Protein AF-A0A2G8HZ72-F1 (afdb_monomer)

Secondary structure (DSSP, 8-state):
--HHHHHHHHHHHHHHSSSS--------TTHHHHHHHHHHHHGGGTT-HHHHHHHHHHHHHHHHHHHS-EE--------------------EEE-HHHHHHHHHHHHHHHHHHHTSPEEHHHHHHHHHHHHHHHHHHHHHHHHHTTGGGGTSSTHHHHHHHHHHHHHH--SS-S-SSS------HHHHHHHHHHHHTTTS-HHHHHHHHHHHHHTT-HHHHHHHHHHHHHHHHHHHTT-B---S---EEEESSSEEEEEEEE-STTHHHHHHHHHHHS-BTTEEEEEEEESSSBEEEEESSS--EEETTEEEEEEEETT--HHHHHHHHHHHHHHHTTBPP-EEEEEETTTTEEEEEETTGGGTBTTT-TTT--B--HHHHHHHHHHH--

Radius of gyration: 24.87 Å; Cα contacts (8 Å, |Δi|>4): 515; chains: 1; bounding box: 56×88×53 Å

Sequence (390 aa):
MSKFLTLFVLLFTSLTLTSCGVKKNSKSDVDDNAAYIEAALSSKSCGGERVLDLNSRIIALEDSLSELKVFDPILKPQKRNFKSNRSSFSPIILSEVLIEESIEDIQNVITLKSETTVTNSEFREIKRRVQKLRINFDRWSFHQCHLTNLIDNNAKELNDFIELETMFCEENCLSTLMPDREILQKEKREKTINICSLFKRKSYCRVHYDIASIYGGEDEFVREILKQVRSFFNQEVFGMNESPLEIECEQTDKKVLTIPIYQNTNSVSLMNAISENWKRDDIEVKFKLGSSGARLELVDAGLSRVSLNDLSTIYLNKNLFGTERVKTIAHEFGHTLGFKDCYIEYFDTKSGEVVYYELERDKGNLMCSLEFGTKIPEKYLEKVVSKYCK

Foldseek 3Di:
DDPVVVVVVVVVVVVVPPPDPDDQCVPCVPVLVVLLVLLVVLLVCQVNPLLVVLVVLLVVLVVLLVLAAADDDVDDDDPDPPPPPPLAQDWPWQDSVVLVVLSVVLVVVSVVRNVDHHYPVRSVVSVVSSVVSVVSSVVNSVCSNVQSVQSPDLLLLLVLLLVLQLVQPDPPTLNSHHDPDDQDPVRNLVSQLSLLSVRDPSVVSNVVCVVCVVVVNNSVSSVVSSVVSVVVSCCVQVNFDDAPWPWAWDDDQAIETEFEEEDDPCRVLLVVLCQVFLADPRYHYHYDYDNDGAYEDEDCDDDWAQDPVHLRYTYHHPPDDDPLRSLSSNLSVLSNRRHAQNKRWHQDSVVRIIIIGQRCLVVQDSSRDSVSHDHHDPSSSVNSCVVRVD

pLDDT: mean 86.56, std 14.88, range [38.75, 98.69]

Structure (mmCIF, N/CA/C/O backbone):
data_AF-A0A2G8HZ72-F1
#
_entry.id   AF-A0A2G8HZ72-F1
#
loop_
_atom_site.group_PDB
_atom_site.id
_atom_site.type_symbol
_atom_site.label_atom_id
_atom_site.label_alt_id
_atom_site.label_comp_id
_atom_site.label_asym_id
_atom_site.label_entity_id
_atom_site.label_seq_id
_atom_site.pdbx_PDB_ins_code
_atom_site.Cartn_x
_atom_site.Cartn_y
_atom_site.Cartn_z
_atom_site.occupancy
_atom_site.B_iso_or_equiv
_atom_site.auth_seq_id
_atom_site.auth_comp_id
_atom_site.auth_asym_id
_atom_site.auth_atom_id
_atom_site.pdbx_PDB_model_num
ATOM 1 N N . MET A 1 1 ? 7.691 -53.658 -14.235 1.00 51.41 1 MET A N 1
ATOM 2 C CA . MET A 1 1 ? 7.293 -53.263 -12.865 1.00 51.41 1 MET A CA 1
ATOM 3 C C . MET A 1 1 ? 5.849 -52.791 -12.905 1.00 51.41 1 MET A C 1
ATOM 5 O O . MET A 1 1 ? 5.500 -52.053 -13.816 1.00 51.41 1 MET A O 1
ATOM 9 N N . SER A 1 2 ? 5.000 -53.294 -12.006 1.00 66.00 2 SER A N 1
ATOM 10 C CA . SER A 1 2 ? 3.558 -53.003 -11.997 1.00 66.00 2 SER A CA 1
ATOM 11 C C . SER A 1 2 ? 3.299 -51.524 -11.694 1.00 66.00 2 SER A C 1
ATOM 13 O O . SER A 1 2 ? 3.890 -50.997 -10.753 1.00 66.00 2 SER A O 1
ATOM 15 N N . LYS A 1 3 ? 2.378 -50.885 -12.435 1.00 70.25 3 LYS A N 1
ATOM 16 C CA . LYS A 1 3 ? 1.895 -49.508 -12.185 1.00 70.25 3 LYS A CA 1
ATOM 17 C C . LYS A 1 3 ? 1.459 -49.295 -10.726 1.00 70.25 3 LYS A C 1
ATOM 19 O O . LYS A 1 3 ? 1.532 -48.187 -10.207 1.00 70.25 3 LYS A O 1
ATOM 24 N N . PHE A 1 4 ? 1.069 -50.377 -10.054 1.00 75.38 4 PHE A N 1
ATOM 25 C CA . PHE A 1 4 ? 0.681 -50.388 -8.649 1.00 75.38 4 PHE A CA 1
ATOM 26 C C . PHE A 1 4 ? 1.858 -50.126 -7.697 1.00 75.38 4 PHE A C 1
ATOM 28 O O . PHE A 1 4 ? 1.710 -49.411 -6.712 1.00 75.38 4 PHE A O 1
ATOM 35 N N . LEU A 1 5 ? 3.048 -50.650 -8.011 1.00 69.75 5 LEU A N 1
ATOM 36 C CA . LEU A 1 5 ? 4.246 -50.451 -7.191 1.00 69.75 5 LEU A CA 1
ATOM 37 C C . LEU A 1 5 ? 4.749 -49.006 -7.301 1.00 69.75 5 LEU A C 1
ATOM 39 O O . LEU A 1 5 ? 5.163 -48.420 -6.308 1.00 69.75 5 LEU A O 1
ATOM 43 N N . THR A 1 6 ? 4.647 -48.407 -8.491 1.00 75.62 6 THR A N 1
ATOM 44 C CA . THR A 1 6 ? 5.008 -47.002 -8.721 1.00 75.62 6 THR A CA 1
ATOM 45 C C . THR A 1 6 ? 4.091 -46.054 -7.946 1.00 75.62 6 THR A C 1
ATOM 47 O O . THR A 1 6 ? 4.578 -45.123 -7.310 1.00 75.62 6 THR A O 1
ATOM 50 N N . LEU A 1 7 ? 2.780 -46.330 -7.924 1.00 77.81 7 LEU A N 1
ATOM 51 C CA . LEU A 1 7 ? 1.808 -45.555 -7.146 1.00 77.81 7 LEU A CA 1
ATOM 52 C C . LEU A 1 7 ? 2.066 -45.672 -5.635 1.00 77.81 7 LEU A C 1
ATOM 54 O O . LEU A 1 7 ? 2.013 -44.677 -4.917 1.00 77.81 7 LEU A O 1
ATOM 58 N N . PHE A 1 8 ? 2.402 -46.874 -5.156 1.00 75.19 8 PHE A N 1
ATOM 59 C CA . PHE A 1 8 ? 2.669 -47.117 -3.738 1.00 75.19 8 PHE A CA 1
ATOM 60 C C . PHE A 1 8 ? 3.959 -46.429 -3.263 1.00 75.19 8 PHE A C 1
ATOM 62 O O . PHE A 1 8 ? 3.986 -45.848 -2.182 1.00 75.19 8 PHE A O 1
ATOM 69 N N . VAL A 1 9 ? 5.009 -46.420 -4.091 1.00 72.00 9 VAL A N 1
ATOM 70 C CA . VAL A 1 9 ? 6.264 -45.703 -3.800 1.00 72.00 9 VAL A CA 1
ATOM 71 C C . VAL A 1 9 ? 6.058 -44.182 -3.817 1.00 72.00 9 VAL A C 1
ATOM 73 O O . VAL A 1 9 ? 6.615 -43.490 -2.964 1.00 72.00 9 VAL A O 1
ATOM 76 N N . LEU A 1 10 ? 5.208 -43.656 -4.706 1.00 67.81 10 LEU A N 1
ATOM 77 C CA . LEU A 1 10 ? 4.833 -42.234 -4.716 1.00 67.81 10 LEU A CA 1
ATOM 78 C C . LEU A 1 10 ? 4.056 -41.833 -3.450 1.00 67.81 10 LEU A C 1
ATOM 80 O O . LEU A 1 10 ? 4.362 -40.810 -2.842 1.00 67.81 10 LEU A O 1
ATOM 84 N N . LEU A 1 11 ? 3.122 -42.671 -2.991 1.00 70.50 11 LEU A N 1
ATOM 85 C CA . LEU A 1 11 ? 2.353 -42.418 -1.765 1.00 70.50 11 LEU A CA 1
ATOM 86 C C . LEU A 1 11 ? 3.222 -42.488 -0.498 1.00 70.50 11 LEU A C 1
ATOM 88 O O . LEU A 1 11 ? 3.064 -41.691 0.427 1.00 70.50 11 LEU A O 1
ATOM 92 N N . PHE A 1 12 ? 4.168 -43.429 -0.449 1.00 63.94 12 PHE A N 1
ATOM 93 C CA . PHE A 1 12 ? 5.035 -43.605 0.719 1.00 63.94 12 PHE A CA 1
ATOM 94 C C . PHE A 1 12 ? 6.118 -42.518 0.820 1.00 63.94 12 PHE A C 1
ATOM 96 O O . PHE A 1 12 ? 6.475 -42.079 1.916 1.00 63.94 12 PHE A O 1
ATOM 103 N N . THR A 1 13 ? 6.610 -42.025 -0.320 1.00 57.16 13 THR A N 1
ATOM 104 C CA . THR A 1 13 ? 7.539 -40.883 -0.354 1.00 57.16 13 THR A CA 1
ATOM 105 C C . THR A 1 13 ? 6.840 -39.560 -0.024 1.00 57.16 13 THR A C 1
ATOM 107 O O . THR A 1 13 ? 7.441 -38.720 0.644 1.00 57.16 13 THR A O 1
ATOM 110 N N . SER A 1 14 ? 5.555 -39.383 -0.364 1.00 52.31 14 SER A N 1
ATOM 111 C CA . SER A 1 14 ? 4.803 -38.182 0.037 1.00 52.31 14 SER A CA 1
ATOM 112 C C . SER A 1 14 ? 4.478 -38.136 1.535 1.00 52.31 14 SER A C 1
ATOM 114 O O . SER A 1 14 ? 4.458 -37.056 2.123 1.00 52.31 14 SER A O 1
ATOM 116 N N . LEU A 1 15 ? 4.255 -39.293 2.173 1.00 51.47 15 LEU A N 1
ATOM 117 C CA . LEU A 1 15 ? 3.908 -39.391 3.601 1.00 51.47 15 LEU A CA 1
ATOM 118 C C . LEU A 1 15 ? 5.102 -39.195 4.549 1.00 51.47 15 LEU A C 1
ATOM 120 O O . LEU A 1 15 ? 4.912 -38.811 5.698 1.00 51.47 15 LEU A O 1
ATOM 124 N N . THR A 1 16 ? 6.333 -39.423 4.087 1.00 49.66 16 THR A N 1
ATOM 125 C CA . THR A 1 16 ? 7.544 -39.316 4.925 1.00 49.66 16 THR A CA 1
ATOM 126 C C . THR A 1 16 ? 8.196 -37.927 4.902 1.00 49.66 16 THR A C 1
ATOM 128 O O . THR A 1 16 ? 9.072 -37.645 5.717 1.00 49.66 16 THR A O 1
ATOM 131 N N . LEU A 1 17 ? 7.739 -37.018 4.033 1.00 46.47 17 LEU A N 1
ATOM 132 C CA . LEU A 1 17 ? 8.280 -35.657 3.893 1.00 46.47 17 LEU A CA 1
ATOM 133 C C . LEU A 1 17 ? 7.490 -34.570 4.651 1.00 46.47 17 LEU A C 1
ATOM 135 O O . LEU A 1 17 ? 7.875 -33.402 4.610 1.00 46.47 17 LEU A O 1
ATOM 139 N N . THR A 1 18 ? 6.412 -34.917 5.358 1.00 45.78 18 THR A N 1
ATOM 140 C CA . THR A 1 18 ? 5.494 -33.948 5.993 1.00 45.78 18 THR A CA 1
ATOM 141 C C . THR A 1 18 ? 5.740 -33.696 7.488 1.00 45.78 18 THR A C 1
ATOM 143 O O . THR A 1 18 ? 5.046 -32.876 8.080 1.00 45.78 18 THR A O 1
ATOM 146 N N . SER A 1 19 ? 6.738 -34.334 8.115 1.00 40.44 19 SER A N 1
ATOM 147 C CA . SER A 1 19 ? 6.875 -34.370 9.588 1.00 40.44 19 SER A CA 1
ATOM 148 C C . SER A 1 19 ? 7.914 -33.414 10.210 1.00 40.44 19 SER A C 1
ATOM 150 O O . SER A 1 19 ? 8.180 -33.495 11.410 1.00 40.44 19 SER A O 1
ATOM 152 N N . CYS A 1 20 ? 8.502 -32.481 9.464 1.00 45.34 20 CYS A N 1
ATOM 153 C CA . CYS A 1 20 ? 9.344 -31.436 10.058 1.00 45.34 20 CYS A CA 1
ATOM 154 C C . CYS A 1 20 ? 8.792 -30.072 9.666 1.00 45.34 20 CYS A C 1
ATOM 156 O O . CYS A 1 20 ? 8.755 -29.756 8.478 1.00 45.34 20 CYS A O 1
ATOM 158 N N . GLY A 1 21 ? 8.367 -29.287 10.663 1.00 42.88 21 GLY A N 1
ATOM 159 C CA . GLY A 1 21 ? 7.879 -27.923 10.483 1.00 42.88 21 GLY A CA 1
ATOM 160 C C . GLY A 1 21 ? 8.823 -27.140 9.579 1.00 42.88 21 GLY A C 1
ATOM 161 O O . GLY A 1 21 ? 9.975 -26.882 9.930 1.00 42.88 21 GLY A O 1
ATOM 162 N N . VAL A 1 22 ? 8.343 -26.827 8.379 1.00 42.28 22 VAL A N 1
ATOM 163 C CA . VAL A 1 22 ? 9.103 -26.105 7.367 1.00 42.28 22 VAL A CA 1
ATOM 164 C C . VAL A 1 22 ? 9.142 -24.643 7.803 1.00 42.28 22 VAL A C 1
ATOM 166 O O . VAL A 1 22 ? 8.339 -23.830 7.364 1.00 42.28 22 VAL A O 1
ATOM 169 N N . LYS A 1 23 ? 10.085 -24.289 8.685 1.00 43.12 23 LYS A N 1
ATOM 170 C CA . LYS A 1 23 ? 10.667 -22.943 8.618 1.00 43.12 23 LYS A CA 1
ATOM 171 C C . LYS A 1 23 ? 11.241 -22.799 7.213 1.00 43.12 23 LYS A C 1
ATOM 173 O O . LYS A 1 23 ? 11.816 -23.767 6.712 1.00 43.12 23 LYS A O 1
ATOM 178 N N . LYS A 1 24 ? 11.040 -21.635 6.587 1.00 41.34 24 LYS A N 1
ATOM 179 C CA . LYS A 1 24 ? 11.535 -21.279 5.250 1.00 41.34 24 LYS A CA 1
ATOM 180 C C . LYS A 1 24 ? 12.997 -21.743 5.134 1.00 41.34 24 LYS A C 1
ATOM 182 O O . LYS A 1 24 ? 13.910 -21.081 5.606 1.00 41.34 24 LYS A O 1
ATOM 187 N N . ASN A 1 25 ? 13.229 -22.922 4.554 1.00 38.97 25 ASN A N 1
ATOM 188 C CA . ASN A 1 25 ? 14.559 -23.358 4.136 1.00 38.97 25 ASN A CA 1
ATOM 189 C C . ASN A 1 25 ? 14.801 -22.702 2.769 1.00 38.97 25 ASN A C 1
ATOM 191 O O . ASN A 1 25 ? 15.024 -23.394 1.778 1.00 38.97 25 ASN A O 1
ATOM 195 N N . SER A 1 26 ? 14.707 -21.365 2.715 1.00 42.12 26 SER A N 1
ATOM 196 C CA . SER A 1 26 ? 15.060 -20.548 1.545 1.00 42.12 26 SER A CA 1
ATOM 197 C C . SER A 1 26 ? 16.566 -20.501 1.308 1.00 42.12 26 SER A C 1
ATOM 199 O O . SER A 1 26 ? 17.018 -19.827 0.401 1.00 42.12 26 SER A O 1
ATOM 201 N N . LYS A 1 27 ? 17.349 -21.323 2.016 1.00 38.75 27 LYS A N 1
ATOM 202 C CA . LYS A 1 27 ? 18.704 -21.712 1.620 1.00 38.75 27 LYS A CA 1
ATOM 203 C C . LYS A 1 27 ? 18.740 -22.529 0.314 1.00 38.75 27 LYS A C 1
ATOM 205 O O . LYS A 1 27 ? 19.413 -23.554 0.225 1.00 38.75 27 LYS A O 1
ATOM 210 N N . SER A 1 28 ? 18.037 -22.107 -0.736 1.00 43.78 28 SER A N 1
ATOM 211 C CA . SER A 1 28 ? 18.595 -22.243 -2.082 1.00 43.78 28 SER A CA 1
ATOM 212 C C . SER A 1 28 ? 19.549 -21.062 -2.288 1.00 43.78 28 SER A C 1
ATOM 214 O O . SER A 1 28 ? 19.248 -20.126 -3.017 1.00 43.78 28 SER A O 1
ATOM 216 N N . ASP A 1 29 ? 20.682 -21.141 -1.581 1.00 51.28 29 ASP A N 1
ATOM 217 C CA . ASP A 1 29 ? 21.699 -20.119 -1.266 1.00 51.28 29 ASP A CA 1
ATOM 218 C C . ASP A 1 29 ? 22.441 -19.484 -2.468 1.00 51.28 29 ASP A C 1
ATOM 220 O O . ASP A 1 29 ? 23.463 -18.833 -2.277 1.00 51.28 29 ASP A O 1
ATOM 224 N N . VAL A 1 30 ? 22.006 -19.670 -3.717 1.00 55.09 30 VAL A N 1
ATOM 225 C CA . VAL A 1 30 ? 22.753 -19.137 -4.879 1.00 55.09 30 VAL A CA 1
ATOM 226 C C . VAL A 1 30 ? 22.065 -17.920 -5.486 1.00 55.09 30 VAL A C 1
ATOM 228 O O . VAL A 1 30 ? 22.709 -16.884 -5.636 1.00 55.09 30 VAL A O 1
ATOM 231 N N . ASP A 1 31 ? 20.764 -18.013 -5.767 1.00 64.25 31 ASP A N 1
ATOM 232 C CA . ASP A 1 31 ? 20.021 -16.907 -6.385 1.00 64.25 31 ASP A CA 1
ATOM 233 C C . ASP A 1 31 ? 19.782 -15.765 -5.387 1.00 64.25 31 ASP A C 1
ATOM 235 O O . ASP A 1 31 ? 19.911 -14.599 -5.750 1.00 64.25 31 ASP A O 1
ATOM 239 N N . ASP A 1 32 ? 19.516 -16.090 -4.117 1.00 69.69 32 ASP A N 1
ATOM 240 C CA . ASP A 1 32 ? 19.282 -15.077 -3.084 1.00 69.69 32 ASP A CA 1
ATOM 241 C C . ASP A 1 32 ? 20.577 -14.302 -2.802 1.00 69.69 32 ASP A C 1
ATOM 243 O O . ASP A 1 32 ? 20.571 -13.079 -2.788 1.00 69.69 32 ASP A O 1
ATOM 247 N N . ASN A 1 33 ? 21.727 -14.977 -2.691 1.00 80.12 33 ASN A N 1
ATOM 248 C CA . ASN A 1 33 ? 23.011 -14.295 -2.492 1.00 80.12 33 ASN A CA 1
ATOM 249 C C . ASN A 1 33 ? 23.356 -13.348 -3.651 1.00 80.12 33 ASN A C 1
ATOM 251 O O . ASN A 1 33 ? 23.847 -12.249 -3.406 1.00 80.12 33 ASN A O 1
ATOM 255 N N . ALA A 1 34 ? 23.079 -13.744 -4.898 1.00 82.06 34 ALA A N 1
ATOM 256 C CA . ALA A 1 34 ? 23.230 -12.855 -6.048 1.00 82.06 34 ALA A CA 1
ATOM 257 C C . ALA A 1 34 ? 22.286 -11.648 -5.950 1.00 82.06 34 ALA A C 1
ATOM 259 O O . ALA A 1 34 ? 22.754 -10.520 -6.070 1.00 82.06 34 ALA A O 1
ATOM 260 N N . ALA A 1 35 ? 21.007 -11.869 -5.626 1.00 81.38 35 ALA A N 1
ATOM 261 C CA . ALA A 1 35 ? 20.031 -10.802 -5.411 1.00 81.38 35 ALA A CA 1
ATOM 262 C C . ALA A 1 35 ? 20.482 -9.818 -4.319 1.00 81.38 35 ALA A C 1
ATOM 264 O O . ALA A 1 35 ? 20.418 -8.608 -4.507 1.00 81.38 35 ALA A O 1
ATOM 265 N N . TYR A 1 36 ? 20.989 -10.320 -3.192 1.00 85.50 36 TYR A N 1
ATOM 266 C CA . TYR A 1 36 ? 21.511 -9.500 -2.099 1.00 85.50 36 TYR A CA 1
ATOM 267 C C . TYR A 1 36 ? 22.740 -8.693 -2.499 1.00 85.50 36 TYR A C 1
ATOM 269 O O . TYR A 1 36 ? 22.857 -7.529 -2.118 1.00 85.50 36 TYR A O 1
ATOM 277 N N . ILE A 1 37 ? 23.661 -9.296 -3.255 1.00 85.19 37 ILE A N 1
ATOM 278 C CA . ILE A 1 37 ? 24.825 -8.588 -3.788 1.00 85.19 37 ILE A CA 1
ATOM 279 C C . ILE A 1 37 ? 24.361 -7.502 -4.760 1.00 85.19 37 ILE A C 1
ATOM 281 O O . ILE A 1 37 ? 24.828 -6.373 -4.652 1.00 85.19 37 ILE A O 1
ATOM 285 N N . GLU A 1 38 ? 23.427 -7.806 -5.661 1.00 84.75 38 GLU A N 1
ATOM 286 C CA . GLU A 1 38 ? 22.848 -6.842 -6.601 1.00 84.75 38 GLU A CA 1
ATOM 287 C C . GLU A 1 38 ? 22.171 -5.685 -5.861 1.00 84.75 38 GLU A C 1
ATOM 289 O O . GLU A 1 38 ? 22.528 -4.535 -6.100 1.00 84.75 38 GLU A O 1
ATOM 294 N N . ALA A 1 39 ? 21.303 -5.958 -4.884 1.00 85.38 39 ALA A N 1
ATOM 295 C CA . ALA A 1 39 ? 20.697 -4.919 -4.054 1.00 85.38 39 ALA A CA 1
ATOM 296 C C . ALA A 1 39 ? 21.741 -4.101 -3.289 1.00 85.38 39 ALA A C 1
ATOM 298 O O . ALA A 1 39 ? 21.655 -2.879 -3.278 1.00 85.38 39 ALA A O 1
ATOM 299 N N . ALA A 1 40 ? 22.756 -4.730 -2.693 1.00 85.06 40 ALA A N 1
ATOM 300 C CA . ALA A 1 40 ? 23.814 -4.013 -1.984 1.00 85.06 40 ALA A CA 1
ATOM 301 C C . ALA A 1 40 ? 24.655 -3.131 -2.925 1.00 85.06 40 ALA A C 1
ATOM 303 O O . ALA A 1 40 ? 25.091 -2.045 -2.538 1.00 85.06 40 ALA A O 1
ATOM 304 N N . LEU A 1 41 ? 24.886 -3.579 -4.163 1.00 84.62 41 LEU A N 1
ATOM 305 C CA . LEU A 1 41 ? 25.555 -2.793 -5.197 1.00 84.62 41 LEU A CA 1
ATOM 306 C C . LEU A 1 41 ? 24.684 -1.619 -5.656 1.00 84.62 41 LEU A C 1
ATOM 308 O O . LEU A 1 41 ? 25.205 -0.508 -5.752 1.00 84.62 41 LEU A O 1
ATOM 312 N N . SER A 1 42 ? 23.386 -1.839 -5.871 1.00 81.94 42 SER A N 1
ATOM 313 C CA . SER A 1 42 ? 22.414 -0.793 -6.205 1.00 81.94 42 SER A CA 1
ATOM 314 C C . SER A 1 42 ? 22.260 0.224 -5.070 1.00 81.94 42 SER A C 1
ATOM 316 O O . SER A 1 42 ? 22.196 1.422 -5.323 1.00 81.94 42 SER A O 1
ATOM 318 N N . SER A 1 43 ? 22.332 -0.223 -3.812 1.00 83.69 43 SER A N 1
ATOM 319 C CA . SER A 1 43 ? 22.252 0.621 -2.615 1.00 83.69 43 SER A CA 1
ATOM 320 C C . SER A 1 43 ? 23.440 1.563 -2.415 1.00 83.69 43 SER A C 1
ATOM 322 O O . SER A 1 43 ? 23.374 2.447 -1.562 1.00 83.69 43 SER A O 1
ATOM 324 N N . LYS A 1 44 ? 24.521 1.449 -3.202 1.00 77.62 44 LYS A N 1
ATOM 325 C CA . LYS A 1 44 ? 25.632 2.423 -3.181 1.00 77.62 44 LYS A CA 1
ATOM 326 C C . LYS A 1 44 ? 25.197 3.839 -3.568 1.00 77.62 44 LYS A C 1
ATOM 328 O O . LYS A 1 44 ? 25.913 4.790 -3.271 1.00 77.62 44 LYS A O 1
ATOM 333 N N . SER A 1 45 ? 24.042 3.977 -4.214 1.00 73.75 45 SER A N 1
ATOM 334 C CA . SER A 1 45 ? 23.414 5.257 -4.541 1.00 73.75 45 SER A CA 1
ATOM 335 C C . SER A 1 45 ? 22.719 5.922 -3.340 1.00 73.75 45 SER A C 1
ATOM 337 O O . SER A 1 45 ? 22.357 7.094 -3.440 1.00 73.75 45 SER A O 1
ATOM 339 N N . CYS A 1 46 ? 22.538 5.224 -2.208 1.00 85.94 46 CYS A N 1
ATOM 340 C CA . CYS A 1 46 ? 21.860 5.744 -1.016 1.00 85.94 46 CYS A CA 1
ATOM 341 C C . CYS A 1 46 ? 22.498 7.056 -0.538 1.00 85.94 46 CYS A C 1
ATOM 343 O O . CYS A 1 46 ? 23.651 7.083 -0.106 1.00 85.94 46 CYS A O 1
ATOM 345 N N . GLY A 1 47 ? 21.745 8.156 -0.632 1.00 83.06 47 GLY A N 1
ATOM 346 C CA . GLY A 1 47 ? 22.229 9.495 -0.278 1.00 83.06 47 GLY A CA 1
ATOM 347 C C . GLY A 1 47 ? 23.419 9.986 -1.115 1.00 83.06 47 GLY A C 1
ATOM 348 O O . GLY A 1 47 ? 24.092 10.932 -0.711 1.00 83.06 47 GLY A O 1
ATOM 349 N N . GLY A 1 48 ? 23.702 9.343 -2.251 1.00 90.62 48 GLY A N 1
ATOM 350 C CA . GLY A 1 48 ? 24.783 9.719 -3.153 1.00 90.62 48 GLY A CA 1
ATOM 351 C C . GLY A 1 48 ? 24.494 11.011 -3.918 1.00 90.62 48 GLY A C 1
ATOM 352 O O . GLY A 1 48 ? 23.380 11.537 -3.902 1.00 90.62 48 GLY A O 1
ATOM 353 N N . GLU A 1 49 ? 25.503 11.495 -4.646 1.00 93.12 49 GLU A N 1
ATOM 354 C CA . GLU A 1 49 ? 25.427 12.716 -5.466 1.00 93.12 49 GLU A CA 1
ATOM 355 C C . GLU A 1 49 ? 24.207 12.717 -6.396 1.00 93.12 49 GLU A C 1
ATOM 357 O O . GLU A 1 49 ? 23.516 13.724 -6.521 1.00 93.12 49 GLU A O 1
ATOM 362 N N . ARG A 1 50 ? 23.873 11.552 -6.962 1.00 92.31 50 ARG A N 1
ATOM 363 C CA . ARG A 1 50 ? 22.722 11.405 -7.851 1.00 92.31 50 ARG A CA 1
ATOM 364 C C . ARG A 1 50 ? 21.375 11.635 -7.165 1.00 92.31 50 ARG A C 1
ATOM 366 O O . ARG A 1 50 ? 20.517 12.309 -7.721 1.00 92.31 50 ARG A O 1
ATOM 373 N N . VAL A 1 51 ? 21.187 11.133 -5.943 1.00 92.69 51 VAL A N 1
ATOM 374 C CA . VAL A 1 51 ? 19.955 11.373 -5.168 1.00 92.69 51 VAL A CA 1
ATOM 375 C C . VAL A 1 51 ? 19.814 12.864 -4.848 1.00 92.69 51 VAL A C 1
ATOM 377 O O . VAL A 1 51 ? 18.720 13.415 -4.947 1.00 92.69 51 VAL A O 1
ATOM 380 N N . LEU A 1 52 ? 20.922 13.530 -4.509 1.00 94.62 52 LEU A N 1
ATOM 381 C CA . LEU A 1 52 ? 20.945 14.967 -4.224 1.00 94.62 52 LEU A CA 1
ATOM 382 C C . LEU A 1 52 ? 20.643 15.815 -5.470 1.00 94.62 52 LEU A C 1
ATOM 384 O O . LEU A 1 52 ? 19.889 16.785 -5.369 1.00 94.62 52 LEU A O 1
ATOM 388 N N . ASP A 1 53 ? 21.182 15.438 -6.631 1.00 96.06 53 ASP A N 1
ATOM 389 C CA . ASP A 1 53 ? 20.896 16.069 -7.925 1.00 96.06 53 ASP A CA 1
ATOM 390 C C . ASP A 1 53 ? 19.403 15.976 -8.272 1.00 96.06 53 ASP A C 1
ATOM 392 O O . ASP A 1 53 ? 18.738 16.999 -8.457 1.00 96.06 53 ASP A O 1
ATOM 396 N N . LEU A 1 54 ? 18.840 14.763 -8.259 1.00 96.38 54 LEU A N 1
ATOM 397 C CA . LEU A 1 54 ? 17.418 14.546 -8.539 1.00 96.38 54 LEU A CA 1
ATOM 398 C C . LEU A 1 54 ? 16.519 15.311 -7.563 1.00 96.38 54 LEU A C 1
ATOM 400 O O . LEU A 1 54 ? 15.570 15.968 -7.993 1.00 96.38 54 LEU A O 1
ATOM 404 N N . ASN A 1 55 ? 16.841 15.302 -6.265 1.00 96.31 55 ASN A N 1
ATOM 405 C CA . ASN A 1 55 ? 16.093 16.070 -5.271 1.00 96.31 55 ASN A CA 1
ATOM 406 C C . ASN A 1 55 ? 16.118 17.575 -5.572 1.00 96.31 55 ASN A C 1
ATOM 408 O O . ASN A 1 55 ? 15.086 18.239 -5.507 1.00 96.31 55 ASN A O 1
ATOM 412 N N . SER A 1 56 ? 17.289 18.111 -5.927 1.00 97.56 56 SER A N 1
ATOM 413 C CA . SER A 1 56 ? 17.460 19.532 -6.245 1.00 97.56 56 SER A CA 1
ATOM 414 C C . SER A 1 56 ? 16.658 19.926 -7.486 1.00 97.56 56 SER A C 1
ATOM 416 O O . SER A 1 56 ? 16.005 20.968 -7.493 1.00 97.56 56 SER A O 1
ATOM 418 N N . ARG A 1 57 ? 16.630 19.065 -8.512 1.00 98.31 57 ARG A N 1
ATOM 419 C CA . ARG A 1 57 ? 15.799 19.258 -9.710 1.00 98.31 57 ARG A CA 1
ATOM 420 C C . ARG A 1 57 ? 14.304 19.238 -9.375 1.00 98.31 57 ARG A C 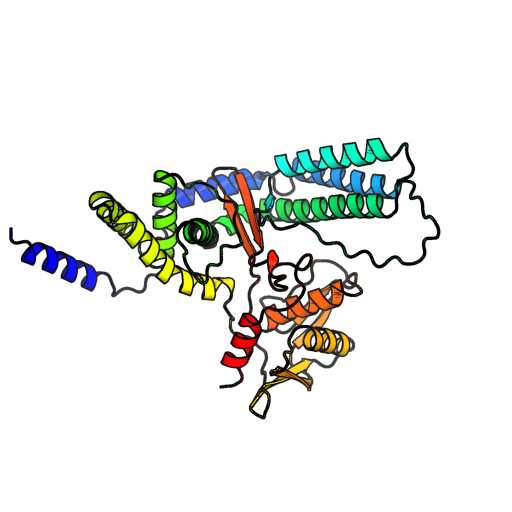1
ATOM 422 O O . ARG A 1 57 ? 13.561 20.058 -9.902 1.00 98.31 57 ARG A O 1
ATOM 429 N N . ILE A 1 58 ? 13.859 18.358 -8.476 1.00 97.44 58 ILE A N 1
ATOM 430 C CA . ILE A 1 58 ? 12.458 18.319 -8.023 1.00 97.44 58 ILE A CA 1
ATOM 431 C C . ILE A 1 58 ? 12.092 19.586 -7.240 1.00 97.44 58 ILE A C 1
ATOM 433 O O . ILE A 1 58 ? 11.034 20.156 -7.492 1.00 97.44 58 ILE A O 1
ATOM 437 N N . ILE A 1 59 ? 12.968 20.069 -6.352 1.00 97.31 59 ILE A N 1
ATOM 438 C CA . ILE A 1 59 ? 12.763 21.342 -5.638 1.00 97.31 59 ILE A CA 1
ATOM 439 C C . ILE A 1 59 ? 12.644 22.501 -6.638 1.00 97.31 59 ILE A C 1
ATOM 441 O O . ILE A 1 59 ? 11.720 23.301 -6.541 1.00 97.31 59 ILE A O 1
ATOM 445 N N . ALA A 1 60 ? 13.494 22.542 -7.668 1.00 97.94 60 ALA A N 1
ATOM 446 C CA . ALA A 1 60 ? 13.402 23.560 -8.715 1.00 97.94 60 ALA A CA 1
ATOM 447 C C . ALA A 1 60 ? 12.067 23.512 -9.491 1.00 97.94 60 ALA A C 1
ATOM 449 O O . ALA A 1 60 ? 11.550 24.560 -9.886 1.00 97.94 60 ALA A O 1
ATOM 450 N N . LEU A 1 61 ? 11.474 22.325 -9.687 1.00 97.88 61 LEU A N 1
ATOM 451 C CA . LEU A 1 61 ? 10.123 22.191 -10.251 1.00 97.88 61 LEU A CA 1
ATOM 452 C C . LEU A 1 61 ? 9.045 22.739 -9.307 1.00 97.88 61 LEU A C 1
ATOM 454 O O . LEU A 1 61 ? 8.107 23.387 -9.773 1.00 97.88 61 LEU A O 1
ATOM 458 N N . GLU A 1 62 ? 9.159 22.477 -8.001 1.00 96.75 62 GLU A N 1
ATOM 459 C CA . GLU A 1 62 ? 8.252 23.014 -6.975 1.00 96.75 62 GLU A CA 1
ATOM 460 C C . GLU A 1 62 ? 8.300 24.551 -6.944 1.00 96.75 62 GLU A C 1
ATOM 462 O O . GLU A 1 62 ? 7.248 25.199 -6.939 1.00 96.75 62 GLU A O 1
ATOM 467 N N . ASP A 1 63 ? 9.504 25.123 -7.017 1.00 96.75 63 ASP A N 1
ATOM 468 C CA . ASP A 1 63 ? 9.725 26.569 -7.078 1.00 96.75 63 ASP A CA 1
ATOM 469 C C . ASP A 1 63 ? 9.156 27.157 -8.377 1.00 96.75 63 ASP A C 1
ATOM 471 O O . ASP A 1 63 ? 8.336 28.076 -8.333 1.00 96.75 63 ASP A O 1
ATOM 475 N N . SER A 1 64 ? 9.478 26.567 -9.534 1.00 96.81 64 SER A N 1
ATOM 476 C CA . SER A 1 64 ? 8.979 27.022 -10.845 1.00 96.81 64 SER A CA 1
ATOM 477 C C . SER A 1 64 ? 7.451 26.961 -10.944 1.00 96.81 64 SER A C 1
ATOM 479 O O . SER A 1 64 ? 6.816 27.814 -11.565 1.00 96.81 64 SER A O 1
ATOM 481 N N . LEU A 1 65 ? 6.826 25.962 -10.312 1.00 95.19 65 LEU A N 1
ATOM 482 C CA . LEU A 1 65 ? 5.372 25.853 -10.231 1.00 95.19 65 LEU A CA 1
ATOM 483 C C . LEU A 1 65 ? 4.759 27.044 -9.479 1.00 95.19 65 LEU A C 1
ATOM 485 O O . LEU A 1 65 ? 3.675 27.495 -9.848 1.00 95.19 65 LEU A O 1
ATOM 489 N N . SER A 1 66 ? 5.432 27.556 -8.444 1.00 93.00 66 SER A N 1
ATOM 490 C CA . SER A 1 66 ? 4.959 28.706 -7.662 1.00 93.00 66 SER A CA 1
ATOM 491 C C . SER A 1 66 ? 4.971 30.024 -8.449 1.00 93.00 66 SER A C 1
ATOM 493 O O . SER A 1 66 ? 4.190 30.926 -8.145 1.00 93.00 66 SER A O 1
ATOM 495 N N . GLU A 1 67 ? 5.791 30.108 -9.500 1.00 95.38 67 GLU A N 1
ATOM 496 C CA . GLU A 1 67 ? 5.927 31.285 -10.365 1.00 95.38 67 GLU A CA 1
ATOM 497 C C . GLU A 1 67 ? 4.894 31.331 -11.507 1.00 95.38 67 GLU A C 1
ATOM 499 O O . GLU A 1 67 ? 4.727 32.367 -12.160 1.00 95.38 67 GLU A O 1
ATOM 504 N N . LEU A 1 68 ? 4.169 30.232 -11.763 1.00 94.25 68 LEU A N 1
ATOM 505 C CA . LEU A 1 68 ? 3.177 30.182 -12.838 1.00 94.25 68 LEU A CA 1
ATOM 506 C C . LEU A 1 68 ? 2.017 31.154 -12.585 1.00 94.25 68 LEU A C 1
ATOM 508 O O . LEU A 1 68 ? 1.356 31.141 -11.545 1.00 94.25 68 LEU A O 1
ATOM 512 N N . LYS A 1 69 ? 1.695 31.960 -13.603 1.00 91.69 69 LYS A N 1
ATOM 513 C CA . LYS A 1 69 ? 0.552 32.879 -13.569 1.00 91.69 69 LYS A CA 1
ATOM 514 C C . LYS A 1 69 ? -0.748 32.101 -13.746 1.00 91.69 69 LYS A C 1
ATOM 516 O O . LYS A 1 69 ? -1.049 31.615 -14.838 1.00 91.69 69 LYS A O 1
ATOM 521 N N . VAL A 1 70 ? -1.543 32.020 -12.683 1.00 90.12 70 VAL A N 1
ATOM 522 C CA . VAL A 1 70 ? -2.845 31.346 -12.707 1.00 90.12 70 VAL A CA 1
ATOM 523 C C . VAL A 1 70 ? -3.948 32.345 -13.043 1.00 90.12 70 VAL A C 1
ATOM 525 O O . VAL A 1 70 ? -4.127 33.351 -12.356 1.00 90.12 70 VAL A O 1
ATOM 528 N N . PHE A 1 71 ? -4.709 32.065 -14.100 1.00 86.19 71 PHE A N 1
ATOM 529 C CA . PHE A 1 71 ? -5.934 32.797 -14.389 1.00 86.19 71 PHE A CA 1
ATOM 530 C C . PHE A 1 71 ? -7.020 32.289 -13.446 1.00 86.19 71 PHE A C 1
ATOM 532 O O . PHE A 1 71 ? -7.427 31.125 -13.541 1.00 86.19 71 PHE A O 1
ATOM 539 N N . ASP A 1 72 ? -7.507 33.165 -12.569 1.00 75.69 72 ASP A N 1
ATOM 540 C CA . ASP A 1 72 ? -8.665 32.895 -11.723 1.00 75.69 72 ASP A CA 1
ATOM 541 C C . ASP A 1 72 ? -9.883 33.665 -12.254 1.00 75.69 72 ASP A C 1
ATOM 543 O O . ASP A 1 72 ? -10.193 34.766 -11.788 1.00 75.69 72 ASP A O 1
ATOM 547 N N . PRO A 1 73 ? -10.573 33.154 -13.291 1.00 70.25 73 PRO A N 1
ATOM 548 C CA . PRO A 1 73 ? -11.860 33.713 -13.640 1.00 70.25 73 PRO A CA 1
ATOM 549 C C . PRO A 1 73 ? -12.776 33.447 -12.453 1.00 70.25 73 PRO A C 1
ATOM 551 O O . PRO A 1 73 ? -12.925 32.296 -12.047 1.00 70.25 73 PRO A O 1
ATOM 554 N N . ILE A 1 74 ? -13.392 34.505 -11.923 1.00 64.19 74 ILE A N 1
ATOM 555 C CA . ILE A 1 74 ? -14.433 34.447 -10.892 1.00 64.19 74 ILE A CA 1
ATOM 556 C C . ILE A 1 74 ? -15.521 33.474 -11.379 1.00 64.19 74 ILE A C 1
ATOM 558 O O . ILE A 1 74 ? -16.440 33.845 -12.109 1.00 64.19 74 ILE A O 1
ATOM 562 N N . LEU A 1 75 ? -15.385 32.193 -11.039 1.00 52.69 75 LEU A N 1
ATOM 563 C CA . LEU A 1 75 ? -16.225 31.115 -11.541 1.00 52.69 75 LEU A CA 1
ATOM 564 C C . LEU A 1 75 ? -17.074 30.588 -10.397 1.00 52.69 75 LEU A C 1
ATOM 566 O O . LEU A 1 75 ? -16.584 30.052 -9.404 1.00 52.69 75 LEU A O 1
ATOM 570 N N . LYS A 1 76 ? -18.389 30.712 -10.592 1.00 55.53 76 LYS A N 1
ATOM 571 C CA . LYS A 1 76 ? -19.409 30.033 -9.793 1.00 55.53 76 LYS A CA 1
ATOM 572 C C . LYS A 1 76 ? -19.069 28.536 -9.702 1.00 55.53 76 LYS A C 1
ATOM 574 O O . LYS A 1 76 ? -18.674 27.952 -10.715 1.00 55.53 76 LYS A O 1
ATOM 579 N N . PRO A 1 77 ? -19.248 27.897 -8.534 1.00 50.41 77 PRO A N 1
ATOM 580 C CA . PRO A 1 77 ? -18.865 26.507 -8.318 1.00 50.41 77 PRO A CA 1
ATOM 581 C C . PRO A 1 77 ? -19.651 25.577 -9.251 1.00 50.41 77 PRO A C 1
ATOM 583 O O . PRO A 1 77 ? -20.807 25.243 -9.001 1.00 50.41 77 PRO A O 1
ATOM 586 N N . GLN A 1 78 ? -19.023 25.144 -10.345 1.00 53.41 78 GLN A N 1
ATOM 587 C CA . GLN A 1 78 ? -19.537 24.051 -11.160 1.00 53.41 78 GLN A CA 1
ATOM 588 C C . GLN A 1 78 ? -19.151 22.729 -10.494 1.00 53.41 78 GLN A C 1
ATOM 590 O O . GLN A 1 78 ? -17.969 22.397 -10.389 1.00 53.41 78 GLN A O 1
ATOM 595 N N . LYS A 1 79 ? -20.154 21.953 -10.068 1.00 47.06 79 LYS A N 1
ATOM 596 C CA . LYS A 1 79 ? -19.986 20.546 -9.678 1.00 47.06 79 LYS A CA 1
ATOM 597 C C . LYS A 1 79 ? -19.524 19.750 -10.904 1.00 47.06 79 LYS A C 1
ATOM 599 O O . LYS A 1 79 ? -20.344 19.279 -11.686 1.00 47.06 79 LYS A O 1
ATOM 604 N N . ARG A 1 80 ? -18.211 19.631 -11.111 1.00 46.91 80 ARG A N 1
ATOM 605 C CA . ARG A 1 80 ? -17.651 18.732 -12.126 1.00 46.91 80 ARG A CA 1
ATOM 606 C C . ARG A 1 80 ? -17.569 17.322 -11.555 1.00 46.91 80 ARG A C 1
ATOM 608 O O . ARG A 1 80 ? -16.763 17.054 -10.670 1.00 46.91 80 ARG A O 1
ATOM 615 N N . ASN A 1 81 ? -18.377 16.424 -12.112 1.00 39.28 81 ASN A N 1
ATOM 616 C CA . ASN A 1 81 ? -18.199 14.985 -11.963 1.00 39.28 81 ASN A CA 1
ATOM 617 C C . ASN A 1 81 ? -16.957 14.569 -12.761 1.00 39.28 81 ASN A C 1
ATOM 619 O O . ASN A 1 81 ? -17.043 14.290 -13.956 1.00 39.28 81 ASN A O 1
ATOM 623 N N . PHE A 1 82 ? -15.791 14.563 -12.114 1.00 44.94 82 PHE A N 1
ATOM 624 C CA . PHE A 1 82 ? -14.599 13.918 -12.659 1.00 44.94 82 PHE A CA 1
ATOM 625 C C . PHE A 1 82 ? -14.838 12.403 -12.676 1.00 44.94 82 PHE A C 1
ATOM 627 O O . PHE A 1 82 ? -14.577 11.709 -11.699 1.00 44.94 82 PHE A O 1
ATOM 634 N N . LYS A 1 83 ? -15.347 11.876 -13.793 1.00 42.31 83 LYS A N 1
ATOM 635 C CA . LYS A 1 83 ? -15.174 10.457 -14.113 1.00 42.31 83 LYS A CA 1
ATOM 636 C C . LYS A 1 83 ? -13.730 10.284 -14.571 1.00 42.31 83 LYS A C 1
ATOM 638 O O . LYS A 1 83 ? -13.418 10.515 -15.735 1.00 42.31 83 LYS A O 1
ATOM 643 N N . SER A 1 84 ? -12.824 9.973 -13.645 1.00 46.47 84 SER A N 1
ATOM 644 C CA . SER A 1 84 ? -11.466 9.598 -14.028 1.00 46.47 84 SER A CA 1
ATOM 645 C C . SER A 1 84 ? -11.515 8.205 -14.652 1.00 46.47 84 SER A C 1
ATOM 647 O O . SER A 1 84 ? -11.802 7.237 -13.951 1.00 46.47 84 SER A O 1
ATOM 649 N N . ASN A 1 85 ? -11.221 8.093 -15.947 1.00 42.09 85 ASN A N 1
ATOM 650 C CA . ASN A 1 85 ? -10.910 6.817 -16.598 1.00 42.09 85 ASN A CA 1
ATOM 651 C C . ASN A 1 85 ? -9.545 6.306 -16.094 1.00 42.09 85 ASN A C 1
ATOM 653 O O . ASN A 1 85 ? -8.564 6.300 -16.828 1.00 42.09 85 ASN A O 1
ATOM 657 N N . ARG A 1 86 ? -9.449 5.948 -14.810 1.00 45.81 86 ARG A N 1
ATOM 658 C CA . ARG A 1 86 ? -8.263 5.321 -14.210 1.00 45.81 86 ARG A CA 1
ATOM 659 C C . ARG A 1 86 ? -8.594 3.859 -13.932 1.00 45.81 86 ARG A C 1
ATOM 661 O O . ARG A 1 86 ? -8.831 3.494 -12.789 1.00 45.81 86 ARG A O 1
ATOM 668 N N . SER A 1 87 ? -8.688 3.054 -14.989 1.00 45.28 87 SER A N 1
ATOM 669 C CA . SER A 1 87 ? -8.927 1.609 -14.867 1.00 45.28 87 SER A CA 1
ATOM 670 C C . SER A 1 87 ? -7.675 0.758 -15.069 1.00 45.28 87 SER A C 1
ATOM 672 O O . SER A 1 87 ? -7.771 -0.455 -14.963 1.00 45.28 87 SER A O 1
ATOM 674 N N . SER A 1 88 ? -6.504 1.335 -15.347 1.00 51.38 88 SER A N 1
ATOM 675 C CA . SER A 1 88 ? -5.278 0.539 -15.423 1.00 51.38 88 SER A CA 1
ATOM 676 C C . SER A 1 88 ? -4.580 0.547 -14.068 1.00 51.38 88 SER A C 1
ATOM 678 O O . SER A 1 88 ? -3.864 1.489 -13.713 1.00 51.38 88 SER A O 1
ATOM 680 N N . PHE A 1 89 ? -4.824 -0.505 -13.294 1.00 61.34 89 PHE A N 1
ATOM 681 C CA . PHE A 1 89 ? -3.894 -0.920 -12.259 1.00 61.34 89 PHE A CA 1
ATOM 682 C C . PHE A 1 89 ? -2.614 -1.354 -12.978 1.00 61.34 89 PHE A C 1
ATOM 684 O O . PHE A 1 89 ? -2.543 -2.402 -13.612 1.00 61.34 89 PHE A O 1
ATOM 691 N N . SER A 1 90 ? -1.630 -0.469 -12.951 1.00 61.88 90 SER A N 1
ATOM 692 C CA . SER A 1 90 ? -0.267 -0.762 -13.365 1.00 61.88 90 SER A CA 1
ATOM 693 C C . SER A 1 90 ? 0.603 -0.657 -12.120 1.00 61.88 90 SER A C 1
ATOM 695 O O . SER A 1 90 ? 0.347 0.243 -11.304 1.00 61.88 90 SER A O 1
ATOM 697 N N . PRO A 1 91 ? 1.614 -1.530 -11.965 1.00 79.31 91 PRO A N 1
ATOM 698 C CA . PRO A 1 91 ? 2.622 -1.324 -10.939 1.00 79.31 91 PRO A CA 1
ATOM 699 C C . PRO A 1 91 ? 3.170 0.094 -11.036 1.00 79.31 91 PRO A C 1
ATOM 701 O O . PRO A 1 91 ? 3.377 0.625 -12.132 1.00 79.31 91 PRO A O 1
ATOM 704 N N . ILE A 1 92 ? 3.421 0.705 -9.885 1.00 83.62 92 ILE A N 1
ATOM 705 C CA . ILE A 1 92 ? 4.297 1.864 -9.835 1.00 83.62 92 ILE A CA 1
ATOM 706 C C . ILE A 1 92 ? 5.712 1.300 -9.863 1.00 83.62 92 ILE A C 1
ATOM 708 O O . ILE A 1 92 ? 6.173 0.711 -8.888 1.00 83.62 92 ILE A O 1
ATOM 712 N N . ILE A 1 93 ? 6.359 1.440 -11.014 1.00 86.25 93 ILE A N 1
ATOM 713 C CA . ILE A 1 93 ? 7.770 1.118 -11.181 1.00 86.25 93 ILE A CA 1
ATOM 714 C C . ILE A 1 93 ? 8.559 2.358 -10.774 1.00 86.25 93 ILE A C 1
ATOM 716 O O . ILE A 1 93 ? 8.304 3.462 -11.260 1.00 86.25 93 ILE A O 1
ATOM 720 N N . LEU A 1 94 ? 9.478 2.175 -9.837 1.00 88.81 94 LEU A N 1
ATOM 721 C CA . LEU A 1 94 ? 10.331 3.218 -9.299 1.00 88.81 94 LEU A CA 1
ATOM 722 C C . LEU A 1 94 ? 11.774 2.897 -9.677 1.00 88.81 94 LEU A C 1
ATOM 724 O O . LEU A 1 94 ? 12.399 1.988 -9.124 1.00 88.81 94 LEU A O 1
ATOM 728 N N . SER A 1 95 ? 12.298 3.669 -10.621 1.00 91.19 95 SER A N 1
ATOM 729 C CA . SER A 1 95 ? 13.680 3.596 -11.074 1.00 91.19 95 SER A CA 1
ATOM 730 C C . SER A 1 95 ? 14.235 4.999 -11.278 1.00 91.19 95 SER A C 1
ATOM 732 O O . SER A 1 95 ? 13.480 5.961 -11.441 1.00 91.19 95 SER A O 1
ATOM 734 N N . GLU A 1 96 ? 15.561 5.113 -11.257 1.00 92.12 96 GLU A N 1
ATOM 735 C CA . GLU A 1 96 ? 16.256 6.381 -11.491 1.00 92.12 96 GLU A CA 1
ATOM 736 C C . GLU A 1 96 ? 15.846 6.991 -12.843 1.00 92.12 96 GLU A C 1
ATOM 738 O O . GLU A 1 96 ? 15.416 8.141 -12.908 1.00 92.12 96 GLU A O 1
ATOM 743 N N . VAL A 1 97 ? 15.858 6.164 -13.894 1.00 93.44 97 VAL A N 1
ATOM 744 C CA . VAL A 1 97 ? 15.493 6.547 -15.265 1.00 93.44 97 VAL A CA 1
ATOM 745 C C . VAL A 1 97 ? 14.067 7.096 -15.331 1.00 93.44 97 VAL A C 1
ATOM 747 O O . VAL A 1 97 ? 13.849 8.177 -15.869 1.00 93.44 97 VAL A O 1
ATOM 750 N N . LEU A 1 98 ? 13.091 6.411 -14.725 1.00 93.56 98 LEU A N 1
ATOM 751 C CA . LEU A 1 98 ? 11.692 6.857 -14.751 1.00 93.56 98 LEU A CA 1
ATOM 752 C C . LEU A 1 98 ? 11.467 8.157 -13.963 1.00 93.56 98 LEU A C 1
ATOM 754 O O . LEU A 1 98 ? 10.588 8.955 -14.309 1.00 93.56 98 LEU A O 1
ATOM 758 N N . ILE A 1 99 ? 12.238 8.381 -12.895 1.00 95.06 99 ILE A N 1
ATOM 759 C CA . ILE A 1 99 ? 12.209 9.638 -12.136 1.00 95.06 99 ILE A CA 1
ATOM 760 C C . ILE A 1 99 ? 12.760 10.778 -12.993 1.00 95.06 99 ILE A C 1
ATOM 762 O O . ILE A 1 99 ? 12.145 11.842 -13.043 1.00 95.06 99 ILE A O 1
ATOM 766 N N . GLU A 1 100 ? 13.868 10.560 -13.700 1.00 96.69 100 GLU A N 1
ATOM 767 C CA . GLU A 1 100 ? 14.451 11.549 -14.612 1.00 96.69 100 GLU A CA 1
ATOM 768 C C . GLU A 1 100 ? 13.528 11.908 -15.766 1.00 96.69 100 GLU A C 1
ATOM 770 O O . GLU A 1 100 ? 13.269 13.091 -15.985 1.00 96.69 100 GLU A O 1
ATOM 775 N N . GLU A 1 101 ? 12.971 10.906 -16.444 1.00 96.38 101 GLU A N 1
ATOM 776 C CA . GLU A 1 101 ? 11.990 11.111 -17.511 1.00 96.38 101 GLU A CA 1
ATOM 777 C C . GLU A 1 101 ? 10.790 11.922 -17.002 1.00 96.38 101 GLU A C 1
ATOM 779 O O . GLU A 1 101 ? 10.318 12.846 -17.666 1.00 96.38 101 GLU A O 1
ATOM 784 N N . SER A 1 102 ? 10.325 11.633 -15.781 1.00 96.50 102 SER A N 1
ATOM 785 C CA . SER A 1 102 ? 9.237 12.383 -15.147 1.00 96.50 102 SER A CA 1
ATOM 786 C C . SER A 1 102 ? 9.627 13.829 -14.821 1.00 96.50 102 SER A C 1
ATOM 788 O O . SER A 1 102 ? 8.797 14.726 -14.983 1.00 96.50 102 SER A O 1
ATOM 790 N N . ILE A 1 103 ? 10.861 14.074 -14.364 1.00 97.88 103 ILE A N 1
ATOM 791 C CA . ILE A 1 103 ? 11.387 15.429 -14.138 1.00 97.88 103 ILE A CA 1
ATOM 792 C C . ILE A 1 103 ? 11.392 16.202 -15.457 1.00 97.88 103 ILE A C 1
ATOM 794 O O . ILE A 1 103 ? 10.886 17.321 -15.504 1.00 97.88 103 ILE A O 1
ATOM 798 N N . GLU A 1 104 ? 11.934 15.616 -16.523 1.00 98.19 104 GLU A N 1
ATOM 799 C CA . GLU A 1 104 ? 12.051 16.258 -17.835 1.00 98.19 104 GLU A CA 1
ATOM 800 C C . GLU A 1 104 ? 10.687 16.560 -18.454 1.00 98.19 104 GLU A C 1
ATOM 802 O O . GLU A 1 104 ? 10.445 17.679 -18.908 1.00 98.19 104 GLU A O 1
ATOM 807 N N . ASP A 1 105 ? 9.758 15.605 -18.413 1.00 97.62 105 ASP A N 1
ATOM 808 C CA . ASP A 1 105 ? 8.401 15.795 -18.921 1.00 97.62 105 ASP A CA 1
ATOM 809 C C . ASP A 1 105 ? 7.661 16.911 -18.160 1.00 97.62 105 ASP A C 1
ATOM 811 O O . ASP A 1 105 ? 7.054 17.796 -18.768 1.00 97.62 105 ASP A O 1
ATOM 815 N N . ILE A 1 106 ? 7.748 16.939 -16.824 1.00 97.75 106 ILE A N 1
ATOM 816 C CA . ILE A 1 106 ? 7.123 18.006 -16.025 1.00 97.75 106 ILE A CA 1
ATOM 817 C C . ILE A 1 106 ? 7.810 19.356 -16.266 1.00 97.75 106 ILE A C 1
ATOM 819 O O . ILE A 1 106 ? 7.110 20.359 -16.419 1.00 97.75 106 ILE A O 1
ATOM 823 N N . GLN A 1 107 ? 9.143 19.393 -16.342 1.00 98.25 107 GLN A N 1
ATOM 824 C CA . GLN A 1 107 ? 9.903 20.606 -16.649 1.00 98.25 107 GLN A CA 1
ATOM 825 C C . GLN A 1 107 ? 9.457 21.198 -17.986 1.00 98.25 107 GLN A C 1
ATOM 827 O O . GLN A 1 107 ? 9.148 22.385 -18.055 1.00 98.25 107 GLN A O 1
ATOM 832 N N . ASN A 1 108 ? 9.348 20.368 -19.027 1.00 97.50 108 ASN A N 1
ATOM 833 C CA . ASN A 1 108 ? 8.897 20.788 -20.352 1.00 97.50 108 ASN A CA 1
ATOM 834 C C . ASN A 1 108 ? 7.477 21.370 -20.313 1.00 97.50 108 ASN A C 1
ATOM 836 O O . ASN A 1 108 ? 7.213 22.404 -20.929 1.00 97.50 108 ASN A O 1
ATOM 840 N N . VAL A 1 109 ? 6.566 20.753 -19.550 1.00 96.69 109 VAL A N 1
ATOM 841 C CA . VAL A 1 109 ? 5.203 21.273 -19.362 1.00 96.69 109 VAL A CA 1
ATOM 842 C C . VAL A 1 109 ? 5.212 22.625 -18.645 1.00 96.69 109 VAL A C 1
ATOM 844 O O . VAL A 1 109 ? 4.500 23.531 -19.074 1.00 96.69 109 VAL A O 1
ATOM 847 N N . ILE A 1 110 ? 6.004 22.786 -17.582 1.00 96.62 110 ILE A N 1
ATOM 848 C CA . ILE A 1 110 ? 6.114 24.055 -16.847 1.00 96.62 110 ILE A CA 1
ATOM 849 C C . ILE A 1 110 ? 6.718 25.143 -17.741 1.00 96.62 110 ILE A C 1
ATOM 851 O O . ILE A 1 110 ? 6.150 26.230 -17.824 1.00 96.62 110 ILE A O 1
ATOM 855 N N . THR A 1 111 ? 7.802 24.851 -18.462 1.00 96.62 111 THR A N 1
ATOM 856 C CA . THR A 1 111 ? 8.465 25.796 -19.374 1.00 96.62 111 THR A CA 1
ATOM 857 C C . THR A 1 111 ? 7.545 26.233 -20.513 1.00 96.62 111 THR A C 1
ATOM 859 O O . THR A 1 111 ? 7.453 27.420 -20.794 1.00 96.62 111 THR A O 1
ATOM 862 N N . LEU A 1 112 ? 6.794 25.314 -21.129 1.00 96.12 112 LEU A N 1
ATOM 863 C CA . LEU A 1 112 ? 5.813 25.673 -22.160 1.00 96.12 112 LEU A CA 1
ATOM 864 C C . LEU A 1 112 ? 4.701 26.579 -21.607 1.00 96.12 112 LEU A C 1
ATOM 866 O O . LEU A 1 112 ? 4.137 27.404 -22.325 1.00 96.12 112 LEU A O 1
ATOM 870 N N . LYS A 1 113 ? 4.344 26.394 -20.334 1.00 95.75 113 LYS A N 1
ATOM 871 C CA . LYS A 1 113 ? 3.246 27.114 -19.691 1.00 95.75 113 LYS A CA 1
ATOM 872 C C . LYS A 1 113 ? 3.675 28.420 -19.031 1.00 95.75 113 LYS A C 1
ATOM 874 O O . LYS A 1 113 ? 2.801 29.259 -18.859 1.00 95.75 113 LYS A O 1
ATOM 879 N N . SER A 1 114 ? 4.951 28.642 -18.717 1.00 93.50 114 SER A N 1
ATOM 880 C CA . SER A 1 114 ? 5.432 29.861 -18.042 1.00 93.50 114 SER A CA 1
ATOM 881 C C . SER A 1 114 ? 5.224 31.138 -18.867 1.00 93.50 114 SER A C 1
ATOM 883 O O . SER A 1 114 ? 5.023 32.217 -18.308 1.00 93.50 114 SER A O 1
ATOM 885 N N . GLU A 1 115 ? 5.183 31.014 -20.194 1.00 92.81 115 GLU A N 1
ATOM 886 C CA . GLU A 1 115 ? 4.914 32.118 -21.124 1.00 92.81 115 GLU A CA 1
ATOM 887 C C . GLU A 1 115 ? 3.414 32.430 -21.285 1.00 92.81 115 GLU A C 1
ATOM 889 O O . GLU A 1 115 ? 3.040 33.437 -21.890 1.00 92.81 115 GLU A O 1
ATOM 894 N N . THR A 1 116 ? 2.532 31.591 -20.734 1.00 93.38 116 THR A N 1
ATOM 895 C CA . THR A 1 116 ? 1.076 31.685 -20.910 1.00 93.38 116 THR A CA 1
ATOM 896 C C . THR A 1 116 ? 0.344 31.682 -19.572 1.00 93.38 116 THR A C 1
ATOM 898 O O . THR A 1 116 ? 0.833 31.177 -18.568 1.00 93.38 116 THR A O 1
ATOM 901 N N . THR A 1 117 ? -0.865 32.239 -19.523 1.00 92.19 117 THR A N 1
ATOM 902 C CA . THR A 1 117 ? -1.677 32.141 -18.307 1.00 92.19 117 THR A CA 1
ATOM 903 C C . THR A 1 117 ? -2.309 30.753 -18.215 1.00 92.19 117 THR A C 1
ATOM 905 O O . THR A 1 117 ? -2.989 30.311 -19.141 1.00 92.19 117 THR A O 1
ATOM 908 N N . VAL A 1 118 ? -2.112 30.073 -17.087 1.00 94.12 118 VAL A N 1
ATOM 909 C CA . VAL A 1 118 ? -2.575 28.699 -16.864 1.00 94.12 118 VAL A CA 1
ATOM 910 C C . VAL A 1 118 ? -3.959 28.716 -16.221 1.00 94.12 118 VAL A C 1
ATOM 912 O O . VAL A 1 118 ? -4.221 29.500 -15.308 1.00 94.12 118 VAL A O 1
ATOM 915 N N . THR A 1 119 ? -4.873 27.852 -16.663 1.00 92.44 119 THR A N 1
ATOM 916 C CA . THR A 1 119 ? -6.173 27.713 -15.991 1.00 92.44 119 THR A CA 1
ATOM 917 C C . THR A 1 119 ? -6.016 27.051 -14.620 1.00 92.44 119 THR A C 1
ATOM 919 O O . THR A 1 119 ? -5.158 26.191 -14.423 1.00 92.44 119 THR A O 1
ATOM 922 N N . ASN A 1 120 ? -6.915 27.348 -13.675 1.00 89.44 120 ASN A N 1
ATOM 923 C CA . ASN A 1 120 ? -6.966 26.662 -12.374 1.00 89.44 120 ASN A CA 1
ATOM 924 C C . ASN A 1 120 ? -6.947 25.122 -12.481 1.00 89.44 120 ASN A C 1
ATOM 926 O O . ASN A 1 120 ? -6.377 24.444 -11.627 1.00 89.44 120 ASN A O 1
ATOM 930 N N . SER A 1 121 ? -7.588 24.544 -13.504 1.00 89.25 121 SER A N 1
ATOM 931 C CA . SER A 1 121 ? -7.580 23.091 -13.717 1.00 89.25 121 SER A CA 1
ATOM 932 C C . SER A 1 121 ? -6.226 22.560 -14.175 1.00 89.25 121 SER A C 1
ATOM 934 O O . SER A 1 121 ? -5.795 21.531 -13.666 1.00 89.25 121 SER A O 1
ATOM 936 N N . GLU A 1 122 ? -5.560 23.251 -15.101 1.00 93.31 122 GLU A N 1
ATOM 937 C CA . GLU A 1 122 ? -4.224 22.866 -15.567 1.00 93.31 122 GLU A CA 1
ATOM 938 C C . GLU A 1 122 ? -3.199 23.019 -14.444 1.00 93.31 122 GLU A C 1
ATOM 940 O O . GLU A 1 122 ? -2.427 22.098 -14.202 1.00 93.31 122 GLU A O 1
ATOM 945 N N . PHE A 1 123 ? -3.252 24.121 -13.688 1.00 93.69 123 PHE A N 1
ATOM 946 C CA . PHE A 1 123 ? -2.371 24.338 -12.542 1.00 93.69 123 PHE A CA 1
ATOM 947 C C . PHE A 1 123 ? -2.503 23.211 -11.510 1.00 93.69 123 PHE A C 1
ATOM 949 O O . PHE A 1 123 ? -1.504 22.667 -11.045 1.00 93.69 123 PHE A O 1
ATOM 956 N N . ARG A 1 124 ? -3.738 22.801 -11.183 1.00 89.06 124 ARG A N 1
ATOM 957 C CA . ARG A 1 124 ? -3.985 21.667 -10.275 1.00 89.06 124 ARG A CA 1
ATOM 958 C C . ARG A 1 124 ? -3.442 20.349 -10.818 1.00 89.06 124 ARG A C 1
ATOM 960 O O . ARG A 1 124 ? -2.978 19.536 -10.025 1.00 89.06 124 ARG A O 1
ATOM 967 N N . GLU A 1 125 ? -3.510 20.126 -12.127 1.00 92.50 125 GLU A N 1
ATOM 968 C CA . GLU A 1 125 ? -2.961 18.917 -12.743 1.00 92.50 125 GLU A CA 1
ATOM 969 C C . GLU A 1 125 ? -1.430 18.904 -12.691 1.00 92.50 125 GLU A C 1
ATOM 971 O O . GLU A 1 125 ? -0.853 17.918 -12.242 1.00 92.50 125 GLU A O 1
ATOM 976 N N . ILE A 1 126 ? -0.771 20.010 -13.054 1.00 94.56 126 ILE A N 1
ATOM 977 C CA . ILE A 1 126 ? 0.692 20.138 -12.958 1.00 94.56 126 ILE A CA 1
ATOM 978 C C . ILE A 1 126 ? 1.134 19.970 -11.501 1.00 94.56 126 ILE A C 1
ATOM 980 O O . ILE A 1 126 ? 2.018 19.166 -11.214 1.00 94.56 126 ILE A O 1
ATOM 984 N N . LYS A 1 127 ? 0.456 20.642 -10.561 1.00 93.06 127 LYS A N 1
ATOM 985 C CA . LYS A 1 127 ? 0.718 20.501 -9.124 1.00 93.06 127 LYS A CA 1
ATOM 986 C C . LYS A 1 127 ? 0.604 19.052 -8.659 1.00 93.06 127 LYS A C 1
ATOM 988 O O . LYS A 1 127 ? 1.490 18.570 -7.962 1.00 93.06 127 LYS A O 1
ATOM 993 N N . ARG A 1 128 ? -0.450 18.340 -9.070 1.00 88.06 128 ARG A N 1
ATOM 994 C CA . ARG A 1 128 ? -0.627 16.917 -8.749 1.00 88.06 128 ARG A CA 1
ATOM 995 C C . ARG A 1 128 ? 0.518 16.070 -9.309 1.00 88.06 128 ARG A C 1
ATOM 997 O O . ARG A 1 128 ? 0.980 15.163 -8.626 1.00 88.06 128 ARG A O 1
ATOM 1004 N N . ARG A 1 129 ? 0.981 16.353 -10.529 1.00 93.94 129 ARG A N 1
ATOM 1005 C CA . ARG A 1 129 ? 2.110 15.644 -11.148 1.00 93.94 129 ARG A CA 1
ATOM 1006 C C . ARG A 1 129 ? 3.419 15.871 -10.389 1.00 93.94 129 ARG A C 1
ATOM 1008 O O . ARG A 1 129 ? 4.099 14.892 -10.106 1.00 93.94 129 ARG A O 1
ATOM 1015 N N . VAL A 1 130 ? 3.724 17.113 -10.002 1.00 93.75 130 VAL A N 1
ATOM 1016 C CA . VAL A 1 130 ? 4.901 17.449 -9.173 1.00 93.75 130 VAL A CA 1
ATOM 1017 C C . VAL A 1 130 ? 4.828 16.746 -7.814 1.00 93.75 130 VAL A C 1
ATOM 1019 O O . VAL A 1 130 ? 5.780 16.089 -7.409 1.00 93.75 130 VAL A O 1
ATOM 1022 N N . GLN A 1 131 ? 3.674 16.795 -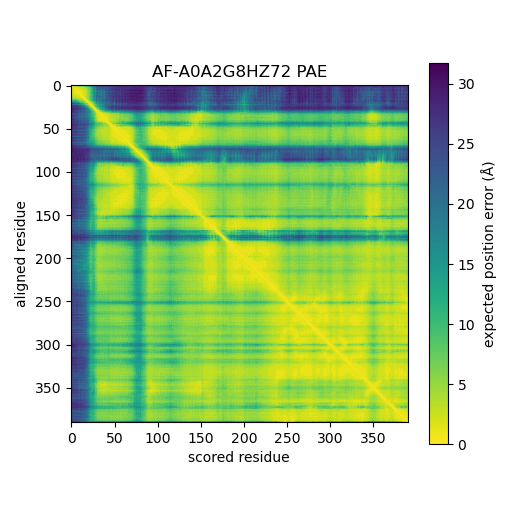7.142 1.00 88.38 131 GLN A N 1
ATOM 1023 C CA . GLN A 1 131 ? 3.471 16.100 -5.864 1.00 88.38 131 GLN A CA 1
ATOM 1024 C C . GLN A 1 131 ? 3.655 14.584 -5.993 1.00 88.38 131 GLN A C 1
ATOM 1026 O O . GLN A 1 131 ? 4.311 13.968 -5.158 1.00 88.38 131 GLN A O 1
ATOM 1031 N N . LYS A 1 132 ? 3.110 13.975 -7.054 1.00 87.88 132 LYS A N 1
ATOM 1032 C CA . LYS A 1 132 ? 3.288 12.545 -7.324 1.00 87.88 132 LYS A CA 1
ATOM 1033 C C . LYS A 1 132 ? 4.756 12.196 -7.580 1.00 87.88 132 LYS A C 1
ATOM 1035 O O . LYS A 1 132 ? 5.227 11.187 -7.064 1.00 87.88 132 LYS A O 1
ATOM 1040 N N . LEU A 1 133 ? 5.476 13.021 -8.343 1.00 94.00 133 LEU A N 1
ATOM 1041 C CA . LEU A 1 133 ? 6.912 12.856 -8.567 1.00 94.00 133 LEU A CA 1
ATOM 1042 C C . LEU A 1 133 ? 7.690 12.911 -7.247 1.00 94.00 133 LEU A C 1
ATOM 1044 O O . LEU A 1 133 ? 8.508 12.030 -7.005 1.00 94.00 133 LEU A O 1
ATOM 1048 N N . ARG A 1 134 ? 7.390 13.875 -6.369 1.00 93.56 134 ARG A N 1
ATOM 1049 C CA . ARG A 1 134 ? 8.006 13.973 -5.039 1.00 93.56 134 ARG A CA 1
ATOM 1050 C C . ARG A 1 134 ? 7.768 12.719 -4.199 1.00 93.56 134 ARG A C 1
ATOM 1052 O O . ARG A 1 134 ? 8.726 12.157 -3.693 1.00 93.56 134 ARG A O 1
ATOM 1059 N N . ILE A 1 135 ? 6.528 12.227 -4.127 1.00 87.25 135 ILE A N 1
ATOM 1060 C CA . ILE A 1 135 ? 6.195 10.988 -3.398 1.00 87.25 135 ILE A CA 1
ATOM 1061 C C . ILE A 1 135 ? 6.973 9.789 -3.959 1.00 87.25 135 ILE A C 1
ATOM 1063 O O . ILE A 1 135 ? 7.549 9.010 -3.200 1.00 87.25 135 ILE A O 1
ATOM 1067 N N . ASN A 1 136 ? 7.005 9.645 -5.287 1.00 90.12 136 ASN A N 1
ATOM 1068 C CA . ASN A 1 136 ? 7.736 8.567 -5.950 1.00 90.12 136 ASN A CA 1
ATOM 1069 C C . ASN A 1 136 ? 9.244 8.651 -5.677 1.00 90.12 136 ASN A C 1
ATOM 1071 O O . ASN A 1 136 ? 9.869 7.626 -5.414 1.00 90.12 136 ASN A O 1
ATOM 1075 N N . PHE A 1 137 ? 9.816 9.856 -5.713 1.00 93.44 137 PHE A N 1
ATOM 1076 C CA . PHE A 1 137 ? 11.222 10.101 -5.412 1.00 93.44 137 PHE A CA 1
ATOM 1077 C C . PHE A 1 137 ? 11.560 9.811 -3.947 1.00 93.44 137 PHE A C 1
ATOM 1079 O O . PHE A 1 137 ? 12.539 9.116 -3.679 1.00 93.44 137 PHE A O 1
ATOM 1086 N N . ASP A 1 138 ? 10.753 10.289 -3.000 1.00 90.38 138 ASP A N 1
ATOM 1087 C CA . ASP A 1 138 ? 10.964 10.056 -1.568 1.00 90.38 138 ASP A CA 1
ATOM 1088 C C . ASP A 1 138 ? 10.924 8.555 -1.257 1.00 90.38 138 ASP A C 1
ATOM 1090 O O . ASP A 1 138 ? 11.794 8.035 -0.559 1.00 90.38 138 ASP A O 1
ATOM 1094 N N . ARG A 1 139 ? 9.965 7.827 -1.847 1.00 89.50 139 ARG A N 1
ATOM 1095 C CA . ARG A 1 139 ? 9.888 6.366 -1.730 1.00 89.50 139 ARG A CA 1
ATOM 1096 C C . ARG A 1 139 ? 11.102 5.688 -2.366 1.00 89.50 139 ARG A C 1
ATOM 1098 O O . ARG A 1 139 ? 11.773 4.901 -1.705 1.00 89.50 139 ARG A O 1
ATOM 1105 N N . TRP A 1 140 ? 11.423 6.004 -3.620 1.00 92.12 140 TRP A N 1
ATOM 1106 C CA . TRP A 1 140 ? 12.570 5.417 -4.320 1.00 92.12 140 TRP A CA 1
ATOM 1107 C C . TRP A 1 140 ? 13.884 5.643 -3.564 1.00 92.12 140 TRP A C 1
ATOM 1109 O O . TRP A 1 140 ? 14.618 4.687 -3.318 1.00 92.12 140 TRP A O 1
ATOM 1119 N N . SER A 1 141 ? 14.159 6.884 -3.157 1.00 92.19 141 SER A N 1
ATOM 1120 C CA . SER A 1 141 ? 15.388 7.266 -2.455 1.00 92.19 141 SER A CA 1
ATOM 1121 C C . SER A 1 141 ? 15.490 6.616 -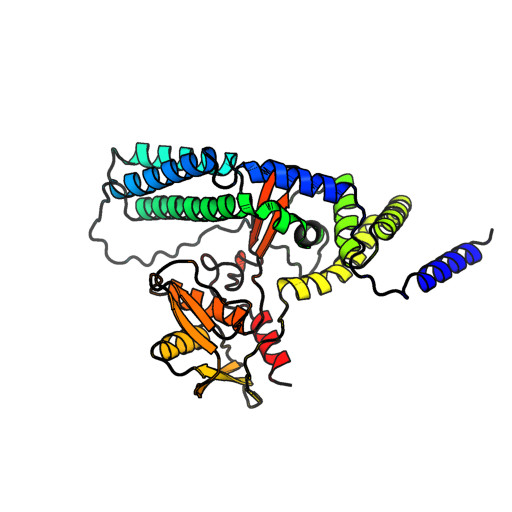1.075 1.00 92.19 141 SER A C 1
ATOM 1123 O O . SER A 1 141 ? 16.566 6.143 -0.710 1.00 92.19 141 SER A O 1
ATOM 1125 N N . PHE A 1 142 ? 14.375 6.499 -0.346 1.00 90.62 142 PHE A N 1
ATOM 1126 C CA . PHE A 1 142 ? 14.311 5.715 0.885 1.00 90.62 142 PHE A CA 1
ATOM 1127 C C . PHE A 1 142 ? 14.695 4.252 0.629 1.00 90.62 142 PHE A C 1
ATOM 1129 O O . PHE A 1 142 ? 15.562 3.706 1.315 1.00 90.62 142 PHE A O 1
ATOM 1136 N N . HIS A 1 143 ? 14.109 3.617 -0.390 1.00 90.06 143 HIS A N 1
ATOM 1137 C CA . HIS A 1 143 ? 14.408 2.220 -0.693 1.00 90.06 143 HIS A CA 1
ATOM 1138 C C . HIS A 1 143 ? 15.822 1.993 -1.197 1.00 90.06 143 HIS A C 1
ATOM 1140 O O . HIS A 1 143 ? 16.357 0.931 -0.899 1.00 90.06 143 HIS A O 1
ATOM 1146 N N . GLN A 1 144 ? 16.475 2.958 -1.855 1.00 89.62 144 GLN A N 1
ATOM 1147 C CA . GLN A 1 144 ? 17.892 2.816 -2.214 1.00 89.62 144 GLN A CA 1
ATOM 1148 C C . GLN A 1 144 ? 18.752 2.478 -0.988 1.00 89.62 144 GLN A C 1
ATOM 1150 O O . GLN A 1 144 ? 19.689 1.695 -1.089 1.00 89.62 144 GLN A O 1
ATOM 1155 N N . CYS A 1 145 ? 18.394 2.966 0.199 1.00 87.38 145 CYS A N 1
ATOM 1156 C CA . CYS A 1 145 ? 19.100 2.660 1.444 1.00 87.38 145 CYS A CA 1
ATOM 1157 C C . CYS A 1 145 ? 18.707 1.314 2.080 1.00 87.38 145 CYS A C 1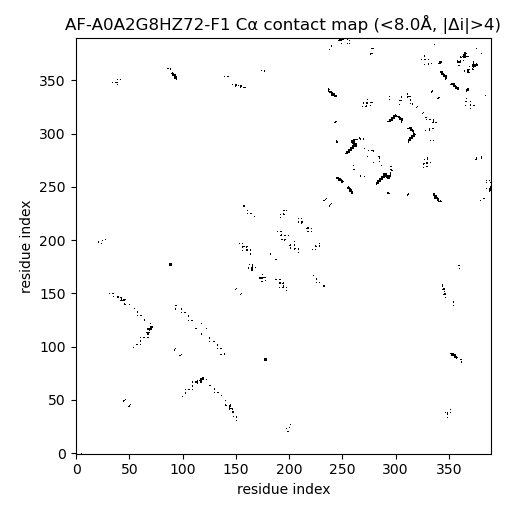
ATOM 1159 O O . CYS A 1 145 ? 19.347 0.863 3.030 1.00 87.38 145 CYS A O 1
ATOM 1161 N N . HIS A 1 146 ? 17.649 0.677 1.579 1.00 89.25 146 HIS A N 1
ATOM 1162 C CA . HIS A 1 146 ? 16.971 -0.452 2.212 1.00 89.25 146 HIS A CA 1
ATOM 1163 C C . HIS A 1 146 ? 16.586 -1.565 1.221 1.00 89.25 146 HIS A C 1
ATOM 1165 O O . HIS A 1 146 ? 15.699 -2.362 1.522 1.00 89.25 146 HIS A O 1
ATOM 1171 N N . LEU A 1 147 ? 17.243 -1.657 0.056 1.00 88.19 147 LEU A N 1
ATOM 1172 C CA . LEU A 1 147 ? 16.880 -2.613 -1.002 1.00 88.19 147 LEU A CA 1
ATOM 1173 C C . LEU A 1 147 ? 16.949 -4.068 -0.532 1.00 88.19 147 LEU A C 1
ATOM 1175 O O . LEU A 1 147 ? 16.126 -4.883 -0.934 1.00 88.19 147 LEU A O 1
ATOM 1179 N N . THR A 1 148 ? 17.870 -4.396 0.375 1.00 87.12 148 THR A N 1
ATOM 1180 C CA . THR A 1 148 ? 17.972 -5.745 0.951 1.00 87.12 148 THR A CA 1
ATOM 1181 C C . THR A 1 148 ? 16.700 -6.161 1.693 1.00 87.12 148 THR A C 1
ATOM 1183 O O . THR A 1 148 ? 16.303 -7.319 1.626 1.00 87.12 148 THR A O 1
ATOM 1186 N N . ASN A 1 149 ? 15.995 -5.216 2.327 1.00 86.69 149 ASN A N 1
ATOM 1187 C CA . ASN A 1 149 ? 14.734 -5.501 3.020 1.00 86.69 149 ASN A CA 1
ATOM 1188 C C . ASN A 1 149 ? 13.605 -5.869 2.041 1.00 86.69 149 ASN A C 1
ATOM 1190 O O . ASN A 1 149 ? 12.636 -6.514 2.437 1.00 86.69 149 ASN A O 1
ATOM 1194 N N . LEU A 1 150 ? 13.730 -5.461 0.774 1.00 86.12 150 LEU A N 1
ATOM 1195 C CA . LEU A 1 150 ? 12.787 -5.768 -0.301 1.00 86.12 150 LEU A CA 1
ATOM 1196 C C . LEU A 1 150 ? 13.079 -7.105 -1.005 1.00 86.12 150 LEU A C 1
ATOM 1198 O O . LEU A 1 150 ? 12.335 -7.480 -1.909 1.00 86.12 150 LEU A O 1
ATOM 1202 N N . ILE A 1 151 ? 14.154 -7.803 -0.622 1.00 82.38 151 ILE A N 1
ATOM 1203 C CA . ILE A 1 151 ? 14.473 -9.162 -1.093 1.00 82.38 151 ILE A CA 1
ATOM 1204 C C . ILE A 1 151 ? 13.905 -10.210 -0.134 1.00 82.38 151 ILE A C 1
ATOM 1206 O O . ILE A 1 151 ? 13.419 -11.252 -0.564 1.00 82.38 151 ILE A O 1
ATOM 1210 N N . ASP A 1 152 ? 13.948 -9.933 1.170 1.00 69.44 152 ASP A N 1
ATOM 1211 C CA . ASP A 1 152 ? 13.571 -10.895 2.213 1.00 69.44 152 ASP A CA 1
ATOM 1212 C C . ASP A 1 152 ? 12.071 -11.067 2.425 1.00 69.44 152 ASP A C 1
ATOM 1214 O O . ASP A 1 152 ? 11.628 -11.991 3.122 1.00 69.44 152 ASP A O 1
ATOM 1218 N N . ASN A 1 153 ? 11.271 -10.171 1.861 1.00 69.12 153 ASN A N 1
ATOM 1219 C CA . ASN A 1 153 ? 9.832 -10.249 1.975 1.00 69.12 153 ASN A CA 1
ATOM 1220 C C . ASN A 1 153 ? 9.296 -11.264 0.948 1.00 69.12 153 ASN A C 1
ATOM 1222 O O . ASN A 1 153 ? 9.830 -11.439 -0.139 1.00 69.12 153 ASN A O 1
ATOM 1226 N N . ASN A 1 154 ? 8.206 -11.962 1.268 1.00 82.50 154 ASN A N 1
ATOM 1227 C CA . ASN A 1 154 ? 7.561 -12.870 0.306 1.00 82.50 154 ASN A CA 1
ATOM 1228 C C . ASN A 1 154 ? 6.915 -12.106 -0.876 1.00 82.50 154 ASN A C 1
ATOM 1230 O O . ASN A 1 154 ? 6.047 -12.641 -1.558 1.00 82.50 154 ASN A O 1
ATOM 1234 N N . ALA A 1 155 ? 7.222 -10.819 -1.068 1.00 84.06 155 ALA A N 1
ATOM 1235 C CA . ALA A 1 155 ? 6.488 -9.931 -1.956 1.00 84.06 155 ALA A CA 1
ATOM 1236 C C . ALA A 1 155 ? 6.677 -10.305 -3.425 1.00 84.06 155 ALA A C 1
ATOM 1238 O O . ALA A 1 155 ? 5.728 -10.189 -4.196 1.00 84.06 155 ALA A O 1
ATOM 1239 N N . LYS A 1 156 ? 7.848 -10.833 -3.802 1.00 84.81 156 LYS A N 1
ATOM 1240 C CA . LYS A 1 156 ? 8.072 -11.360 -5.151 1.00 84.81 156 LYS A CA 1
ATOM 1241 C C . LYS A 1 156 ? 7.188 -12.573 -5.432 1.00 84.81 156 LYS A C 1
ATOM 1243 O O . LYS A 1 156 ? 6.544 -12.626 -6.473 1.00 84.81 156 LYS A O 1
ATOM 1248 N N . GLU A 1 157 ? 7.101 -13.520 -4.501 1.00 89.69 157 GLU A N 1
ATOM 1249 C CA . GLU A 1 157 ? 6.198 -14.663 -4.624 1.00 89.69 157 GLU A CA 1
ATOM 1250 C C . GLU A 1 157 ? 4.728 -14.217 -4.606 1.00 89.69 157 GLU A C 1
ATOM 1252 O O . GLU A 1 157 ? 3.917 -14.728 -5.371 1.00 89.69 157 GLU A O 1
ATOM 1257 N N . LEU A 1 158 ? 4.356 -13.237 -3.780 1.00 88.00 158 LEU A N 1
ATOM 1258 C CA . LEU A 1 158 ? 2.994 -12.693 -3.781 1.00 88.00 158 LEU A CA 1
ATOM 1259 C C . LEU A 1 158 ? 2.670 -11.965 -5.099 1.00 88.00 158 LEU A C 1
ATOM 1261 O O . LEU A 1 158 ? 1.538 -12.048 -5.570 1.00 88.00 158 LEU A O 1
ATOM 1265 N N . ASN A 1 159 ? 3.649 -11.313 -5.730 1.00 87.25 159 ASN A N 1
ATOM 1266 C CA . ASN A 1 159 ? 3.501 -10.748 -7.069 1.00 87.25 159 ASN A CA 1
ATOM 1267 C C . ASN A 1 159 ? 3.352 -11.839 -8.139 1.00 87.25 159 ASN A C 1
ATOM 1269 O O . ASN A 1 159 ? 2.437 -11.783 -8.957 1.00 87.25 159 ASN A O 1
ATOM 1273 N N . ASP A 1 160 ? 4.201 -12.869 -8.103 1.00 90.44 160 ASP A N 1
ATOM 1274 C CA . ASP A 1 160 ? 4.092 -14.023 -9.001 1.00 90.44 160 ASP A CA 1
ATOM 1275 C C . ASP A 1 160 ? 2.719 -14.700 -8.872 1.00 90.44 160 ASP A C 1
ATOM 1277 O O . ASP A 1 160 ? 2.161 -15.168 -9.866 1.00 90.44 160 ASP A O 1
ATOM 1281 N N . PHE A 1 161 ? 2.145 -14.703 -7.664 1.00 91.31 161 PHE A N 1
ATOM 1282 C CA . PHE A 1 161 ? 0.782 -15.159 -7.420 1.00 91.31 161 PHE A CA 1
ATOM 1283 C C . PHE A 1 161 ? -0.255 -14.264 -8.103 1.00 91.31 161 PHE A C 1
ATOM 1285 O O . PHE A 1 161 ? -1.135 -14.805 -8.761 1.00 91.31 161 PHE A O 1
ATOM 1292 N N . ILE A 1 162 ? -0.157 -12.936 -8.000 1.00 87.38 162 ILE A N 1
ATOM 1293 C CA . ILE A 1 162 ? -1.108 -12.007 -8.640 1.00 87.38 162 ILE A CA 1
ATOM 1294 C C . ILE A 1 162 ? -1.088 -12.152 -10.164 1.00 87.38 162 ILE A C 1
ATOM 1296 O O . ILE A 1 162 ? -2.146 -12.216 -10.796 1.00 87.38 162 ILE A O 1
ATOM 1300 N N . GLU A 1 163 ? 0.102 -12.233 -10.758 1.00 87.50 163 GLU A N 1
ATOM 1301 C CA . GLU A 1 163 ? 0.247 -12.384 -12.206 1.00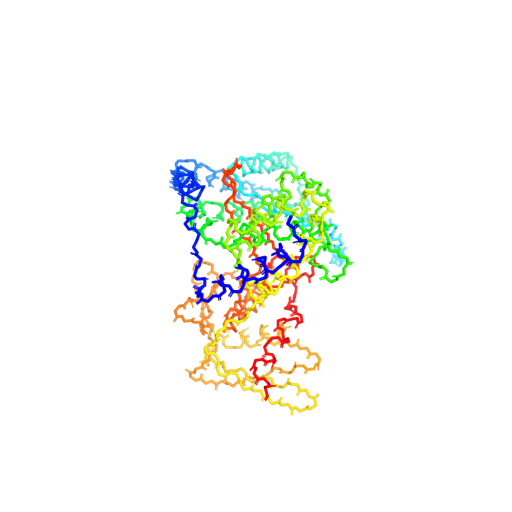 87.50 163 GLU A CA 1
ATOM 1302 C C . GLU A 1 163 ? -0.327 -13.723 -12.694 1.00 87.50 163 GLU A C 1
ATOM 1304 O O . GLU A 1 163 ? -1.115 -13.754 -13.640 1.00 87.50 163 GLU A O 1
ATOM 1309 N N . LEU A 1 164 ? 0.004 -14.832 -12.020 1.00 90.94 164 LEU A N 1
ATOM 1310 C CA . LEU A 1 164 ? -0.547 -16.144 -12.367 1.00 90.94 164 LEU A CA 1
ATOM 1311 C C . LEU A 1 164 ? -2.050 -16.233 -12.090 1.00 90.94 164 LEU A C 1
ATOM 1313 O O . LEU A 1 164 ? -2.785 -16.809 -12.889 1.00 90.94 164 LEU A O 1
ATOM 1317 N N . GLU A 1 165 ? -2.537 -15.665 -10.989 1.00 89.12 165 GLU A N 1
ATOM 1318 C CA . GLU A 1 165 ? -3.966 -15.655 -10.681 1.00 89.12 165 GLU A CA 1
ATOM 1319 C C . GLU A 1 165 ? -4.747 -14.885 -11.747 1.00 89.12 165 GLU A C 1
ATOM 1321 O O . GLU A 1 165 ? -5.807 -15.345 -12.156 1.00 89.12 165 GLU A O 1
ATOM 1326 N N . THR A 1 166 ? -4.207 -13.780 -12.266 1.00 83.94 166 THR A N 1
ATOM 1327 C CA . THR A 1 166 ? -4.840 -13.028 -13.361 1.00 83.94 166 THR A CA 1
ATOM 1328 C C . THR A 1 166 ? -5.012 -13.874 -14.624 1.00 83.94 166 THR A C 1
ATOM 1330 O O . THR A 1 166 ? -6.038 -13.771 -15.288 1.00 83.94 166 THR A O 1
ATOM 1333 N N . MET A 1 167 ? -4.059 -14.760 -14.922 1.00 85.81 167 MET A N 1
ATOM 1334 C CA . MET A 1 167 ? -4.120 -15.645 -16.089 1.00 85.81 167 MET A CA 1
ATOM 1335 C C . MET A 1 167 ? -5.059 -16.852 -15.903 1.00 85.81 167 MET A C 1
ATOM 1337 O O . MET A 1 167 ? -5.677 -17.304 -16.865 1.00 85.81 167 MET A O 1
ATOM 1341 N N . PHE A 1 168 ? -5.138 -17.415 -14.694 1.00 87.38 168 PHE A N 1
ATOM 1342 C CA . PHE A 1 168 ? -5.788 -18.713 -14.441 1.00 87.38 168 PHE A CA 1
ATOM 1343 C C . PHE A 1 168 ? -7.135 -18.634 -13.725 1.00 87.38 168 PHE A C 1
ATOM 1345 O O . PHE A 1 168 ? -7.793 -19.661 -13.544 1.00 87.38 168 PHE A O 1
ATOM 1352 N N . CYS A 1 169 ? -7.525 -17.464 -13.235 1.00 76.31 169 CYS A N 1
ATOM 1353 C CA . CYS A 1 169 ? -8.690 -17.361 -12.382 1.00 76.31 169 CYS A CA 1
ATOM 1354 C C . CYS A 1 169 ? -9.992 -17.203 -13.179 1.00 76.31 169 CYS A C 1
ATOM 1356 O O . CYS A 1 169 ? -10.099 -16.386 -14.086 1.00 76.31 169 CYS A O 1
ATOM 1358 N N . GLU A 1 170 ? -10.993 -18.002 -12.801 1.00 69.94 170 GLU A N 1
ATOM 1359 C CA . GLU A 1 170 ? -12.315 -18.027 -13.439 1.00 69.94 170 GLU A CA 1
ATOM 1360 C C . GLU A 1 170 ? -13.360 -17.237 -12.632 1.00 69.94 170 GLU A C 1
ATOM 1362 O O . GLU A 1 170 ? -14.158 -16.506 -13.210 1.00 69.94 170 GLU A O 1
ATOM 1367 N N . GLU A 1 171 ? -13.335 -17.324 -11.293 1.00 70.44 171 GLU A N 1
ATOM 1368 C CA . GLU A 1 171 ? -14.286 -16.648 -10.397 1.00 70.44 171 GLU A CA 1
ATOM 1369 C C . GLU A 1 171 ? -13.620 -16.155 -9.097 1.00 70.44 171 GLU A C 1
ATOM 1371 O O . GLU A 1 171 ? -12.684 -16.773 -8.574 1.00 70.44 171 GLU A O 1
ATOM 1376 N N . ASN A 1 172 ? -14.146 -15.056 -8.532 1.00 67.06 172 ASN A N 1
ATOM 1377 C CA . ASN A 1 172 ? -13.665 -14.422 -7.289 1.00 67.06 172 ASN A CA 1
ATOM 1378 C C . ASN A 1 172 ? -12.175 -14.062 -7.307 1.00 67.06 172 ASN A C 1
ATOM 1380 O O . ASN A 1 172 ? -11.471 -14.159 -6.299 1.00 67.06 172 ASN A O 1
ATOM 1384 N N . CYS A 1 173 ? -11.696 -13.675 -8.477 1.00 68.31 173 CYS A N 1
ATOM 1385 C CA . CYS A 1 173 ? -10.312 -13.327 -8.697 1.00 68.31 173 CYS A CA 1
ATOM 1386 C C . CYS A 1 173 ? -9.994 -11.987 -8.049 1.00 68.31 173 CYS A C 1
ATOM 1388 O O . CYS A 1 173 ? -10.831 -11.079 -8.016 1.00 68.31 173 CYS A O 1
ATOM 1390 N N . LEU A 1 174 ? -8.741 -11.817 -7.628 1.00 66.56 174 LEU A N 1
ATOM 1391 C CA . LEU A 1 174 ? -8.219 -10.470 -7.445 1.00 66.56 174 LEU A CA 1
ATOM 1392 C C . LEU A 1 174 ? -8.250 -9.701 -8.786 1.00 66.56 174 LEU A C 1
ATOM 1394 O O . LEU A 1 174 ? -8.308 -8.485 -8.768 1.00 66.56 174 LEU A O 1
ATOM 1398 N N . SER A 1 175 ? -8.304 -10.403 -9.927 1.00 52.75 175 SER A N 1
ATOM 1399 C CA . SER A 1 175 ? -7.961 -10.015 -11.307 1.00 52.75 175 SER A CA 1
ATOM 1400 C C . SER A 1 175 ? -8.828 -9.001 -12.081 1.00 52.75 175 SER A C 1
ATOM 1402 O O . SER A 1 175 ? -8.886 -9.073 -13.305 1.00 52.75 175 SER A O 1
ATOM 1404 N N . THR A 1 176 ? -9.383 -7.958 -11.460 1.00 53.25 176 THR A N 1
ATOM 1405 C CA . THR A 1 176 ? -9.528 -6.695 -12.231 1.00 53.25 176 THR A CA 1
ATOM 1406 C C . THR A 1 176 ? -8.191 -5.949 -12.362 1.00 53.25 176 THR A C 1
ATOM 1408 O O . THR A 1 176 ? -8.141 -4.852 -12.912 1.00 53.25 176 THR A O 1
ATOM 1411 N N . LEU A 1 177 ? -7.102 -6.524 -11.834 1.00 56.44 177 LEU A N 1
ATOM 1412 C CA . LEU A 1 177 ? -5.925 -5.776 -11.415 1.00 56.44 177 LEU A CA 1
ATOM 1413 C C . LEU A 1 177 ? -4.738 -5.796 -12.376 1.00 56.44 177 LEU A C 1
ATOM 1415 O O . LEU A 1 177 ? -3.855 -5.005 -12.135 1.00 56.44 177 LEU A O 1
ATOM 1419 N N . MET A 1 178 ? -4.618 -6.597 -13.435 1.00 59.31 178 MET A N 1
ATOM 1420 C CA . MET A 1 178 ? -3.430 -6.460 -14.304 1.00 59.31 178 MET A CA 1
ATOM 1421 C C . MET A 1 178 ? -3.790 -6.440 -15.786 1.00 59.31 178 MET A C 1
ATOM 1423 O O . MET A 1 178 ? -4.709 -7.151 -16.186 1.00 59.31 178 MET A O 1
ATOM 1427 N N . PRO A 1 179 ? -3.108 -5.606 -16.601 1.00 56.09 179 PRO A N 1
ATOM 1428 C CA . PRO A 1 179 ? -3.268 -5.652 -18.047 1.00 56.09 179 PRO A CA 1
ATOM 1429 C C . PRO A 1 179 ? -2.914 -7.052 -18.549 1.00 56.09 179 PRO A C 1
ATOM 1431 O O . PRO A 1 179 ? -1.990 -7.670 -18.017 1.00 56.09 179 PRO A O 1
ATOM 1434 N N . ASP A 1 180 ? -3.632 -7.519 -19.572 1.00 63.50 180 ASP A N 1
ATOM 1435 C CA . ASP A 1 180 ? -3.404 -8.805 -20.234 1.00 63.50 180 ASP A CA 1
ATOM 1436 C C . ASP A 1 180 ? -1.966 -8.874 -20.773 1.00 63.50 180 ASP A C 1
ATOM 1438 O O . ASP A 1 180 ? -1.674 -8.489 -21.907 1.00 63.50 180 ASP A O 1
ATOM 1442 N N . ARG A 1 181 ? -1.031 -9.328 -19.937 1.00 79.19 181 ARG A N 1
ATOM 1443 C CA . ARG A 1 181 ? 0.330 -9.663 -20.338 1.00 79.19 181 ARG A CA 1
ATOM 1444 C C . ARG A 1 181 ? 0.395 -11.166 -20.526 1.00 79.19 181 ARG A C 1
ATOM 1446 O O . ARG A 1 181 ? 0.152 -11.932 -19.597 1.00 79.19 181 ARG A O 1
ATOM 1453 N N . GLU A 1 182 ? 0.792 -11.579 -21.720 1.00 83.88 182 GLU A N 1
ATOM 1454 C CA . GLU A 1 182 ? 1.095 -12.977 -21.987 1.00 83.88 182 GLU A CA 1
ATOM 1455 C C . GLU A 1 182 ? 2.317 -13.412 -21.161 1.00 83.88 182 GLU A C 1
ATOM 1457 O O . GLU A 1 182 ? 3.406 -12.839 -21.271 1.00 83.88 182 GLU A O 1
ATOM 1462 N N . ILE A 1 183 ? 2.130 -14.424 -20.313 1.00 87.69 183 ILE A N 1
ATOM 1463 C CA . ILE A 1 183 ? 3.204 -15.024 -19.519 1.00 87.69 183 ILE A CA 1
ATOM 1464 C C . ILE A 1 183 ? 3.819 -16.159 -20.337 1.00 87.69 183 ILE A C 1
ATOM 1466 O O . ILE A 1 183 ? 3.176 -17.174 -20.610 1.00 87.69 183 ILE A O 1
ATOM 1470 N N . LEU A 1 184 ? 5.095 -16.016 -20.702 1.00 91.69 184 LEU A N 1
ATOM 1471 C CA . LEU A 1 184 ? 5.822 -17.045 -21.450 1.00 91.69 184 LEU A CA 1
ATOM 1472 C C . LEU A 1 184 ? 5.923 -18.342 -20.635 1.00 91.69 184 LEU A C 1
ATOM 1474 O O . LEU A 1 184 ? 6.088 -18.305 -19.419 1.00 91.69 184 LEU A O 1
ATOM 1478 N N . GLN A 1 185 ? 5.950 -19.506 -21.289 1.00 89.50 185 GLN A N 1
ATOM 1479 C CA . GLN A 1 185 ? 6.011 -20.809 -20.597 1.00 89.50 185 GLN A CA 1
ATOM 1480 C C . GLN A 1 185 ? 7.174 -20.927 -19.595 1.00 89.50 185 GLN A C 1
ATOM 1482 O O . GLN A 1 185 ? 7.001 -21.408 -18.475 1.00 89.50 185 GLN A O 1
ATOM 1487 N N . LYS A 1 186 ? 8.365 -20.428 -19.957 1.00 90.56 186 LYS A N 1
ATOM 1488 C CA . LYS A 1 186 ? 9.524 -20.401 -19.048 1.00 90.56 186 LYS A CA 1
ATOM 1489 C C . LYS A 1 186 ? 9.265 -19.530 -17.815 1.00 90.56 186 LYS A C 1
ATOM 1491 O O . LYS A 1 186 ? 9.685 -19.881 -16.718 1.00 90.56 186 LYS A O 1
ATOM 1496 N N . GLU A 1 187 ? 8.587 -18.402 -17.997 1.00 91.88 187 GLU A N 1
ATOM 1497 C CA . GLU A 1 187 ? 8.221 -17.492 -16.914 1.00 91.88 187 GLU A CA 1
ATOM 1498 C C . GLU A 1 187 ? 7.141 -18.112 -16.022 1.00 91.88 187 GLU A C 1
ATOM 1500 O O . GLU A 1 187 ? 7.318 -18.168 -14.809 1.00 91.88 187 GLU A O 1
ATOM 1505 N N . LYS A 1 188 ? 6.094 -18.692 -16.619 1.00 94.88 188 LYS A N 1
ATOM 1506 C CA . LYS A 1 188 ? 5.035 -19.433 -15.923 1.00 94.88 188 LYS A CA 1
ATOM 1507 C C . LYS A 1 188 ? 5.608 -20.514 -15.007 1.00 94.88 188 LYS A C 1
ATOM 1509 O O . LYS A 1 188 ? 5.183 -20.626 -13.856 1.00 94.88 188 LYS A O 1
ATOM 1514 N N . ARG A 1 189 ? 6.592 -21.284 -15.485 1.00 95.25 189 ARG A N 1
ATOM 1515 C CA . ARG A 1 189 ? 7.300 -22.287 -14.678 1.00 95.25 189 ARG A CA 1
ATOM 1516 C C . ARG A 1 189 ? 7.957 -21.682 -13.443 1.00 95.25 189 ARG A C 1
ATOM 1518 O O . ARG A 1 189 ? 7.706 -22.151 -12.336 1.00 95.25 189 ARG A O 1
ATOM 1525 N N . GLU A 1 190 ? 8.792 -20.658 -13.618 1.00 93.88 190 GLU A N 1
ATOM 1526 C CA . GLU A 1 190 ? 9.508 -20.045 -12.493 1.00 93.88 190 GLU A CA 1
ATOM 1527 C C . GLU A 1 190 ? 8.542 -19.402 -11.493 1.00 93.88 190 GLU A C 1
ATOM 1529 O O . GLU A 1 190 ? 8.665 -19.654 -10.296 1.00 93.88 190 GLU A O 1
ATOM 1534 N N . LYS A 1 191 ? 7.520 -18.680 -11.971 1.00 94.38 191 LYS A N 1
ATOM 1535 C CA . LYS A 1 191 ? 6.475 -18.099 -11.116 1.00 94.38 191 LYS A CA 1
ATOM 1536 C C . LYS A 1 191 ? 5.743 -19.175 -10.317 1.00 94.38 191 LYS A C 1
ATOM 1538 O O . LYS A 1 191 ? 5.599 -19.047 -9.106 1.00 94.38 191 LYS A O 1
ATOM 1543 N N . THR A 1 192 ? 5.369 -20.290 -10.954 1.00 96.25 192 THR A N 1
ATOM 1544 C CA . THR A 1 192 ? 4.683 -21.405 -10.273 1.00 96.25 192 THR A CA 1
ATOM 1545 C C . THR A 1 192 ? 5.565 -22.028 -9.189 1.00 96.25 192 THR A C 1
ATOM 1547 O O . THR A 1 192 ? 5.097 -22.324 -8.087 1.00 96.25 192 THR A O 1
ATOM 1550 N N . ILE A 1 193 ? 6.860 -22.206 -9.474 1.00 94.81 193 ILE A N 1
ATOM 1551 C CA . ILE A 1 193 ? 7.836 -22.721 -8.506 1.00 94.81 193 ILE A CA 1
ATOM 1552 C C . ILE A 1 193 ? 7.989 -21.759 -7.323 1.00 94.81 193 ILE A C 1
ATOM 1554 O O . ILE A 1 193 ? 7.993 -22.219 -6.179 1.00 94.81 193 ILE A O 1
ATOM 1558 N N . ASN A 1 194 ? 8.087 -20.454 -7.585 1.00 92.31 194 ASN A N 1
ATOM 1559 C CA . ASN A 1 194 ? 8.220 -19.419 -6.563 1.00 92.31 194 ASN A CA 1
ATOM 1560 C C . ASN A 1 194 ? 7.006 -19.416 -5.626 1.00 92.31 194 ASN A C 1
ATOM 1562 O O . ASN A 1 194 ? 7.175 -19.577 -4.418 1.00 92.31 194 ASN A O 1
ATOM 1566 N N . ILE A 1 195 ? 5.781 -19.370 -6.156 1.00 94.94 195 ILE A N 1
ATOM 1567 C CA . ILE A 1 195 ? 4.574 -19.362 -5.313 1.00 94.94 195 ILE A CA 1
ATOM 1568 C C . ILE A 1 195 ? 4.377 -20.675 -4.547 1.00 94.94 195 ILE A C 1
ATOM 1570 O O . ILE A 1 195 ? 3.976 -20.667 -3.386 1.00 94.94 195 I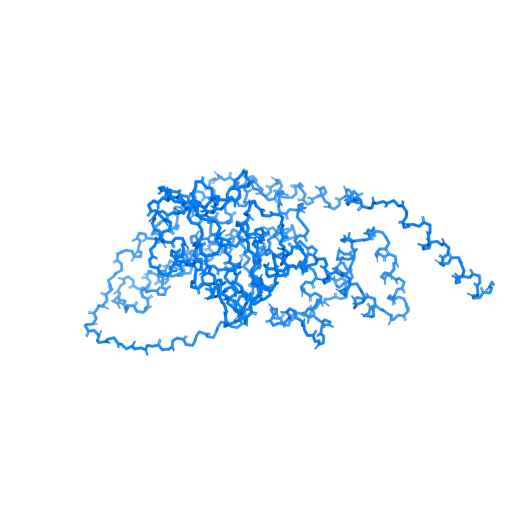LE A O 1
ATOM 1574 N N . CYS A 1 196 ? 4.721 -21.819 -5.147 1.00 94.88 196 CYS A N 1
ATOM 1575 C CA . CYS A 1 196 ? 4.695 -23.111 -4.461 1.00 94.88 196 CYS A CA 1
ATOM 1576 C C . CYS A 1 196 ? 5.704 -23.152 -3.299 1.00 94.88 196 CYS A C 1
ATOM 1578 O O . CYS A 1 196 ? 5.467 -23.801 -2.273 1.00 94.88 196 CYS A O 1
ATOM 1580 N N . SER A 1 197 ? 6.821 -22.428 -3.424 1.00 91.94 197 SER A N 1
ATOM 1581 C CA . SER A 1 197 ? 7.866 -22.390 -2.401 1.00 91.94 197 SER A CA 1
ATOM 1582 C C . SER A 1 197 ? 7.456 -21.672 -1.108 1.00 91.94 197 SER A C 1
ATOM 1584 O O . SER A 1 197 ? 8.112 -21.850 -0.082 1.00 91.94 197 SER A O 1
ATOM 1586 N N . LEU A 1 198 ? 6.325 -20.955 -1.115 1.00 89.81 198 LEU A N 1
ATOM 1587 C CA . LEU A 1 198 ? 5.732 -20.361 0.087 1.00 89.81 198 LEU A CA 1
ATOM 1588 C C . LEU A 1 198 ? 5.333 -21.411 1.137 1.00 89.81 198 LEU A C 1
ATOM 1590 O O . LEU A 1 198 ? 5.300 -21.110 2.327 1.00 89.81 198 LEU A O 1
ATOM 1594 N N . PHE A 1 199 ? 5.038 -22.647 0.719 1.00 90.50 199 PHE A N 1
ATOM 1595 C CA . PHE A 1 199 ? 4.563 -23.709 1.618 1.00 90.50 199 PHE A CA 1
ATOM 1596 C C . PHE A 1 199 ? 5.173 -25.096 1.344 1.00 90.50 199 PHE A C 1
ATOM 1598 O O . PHE A 1 199 ? 4.944 -26.037 2.110 1.00 90.50 199 PHE A O 1
ATOM 1605 N N . LYS A 1 200 ? 5.972 -25.256 0.281 1.00 92.00 200 LYS A N 1
ATOM 1606 C CA . LYS A 1 200 ? 6.756 -26.469 -0.018 1.00 92.00 200 LYS A CA 1
ATOM 1607 C C . LYS A 1 200 ? 8.221 -26.113 -0.274 1.00 92.00 200 LYS A C 1
ATOM 1609 O O . LYS A 1 200 ? 8.590 -24.961 -0.442 1.00 92.00 200 LYS A O 1
ATOM 1614 N N . ARG A 1 201 ? 9.100 -27.119 -0.325 1.00 90.31 201 ARG A N 1
ATOM 1615 C CA . ARG A 1 201 ? 10.505 -26.900 -0.717 1.00 90.31 201 ARG A CA 1
ATOM 1616 C C . ARG A 1 201 ? 10.590 -26.576 -2.214 1.00 90.31 201 ARG A C 1
ATOM 1618 O O . ARG A 1 201 ? 9.962 -27.263 -3.014 1.00 90.31 201 ARG A O 1
ATOM 1625 N N . LYS A 1 202 ? 11.439 -25.620 -2.613 1.00 89.88 202 LYS A N 1
ATOM 1626 C CA . LYS A 1 202 ? 11.620 -25.215 -4.026 1.00 89.88 202 LYS A CA 1
ATOM 1627 C C . LYS A 1 202 ? 11.957 -26.395 -4.954 1.00 89.88 202 LYS A C 1
ATOM 1629 O O . LYS A 1 202 ? 11.445 -26.472 -6.067 1.00 89.88 202 LYS A O 1
ATOM 1634 N N . SER A 1 203 ? 12.753 -27.363 -4.483 1.00 92.31 203 SER A N 1
ATOM 1635 C CA . SER A 1 203 ? 13.073 -28.589 -5.233 1.00 92.31 203 SER A CA 1
ATOM 1636 C C . SER A 1 203 ? 11.858 -29.486 -5.479 1.00 92.31 203 SER A C 1
ATOM 1638 O O . SER A 1 203 ? 11.711 -30.012 -6.577 1.00 92.31 203 SER A O 1
ATOM 1640 N N . TYR A 1 204 ? 10.967 -29.618 -4.491 1.00 94.94 204 TYR A N 1
ATOM 1641 C CA . TYR A 1 204 ? 9.694 -30.324 -4.645 1.00 94.94 204 TYR A CA 1
ATOM 1642 C C . TYR A 1 204 ? 8.841 -29.642 -5.716 1.00 94.94 204 TYR A C 1
ATOM 1644 O O . TYR A 1 204 ? 8.405 -30.294 -6.659 1.00 94.94 204 TYR A O 1
ATOM 1652 N N . CYS A 1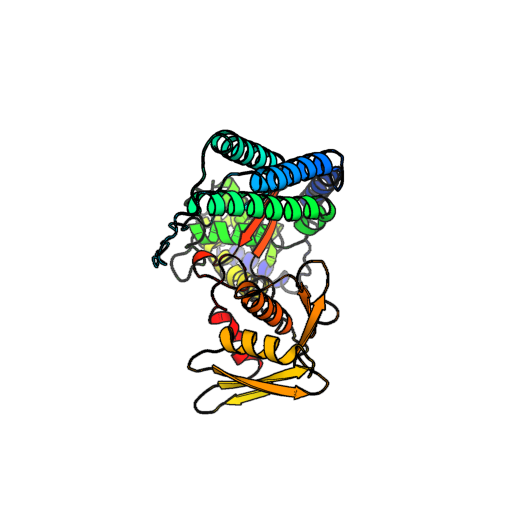 205 ? 8.677 -28.320 -5.619 1.00 96.19 205 CYS A N 1
ATOM 1653 C CA . CYS A 1 205 ? 7.898 -27.541 -6.579 1.00 96.19 205 CYS A CA 1
ATOM 1654 C C . CYS A 1 205 ? 8.422 -27.701 -8.008 1.00 96.19 205 CYS A C 1
ATOM 1656 O O . CYS A 1 205 ? 7.642 -27.929 -8.926 1.00 96.19 205 CYS A O 1
ATOM 1658 N N . ARG A 1 206 ? 9.750 -27.651 -8.180 1.00 96.06 206 ARG A N 1
ATOM 1659 C CA . ARG A 1 206 ? 10.411 -27.841 -9.473 1.00 96.06 206 ARG A CA 1
ATOM 1660 C C . ARG A 1 206 ? 10.124 -29.221 -10.067 1.00 96.06 206 ARG A C 1
ATOM 1662 O O . ARG A 1 206 ? 9.647 -29.302 -11.190 1.00 96.06 206 ARG A O 1
ATOM 1669 N N . VAL A 1 207 ? 10.366 -30.287 -9.302 1.00 97.25 207 VAL A N 1
ATOM 1670 C CA . VAL A 1 207 ? 10.157 -31.669 -9.770 1.00 97.25 207 VAL A CA 1
ATOM 1671 C C . VAL A 1 207 ? 8.690 -31.923 -10.110 1.00 97.25 207 VAL A C 1
ATOM 1673 O O . VAL A 1 207 ? 8.400 -32.493 -11.155 1.00 97.25 207 VAL A O 1
ATOM 1676 N N . HIS A 1 208 ? 7.761 -31.491 -9.256 1.00 97.62 208 HIS A N 1
ATOM 1677 C CA . HIS A 1 208 ? 6.335 -31.720 -9.486 1.00 97.62 208 HIS A CA 1
ATOM 1678 C C . HIS A 1 208 ? 5.793 -30.922 -10.673 1.00 97.62 208 HIS A C 1
ATOM 1680 O O . HIS A 1 208 ? 5.013 -31.473 -11.446 1.00 97.62 208 HIS A O 1
ATOM 1686 N N . TYR A 1 209 ? 6.248 -29.680 -10.866 1.00 97.56 209 TYR A N 1
ATOM 1687 C CA . TYR A 1 209 ? 5.911 -28.911 -12.061 1.00 97.56 209 TYR A CA 1
ATOM 1688 C C . TYR A 1 209 ? 6.432 -29.593 -13.332 1.00 97.56 209 TYR A C 1
ATOM 1690 O O . TYR A 1 209 ? 5.686 -29.762 -14.292 1.00 97.56 209 TYR A O 1
ATOM 1698 N N . ASP A 1 210 ? 7.698 -30.023 -13.332 1.00 97.38 210 ASP A N 1
ATOM 1699 C CA . ASP A 1 210 ? 8.317 -30.670 -14.494 1.00 97.38 210 ASP A CA 1
ATOM 1700 C C . ASP A 1 210 ? 7.615 -31.997 -14.836 1.00 97.38 210 ASP A C 1
ATOM 1702 O O . ASP A 1 210 ? 7.369 -32.283 -16.005 1.00 97.38 210 ASP A O 1
ATOM 1706 N N . ILE A 1 211 ? 7.222 -32.780 -13.823 1.00 97.81 211 ILE A N 1
ATOM 1707 C CA . ILE A 1 211 ? 6.397 -33.982 -14.009 1.00 97.81 211 ILE A CA 1
ATOM 1708 C C . ILE A 1 211 ? 5.045 -33.612 -14.626 1.00 97.81 211 ILE A C 1
ATOM 1710 O O . ILE A 1 211 ? 4.660 -34.223 -15.619 1.00 97.81 211 ILE A O 1
ATOM 1714 N N . ALA A 1 212 ? 4.337 -32.623 -14.072 1.00 97.88 212 ALA A N 1
ATOM 1715 C CA . ALA A 1 212 ? 3.045 -32.190 -14.599 1.00 97.88 212 ALA A CA 1
ATOM 1716 C C . ALA A 1 212 ? 3.158 -31.763 -16.071 1.00 97.88 212 ALA A C 1
ATOM 1718 O O . ALA A 1 212 ? 2.376 -32.225 -16.895 1.00 97.88 212 ALA A O 1
ATOM 1719 N N . SER A 1 213 ? 4.190 -30.990 -16.418 1.00 97.25 213 SER A N 1
ATOM 1720 C CA . SER A 1 213 ? 4.459 -30.552 -17.792 1.00 97.25 213 SER A CA 1
ATOM 1721 C C . SER A 1 213 ? 4.731 -31.715 -18.758 1.00 97.25 213 SER A C 1
ATOM 1723 O O . SER A 1 213 ? 4.227 -31.706 -19.877 1.00 97.25 213 SER A O 1
ATOM 1725 N N . ILE A 1 214 ? 5.460 -32.759 -18.337 1.00 97.31 214 ILE A N 1
ATOM 1726 C CA . ILE A 1 214 ? 5.697 -33.959 -19.168 1.00 97.31 214 ILE A CA 1
ATOM 1727 C C . ILE A 1 214 ? 4.384 -34.679 -19.516 1.00 97.31 214 ILE A C 1
ATOM 1729 O O . ILE A 1 214 ? 4.267 -35.261 -20.595 1.00 97.31 214 ILE A O 1
ATOM 1733 N N . TYR A 1 215 ? 3.403 -34.648 -18.612 1.00 97.81 215 TYR A N 1
ATOM 1734 C CA . TYR A 1 215 ? 2.103 -35.296 -18.796 1.00 97.81 215 TYR A CA 1
ATOM 1735 C C . TYR A 1 215 ? 1.000 -34.349 -19.304 1.00 97.81 215 TYR A C 1
ATOM 1737 O O . TYR A 1 215 ? -0.145 -34.782 -19.406 1.00 97.81 215 TYR A O 1
ATOM 1745 N N . GLY A 1 216 ? 1.320 -33.091 -19.639 1.00 97.12 216 GLY A N 1
ATOM 1746 C CA . GLY A 1 216 ? 0.344 -32.094 -20.104 1.00 97.12 216 GLY A CA 1
ATOM 1747 C C . GLY A 1 216 ? -0.640 -31.616 -19.026 1.00 97.12 216 GLY A C 1
ATOM 1748 O O . GLY A 1 216 ? -1.752 -31.205 -19.346 1.00 97.12 216 GLY A O 1
ATOM 1749 N N . GLY A 1 217 ? -0.268 -31.741 -17.749 1.00 97.19 217 GLY A N 1
ATOM 1750 C CA . GLY A 1 217 ? -1.061 -31.352 -16.579 1.00 97.19 217 GLY A CA 1
ATOM 1751 C C . GLY A 1 217 ? -0.574 -30.069 -15.897 1.00 97.19 217 GLY A C 1
ATOM 1752 O O . GLY A 1 217 ? -0.891 -29.836 -14.732 1.00 97.19 217 GLY A O 1
ATOM 1753 N N . GLU A 1 218 ? 0.241 -29.246 -16.562 1.00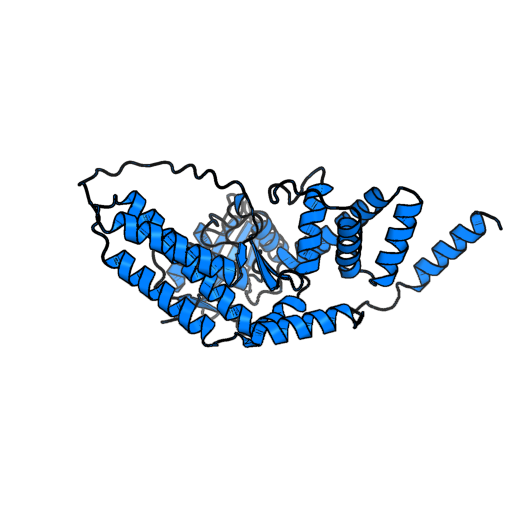 96.25 218 GLU A N 1
ATOM 1754 C CA . GLU A 1 218 ? 0.836 -28.050 -15.954 1.00 96.25 218 GLU A CA 1
ATOM 1755 C C . GLU A 1 218 ? -0.204 -27.021 -15.489 1.00 96.25 218 GLU A C 1
ATOM 1757 O O . GLU A 1 218 ? -0.029 -26.423 -14.430 1.00 96.25 218 GLU A O 1
ATOM 1762 N N . ASP A 1 219 ? -1.290 -26.826 -16.241 1.00 95.56 219 ASP A N 1
ATOM 1763 C CA . ASP A 1 219 ? -2.349 -25.865 -15.907 1.00 95.56 219 ASP A CA 1
ATOM 1764 C C . ASP A 1 219 ? -3.142 -26.299 -14.675 1.00 95.56 219 ASP A C 1
ATOM 1766 O O . ASP A 1 219 ? -3.451 -25.478 -13.809 1.00 95.56 219 ASP A O 1
ATOM 1770 N N . GLU A 1 220 ? -3.440 -27.595 -14.572 1.00 96.00 220 GLU A N 1
ATOM 1771 C CA . GLU A 1 220 ? -4.092 -28.182 -13.401 1.00 96.00 220 GLU A CA 1
ATOM 1772 C C . GLU A 1 220 ? -3.207 -28.008 -12.163 1.00 96.00 220 GLU A C 1
ATOM 1774 O O . GLU A 1 220 ? -3.665 -27.495 -11.141 1.00 96.00 220 GLU A O 1
ATOM 1779 N N . PHE A 1 221 ? -1.910 -28.306 -12.289 1.00 96.38 221 PHE A N 1
ATOM 1780 C CA . PHE A 1 221 ? -0.948 -28.096 -11.212 1.00 96.38 221 PHE A CA 1
ATOM 1781 C C . PHE A 1 221 ? -0.866 -26.621 -10.782 1.00 96.38 221 PHE A C 1
ATOM 1783 O O . PHE A 1 221 ? -0.898 -26.329 -9.587 1.00 96.38 221 PHE A O 1
ATOM 1790 N N . VAL A 1 222 ? -0.817 -25.669 -11.725 1.00 96.00 222 VAL A N 1
ATOM 1791 C CA . VAL A 1 222 ? -0.819 -24.229 -11.399 1.00 96.00 222 VAL A CA 1
ATOM 1792 C C . VAL A 1 222 ? -2.076 -23.859 -10.610 1.00 96.00 222 VAL A C 1
ATOM 1794 O O . VAL A 1 222 ? -1.970 -23.211 -9.569 1.00 96.00 222 VAL A O 1
ATOM 1797 N N . ARG A 1 223 ? -3.261 -24.306 -11.044 1.00 94.00 223 ARG A N 1
ATOM 1798 C CA . ARG A 1 223 ? -4.537 -24.024 -10.362 1.00 94.00 223 ARG A CA 1
ATOM 1799 C C . ARG A 1 223 ? -4.583 -24.602 -8.947 1.00 94.00 223 ARG A C 1
ATOM 1801 O O . ARG A 1 223 ? -5.042 -23.925 -8.024 1.00 94.00 223 ARG A O 1
ATOM 1808 N N . GLU A 1 224 ? -4.071 -25.815 -8.745 1.00 94.25 224 GLU A N 1
ATOM 1809 C CA . GLU A 1 224 ? -3.962 -26.423 -7.414 1.00 94.25 224 GLU A CA 1
ATOM 1810 C C . GLU A 1 224 ? -3.043 -25.631 -6.478 1.00 94.25 224 GLU A C 1
ATOM 1812 O O . GLU A 1 224 ? -3.356 -25.453 -5.293 1.00 94.25 224 GLU A O 1
ATOM 1817 N N . ILE A 1 225 ? -1.912 -25.145 -6.996 1.00 95.50 225 ILE A N 1
ATOM 1818 C CA . ILE A 1 225 ? -0.985 -24.304 -6.239 1.00 95.50 225 ILE A CA 1
ATOM 1819 C C . ILE A 1 225 ? -1.631 -22.951 -5.925 1.00 95.50 225 ILE A C 1
ATOM 1821 O O . ILE A 1 225 ? -1.631 -22.548 -4.764 1.00 95.50 225 ILE A O 1
ATOM 1825 N N . LEU A 1 226 ? -2.254 -22.284 -6.902 1.00 93.31 226 LEU A N 1
ATOM 1826 C CA . LEU A 1 226 ? -2.954 -21.009 -6.700 1.00 93.31 226 LEU A CA 1
ATOM 1827 C C . LEU A 1 226 ? -4.026 -21.113 -5.610 1.00 93.31 226 LEU A C 1
ATOM 1829 O O . LEU A 1 226 ? -4.099 -20.250 -4.736 1.00 93.31 226 LEU A O 1
ATOM 1833 N N . LYS A 1 227 ? -4.811 -22.198 -5.593 1.00 91.69 227 LYS A N 1
ATOM 1834 C CA . LYS A 1 227 ? -5.818 -22.442 -4.549 1.00 91.69 227 LYS A CA 1
ATOM 1835 C C . LYS A 1 227 ? -5.203 -22.500 -3.147 1.00 91.69 227 LYS A C 1
ATOM 1837 O O . LYS A 1 227 ? -5.779 -21.956 -2.207 1.00 91.69 227 LYS A O 1
ATOM 1842 N N . GLN A 1 228 ? -4.044 -23.143 -3.001 1.00 92.00 228 GLN A N 1
ATOM 1843 C CA . GLN A 1 228 ? -3.328 -23.223 -1.724 1.00 92.00 228 GLN A CA 1
ATOM 1844 C C . GLN A 1 228 ? -2.729 -21.866 -1.327 1.00 92.00 228 GLN A C 1
ATOM 1846 O O . GLN A 1 228 ? -2.899 -21.426 -0.188 1.00 92.00 228 GLN A O 1
ATOM 1851 N N . VAL A 1 229 ? -2.089 -21.170 -2.273 1.00 92.19 229 VAL A N 1
ATOM 1852 C CA . VAL A 1 229 ? -1.459 -19.860 -2.041 1.00 92.19 229 VAL A CA 1
ATOM 1853 C C . VAL A 1 229 ? -2.489 -18.793 -1.703 1.00 92.19 229 VAL A C 1
ATOM 1855 O O . VAL A 1 229 ? -2.211 -17.952 -0.859 1.00 92.19 229 VAL A O 1
ATOM 1858 N N . ARG A 1 230 ? -3.699 -18.835 -2.271 1.00 90.69 230 ARG A N 1
ATOM 1859 C CA . ARG A 1 230 ? -4.743 -17.830 -2.015 1.00 90.69 230 ARG A CA 1
ATOM 1860 C C . ARG A 1 230 ? -5.059 -17.670 -0.526 1.00 90.69 230 ARG A C 1
ATOM 1862 O O . ARG A 1 230 ? -5.255 -16.551 -0.058 1.00 90.69 230 ARG A O 1
ATOM 1869 N N . SER A 1 231 ? -5.076 -18.763 0.239 1.00 88.50 231 SER A N 1
ATOM 1870 C CA . SER A 1 231 ? -5.269 -18.687 1.695 1.00 88.50 231 SER A CA 1
ATOM 1871 C C . SER A 1 231 ? -4.111 -17.960 2.378 1.00 88.50 231 SER A C 1
ATOM 1873 O O . SER A 1 231 ? -4.341 -17.102 3.227 1.00 88.50 231 SER A O 1
ATOM 1875 N N . PHE A 1 232 ? -2.877 -18.288 1.986 1.00 89.19 232 PHE A N 1
ATOM 1876 C CA . PHE A 1 232 ? -1.673 -17.636 2.490 1.00 89.19 232 PHE A CA 1
ATOM 1877 C C . PHE A 1 232 ? -1.653 -16.148 2.121 1.00 89.19 232 PHE A C 1
ATOM 1879 O O . PHE A 1 232 ? -1.469 -15.312 2.993 1.00 89.19 232 PHE A O 1
ATOM 1886 N N . PHE A 1 233 ? -1.945 -15.803 0.865 1.00 89.38 233 PHE A N 1
ATOM 1887 C CA . PHE A 1 233 ? -2.048 -14.427 0.385 1.00 89.38 233 PHE A CA 1
ATOM 1888 C C . PHE A 1 233 ? -3.077 -13.627 1.192 1.00 89.38 233 PHE A C 1
ATOM 1890 O O . PHE A 1 233 ? -2.771 -12.562 1.723 1.00 89.38 233 PHE A O 1
ATOM 1897 N N . ASN A 1 234 ? -4.289 -14.164 1.360 1.00 89.00 234 ASN A N 1
ATOM 1898 C CA . ASN A 1 234 ? -5.350 -13.502 2.121 1.00 89.00 234 ASN A CA 1
ATOM 1899 C C . ASN A 1 234 ? -4.991 -13.286 3.594 1.00 89.00 234 ASN A C 1
ATOM 1901 O O . ASN A 1 234 ? -5.473 -12.334 4.210 1.00 89.00 234 ASN A O 1
ATOM 1905 N N . GLN A 1 235 ? -4.179 -14.170 4.169 1.00 88.75 235 GLN A N 1
ATOM 1906 C CA . GLN A 1 235 ? -3.663 -14.015 5.521 1.00 88.75 235 GLN A CA 1
ATOM 1907 C C . GLN A 1 235 ? -2.506 -13.013 5.576 1.00 88.75 235 GLN A C 1
ATOM 1909 O O . GLN A 1 235 ? -2.485 -12.165 6.458 1.00 88.75 235 GLN A O 1
ATOM 1914 N N . GLU A 1 236 ? -1.557 -13.073 4.649 1.00 87.94 236 GLU A N 1
ATOM 1915 C CA . GLU A 1 236 ? -0.379 -12.210 4.690 1.00 87.94 236 GLU A CA 1
ATOM 1916 C C . GLU A 1 236 ? -0.692 -10.758 4.352 1.00 87.94 236 GLU A C 1
ATOM 1918 O O . GLU A 1 236 ? -0.126 -9.868 4.983 1.00 87.94 236 GLU A O 1
ATOM 1923 N N . VAL A 1 237 ? -1.601 -10.535 3.403 1.00 88.56 237 VAL A N 1
ATOM 1924 C CA . VAL A 1 237 ? -1.941 -9.214 2.864 1.00 88.56 237 VAL A CA 1
ATOM 1925 C C . VAL A 1 237 ? -3.166 -8.618 3.554 1.00 88.56 237 VAL A C 1
ATOM 1927 O O . VAL A 1 237 ? -3.170 -7.456 3.944 1.00 88.56 237 VAL A O 1
ATOM 1930 N N . PHE A 1 238 ? -4.230 -9.409 3.706 1.00 91.06 238 PHE A N 1
ATOM 1931 C CA . PHE A 1 238 ? -5.505 -8.950 4.273 1.00 91.06 238 PHE A CA 1
ATOM 1932 C C . PHE A 1 238 ? -5.752 -9.505 5.682 1.00 91.06 238 PHE A C 1
ATOM 1934 O O . PHE A 1 238 ? -6.877 -9.455 6.189 1.00 91.06 238 PHE A O 1
ATOM 1941 N N . GLY A 1 239 ? -4.749 -10.119 6.310 1.00 92.69 239 GLY A N 1
ATOM 1942 C CA . GLY A 1 239 ? -4.847 -10.638 7.670 1.00 92.69 239 GLY A CA 1
ATOM 1943 C C . GLY A 1 239 ? -4.887 -9.545 8.726 1.00 92.69 239 GLY A C 1
ATOM 1944 O O . GLY A 1 239 ? -4.545 -8.391 8.483 1.00 92.69 239 GLY A O 1
ATOM 1945 N N . MET A 1 240 ? -5.315 -9.955 9.915 1.00 94.62 240 MET A N 1
ATOM 1946 C CA . MET A 1 240 ? -5.377 -9.124 11.108 1.00 94.62 240 MET A CA 1
ATOM 1947 C C . MET A 1 240 ? -4.504 -9.786 12.172 1.00 94.62 240 MET A C 1
ATOM 1949 O O . MET A 1 240 ? -4.787 -10.908 12.592 1.00 94.62 240 MET A O 1
ATOM 1953 N N . ASN A 1 241 ? -3.433 -9.109 12.568 1.00 94.56 241 ASN A N 1
ATOM 1954 C CA . ASN A 1 241 ? -2.557 -9.526 13.654 1.00 94.56 241 ASN A CA 1
ATOM 1955 C C . ASN A 1 241 ? -3.230 -9.310 15.018 1.00 94.56 241 ASN A C 1
ATOM 1957 O O . ASN A 1 241 ? -4.379 -8.862 15.124 1.00 94.56 241 ASN A O 1
ATOM 1961 N N . GLU A 1 242 ? -2.511 -9.638 16.092 1.00 94.88 242 GLU A N 1
ATOM 1962 C CA . GLU A 1 242 ? -2.959 -9.259 17.425 1.00 94.88 242 GLU A CA 1
ATOM 1963 C C . GLU A 1 242 ? -2.964 -7.741 17.605 1.00 94.88 242 GLU A C 1
ATOM 1965 O O . GLU A 1 242 ? -2.033 -7.048 17.201 1.00 94.88 242 GLU A O 1
ATOM 1970 N N . SER A 1 243 ? -4.054 -7.242 18.188 1.00 94.81 243 SER A N 1
ATOM 1971 C CA . SER A 1 243 ? -4.249 -5.824 18.482 1.00 94.81 243 SER A CA 1
ATOM 1972 C C . SER A 1 243 ? -4.164 -5.643 19.992 1.00 94.81 243 SER A C 1
ATOM 1974 O O . SER A 1 243 ? -4.722 -6.470 20.718 1.00 94.81 243 SER A O 1
ATOM 1976 N N . PRO A 1 244 ? -3.517 -4.574 20.486 1.00 95.06 244 PRO A N 1
ATOM 1977 C CA . PRO A 1 244 ? -3.486 -4.279 21.915 1.00 95.06 244 PRO A CA 1
ATOM 1978 C C . PRO A 1 244 ? -4.822 -3.724 22.433 1.00 95.06 244 PRO A C 1
ATOM 1980 O O . PRO A 1 244 ? -4.948 -3.461 23.626 1.00 95.06 244 PRO A O 1
ATOM 1983 N N . LEU A 1 245 ? -5.797 -3.467 21.554 1.00 96.88 245 LEU A N 1
ATOM 1984 C CA . LEU A 1 245 ? -7.060 -2.845 21.927 1.00 96.88 245 LEU A CA 1
ATOM 1985 C C . LEU A 1 245 ? -8.039 -3.883 22.483 1.00 96.88 245 LEU A C 1
ATOM 1987 O O . LEU A 1 245 ? -8.422 -4.837 21.801 1.00 96.88 245 LEU A O 1
ATOM 1991 N N . GLU A 1 246 ? -8.504 -3.634 23.705 1.00 96.69 246 GLU A N 1
ATOM 1992 C CA . GLU A 1 246 ? -9.580 -4.378 24.364 1.00 96.69 246 GLU A CA 1
ATOM 1993 C C . GLU A 1 246 ? -10.943 -3.913 23.831 1.00 96.69 246 GLU A C 1
ATOM 1995 O O . GLU A 1 246 ? -11.669 -3.162 24.482 1.00 96.69 246 GLU A O 1
ATOM 2000 N N . ILE A 1 247 ? -11.260 -4.294 22.592 1.00 97.94 247 ILE A N 1
ATOM 2001 C CA . ILE A 1 247 ? -12.548 -3.972 21.967 1.00 97.94 247 ILE A CA 1
ATOM 2002 C C . ILE A 1 247 ? -13.611 -4.930 22.503 1.00 97.94 247 ILE A C 1
ATOM 2004 O O . ILE A 1 247 ? -13.504 -6.147 22.352 1.00 97.94 247 ILE A O 1
ATOM 2008 N N . GLU A 1 248 ? -14.651 -4.360 23.104 1.00 98.06 248 GLU A N 1
ATOM 2009 C CA . GLU A 1 248 ? -15.837 -5.092 23.542 1.00 98.06 248 GLU A CA 1
ATOM 2010 C C . GLU A 1 248 ? -16.820 -5.183 22.361 1.00 98.06 248 GLU A C 1
ATOM 2012 O O . GLU A 1 248 ? -16.965 -4.223 21.596 1.00 98.06 248 GLU A O 1
ATOM 2017 N N . CYS A 1 249 ? -17.502 -6.319 22.198 1.00 98.00 249 CYS A N 1
ATOM 2018 C CA . CYS A 1 249 ? -18.577 -6.448 21.219 1.00 98.00 249 CYS A CA 1
ATOM 2019 C C . CYS A 1 249 ? -19.856 -6.989 21.851 1.00 98.00 249 CYS A C 1
ATOM 2021 O O . CYS A 1 249 ? -19.833 -7.988 22.566 1.00 98.00 249 CYS A O 1
ATOM 2023 N N . GLU A 1 250 ? -20.978 -6.353 21.522 1.00 97.25 250 GLU A N 1
ATOM 2024 C CA . GLU A 1 250 ? -22.317 -6.805 21.883 1.00 97.25 250 GLU A CA 1
ATOM 2025 C C . GLU A 1 250 ? -23.103 -7.162 20.620 1.00 97.25 250 GLU A C 1
ATOM 2027 O O . GLU A 1 250 ? -23.141 -6.401 19.646 1.00 97.25 250 GLU A O 1
ATOM 2032 N N . GLN A 1 251 ? -23.760 -8.322 20.640 1.00 94.31 251 GLN A N 1
ATOM 2033 C CA . GLN A 1 251 ? -24.653 -8.742 19.568 1.00 94.31 251 GLN A CA 1
ATOM 2034 C C . GLN A 1 251 ? -26.101 -8.431 19.954 1.00 94.31 251 GLN A C 1
ATOM 2036 O O . GLN A 1 251 ? -26.679 -9.064 20.834 1.00 94.31 251 GLN A O 1
ATOM 2041 N N . THR A 1 252 ? -26.675 -7.437 19.283 1.00 91.31 252 THR A N 1
ATOM 2042 C CA . THR A 1 252 ? -28.090 -7.052 19.392 1.00 91.31 252 THR A CA 1
ATOM 2043 C C . THR A 1 252 ? -28.758 -7.249 18.024 1.00 91.31 252 THR A C 1
ATOM 2045 O O . THR A 1 252 ? -28.367 -8.148 17.277 1.00 91.31 252 THR A O 1
ATOM 2048 N N . ASP A 1 253 ? -29.701 -6.385 17.640 1.00 93.50 253 ASP A N 1
ATOM 2049 C CA . ASP A 1 253 ? -30.159 -6.260 16.248 1.00 93.50 253 ASP A CA 1
ATOM 2050 C C . ASP A 1 253 ? -29.015 -5.830 15.306 1.00 93.50 253 ASP A C 1
ATOM 2052 O O . ASP A 1 253 ? -29.045 -6.097 14.104 1.00 93.50 253 ASP A O 1
ATOM 2056 N N . LYS A 1 254 ? -27.985 -5.177 15.865 1.00 96.19 254 LYS A N 1
ATOM 2057 C CA . LYS A 1 254 ? -26.717 -4.839 15.208 1.00 96.19 254 LYS A CA 1
ATOM 2058 C C . LYS A 1 254 ? -25.536 -5.358 16.019 1.00 96.19 254 LYS A C 1
ATOM 2060 O O . LYS A 1 254 ? -25.645 -5.616 17.220 1.00 96.19 254 LYS A O 1
ATOM 2065 N N . LYS A 1 255 ? -24.380 -5.464 15.367 1.00 97.19 255 LYS A N 1
ATOM 2066 C CA . LYS A 1 255 ? -23.098 -5.712 16.036 1.00 97.19 255 LYS A CA 1
ATOM 2067 C C . LYS A 1 255 ? -22.565 -4.381 16.547 1.00 97.19 255 LYS A C 1
ATOM 2069 O O . LYS A 1 255 ? -22.291 -3.491 15.745 1.00 97.19 255 LYS A O 1
ATOM 2074 N N . VAL A 1 256 ? -22.452 -4.230 17.860 1.00 98.00 256 VAL A N 1
ATOM 2075 C CA . VAL A 1 256 ? -22.002 -2.987 18.492 1.00 98.00 256 VAL A CA 1
ATOM 2076 C C . VAL A 1 256 ? -20.568 -3.179 18.968 1.00 98.00 256 VAL A C 1
ATOM 2078 O O . VAL A 1 256 ? -20.329 -3.946 19.894 1.00 98.00 256 VAL A O 1
ATOM 2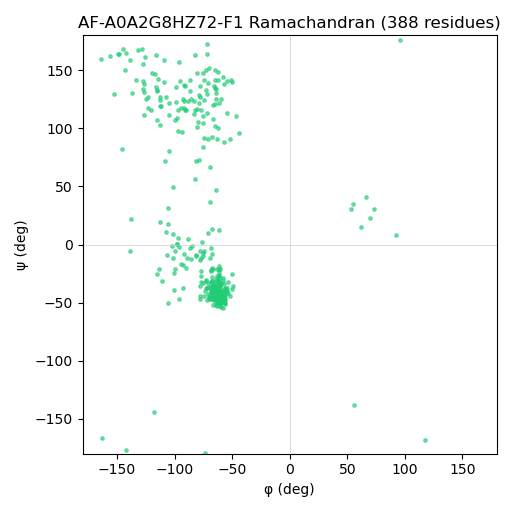081 N N . LEU A 1 257 ? -19.620 -2.493 18.332 1.00 98.31 257 LEU A N 1
ATOM 2082 C CA . LEU A 1 257 ? -18.207 -2.488 18.711 1.00 98.31 257 LEU A CA 1
ATOM 2083 C C . LEU A 1 257 ? -17.931 -1.295 19.628 1.00 98.31 257 LEU A C 1
ATOM 2085 O O . LEU A 1 257 ? -18.050 -0.148 19.196 1.00 98.31 257 LEU A O 1
ATOM 2089 N N . THR A 1 258 ? -17.524 -1.545 20.870 1.00 98.50 258 THR A N 1
ATOM 2090 C CA . THR A 1 258 ? -17.117 -0.496 21.812 1.00 98.50 258 THR A CA 1
ATOM 2091 C C . THR A 1 258 ? -15.596 -0.402 21.840 1.00 98.50 258 THR A C 1
ATOM 2093 O O . THR A 1 258 ? -14.906 -1.271 22.371 1.00 98.50 258 THR A O 1
ATOM 2096 N N . ILE A 1 259 ? -15.067 0.670 21.251 1.00 98.62 259 ILE A N 1
ATOM 2097 C CA . ILE A 1 259 ? -13.628 0.893 21.096 1.00 98.62 259 ILE A CA 1
ATOM 2098 C C . ILE A 1 259 ? -13.111 1.724 22.282 1.00 98.62 259 ILE A C 1
ATOM 2100 O O . ILE A 1 259 ? -13.633 2.821 22.526 1.00 98.62 259 ILE A O 1
ATOM 2104 N N . PRO A 1 260 ? -12.082 1.257 23.014 1.00 98.56 260 PRO A N 1
ATOM 2105 C CA . PRO A 1 260 ? -11.452 2.057 24.055 1.00 98.56 260 PRO A CA 1
ATOM 2106 C C . PRO A 1 260 ? -10.633 3.188 23.421 1.00 98.56 260 PRO A C 1
ATOM 2108 O O . PRO A 1 260 ? -9.810 2.949 22.533 1.00 98.56 260 PRO A O 1
ATOM 2111 N N . ILE A 1 261 ? -10.843 4.420 23.884 1.00 98.69 261 ILE A N 1
ATOM 2112 C CA . ILE A 1 261 ? -10.160 5.623 23.392 1.00 98.69 261 ILE A CA 1
ATOM 2113 C C . ILE A 1 261 ? -9.459 6.318 24.556 1.00 98.69 261 ILE A C 1
ATOM 2115 O O . ILE A 1 261 ? -10.090 6.678 25.554 1.00 98.69 261 ILE A O 1
ATOM 2119 N N . TYR A 1 262 ? -8.163 6.586 24.391 1.00 98.38 262 TYR A N 1
ATOM 2120 C CA . TYR A 1 262 ? -7.412 7.394 25.342 1.00 98.38 262 TYR A CA 1
ATOM 2121 C C . TYR A 1 262 ? -7.928 8.838 25.318 1.00 98.38 262 TYR A C 1
ATOM 2123 O O . TYR A 1 262 ? -7.887 9.522 24.289 1.00 98.38 262 TYR A O 1
ATOM 2131 N N . GLN A 1 263 ? -8.412 9.325 26.458 1.00 98.12 263 GLN A N 1
ATOM 2132 C CA . GLN A 1 263 ? -9.010 10.648 26.561 1.00 98.12 263 GLN A CA 1
ATOM 2133 C C . GLN A 1 263 ? -7.934 11.743 26.534 1.00 98.12 263 GLN A C 1
ATOM 2135 O O . GLN A 1 263 ? -7.249 12.005 27.519 1.00 98.12 263 GLN A O 1
ATOM 2140 N N . ASN A 1 264 ? -7.816 12.428 25.396 1.00 97.06 264 ASN A N 1
ATOM 2141 C CA . ASN A 1 264 ? -6.977 13.615 25.227 1.00 97.06 264 ASN A CA 1
ATOM 2142 C C . ASN A 1 264 ? -7.657 14.658 24.319 1.00 97.06 264 ASN A C 1
ATOM 2144 O O . ASN A 1 264 ? -8.785 14.466 23.857 1.00 97.06 264 ASN A O 1
ATOM 2148 N N . THR A 1 265 ? -6.961 15.759 24.030 1.00 97.56 265 THR A N 1
ATOM 2149 C CA . THR A 1 265 ? -7.451 16.849 23.166 1.00 97.56 265 THR A CA 1
ATOM 2150 C C . THR A 1 265 ? -7.755 16.421 21.725 1.00 97.56 265 THR A C 1
ATOM 2152 O O . THR A 1 265 ? -8.543 17.080 21.052 1.00 97.56 265 THR A O 1
ATOM 2155 N N . ASN A 1 266 ? -7.183 15.310 21.253 1.00 97.75 266 ASN A N 1
ATOM 2156 C CA . ASN A 1 266 ? -7.354 14.793 19.893 1.00 97.75 266 ASN A CA 1
ATOM 2157 C C . ASN A 1 266 ? -8.385 13.653 19.792 1.00 97.75 266 ASN A C 1
ATOM 2159 O O . ASN A 1 266 ? -8.710 13.230 18.681 1.00 97.75 266 ASN A O 1
ATOM 2163 N N . SER A 1 267 ? -8.918 13.172 20.921 1.00 98.00 267 SER A N 1
ATOM 2164 C CA . SER A 1 267 ? -9.857 12.040 20.990 1.00 98.00 267 SER A CA 1
ATOM 2165 C C . SER A 1 267 ? -11.085 12.225 20.093 1.00 98.00 267 SER A C 1
ATOM 2167 O O . SER A 1 267 ? -11.478 11.299 19.392 1.00 98.00 267 SER A O 1
ATOM 2169 N N . VAL A 1 268 ? -11.645 13.436 20.024 1.00 98.06 268 VAL A N 1
ATOM 2170 C CA . VAL A 1 268 ? -12.790 13.751 19.150 1.00 98.06 268 VAL A CA 1
ATOM 2171 C C . VAL A 1 268 ? -12.445 13.558 17.671 1.00 98.06 268 VAL A C 1
ATOM 2173 O O . VAL A 1 268 ? -13.219 12.959 16.930 1.00 98.06 268 VAL A O 1
ATOM 2176 N N . SER A 1 269 ? -11.262 14.009 17.237 1.00 97.81 269 SER A N 1
ATOM 2177 C CA . SER A 1 269 ? -10.808 13.827 15.850 1.00 97.81 269 SER A CA 1
ATOM 2178 C C . SER A 1 269 ? -10.630 12.347 15.507 1.00 97.81 269 SER A C 1
ATOM 2180 O O . SER A 1 269 ? -10.931 11.952 14.383 1.00 97.81 269 SER A O 1
ATOM 2182 N N . LEU A 1 270 ? -10.150 11.545 16.464 1.00 98.50 270 LEU A N 1
ATOM 2183 C CA . LEU A 1 270 ? -10.003 10.100 16.312 1.00 98.50 270 LEU A CA 1
ATOM 2184 C C . LEU A 1 270 ? -11.369 9.409 16.195 1.00 98.50 270 LEU A C 1
ATOM 2186 O O . LEU A 1 270 ? -11.618 8.709 15.217 1.00 98.50 270 LEU A O 1
ATOM 2190 N N . MET A 1 271 ? -12.277 9.668 17.138 1.00 98.50 271 MET A N 1
ATOM 2191 C CA . MET A 1 271 ? -13.627 9.090 17.148 1.00 98.50 271 MET A CA 1
ATOM 2192 C C . MET A 1 271 ? -14.413 9.421 15.875 1.00 98.50 271 MET A C 1
ATOM 2194 O O . MET A 1 271 ? -15.077 8.542 15.323 1.00 98.50 271 MET A O 1
ATOM 2198 N N . ASN A 1 272 ? -14.308 10.656 15.373 1.00 98.00 272 ASN A N 1
ATOM 2199 C CA . ASN A 1 272 ? -14.963 11.058 14.128 1.00 98.00 272 ASN A CA 1
ATOM 2200 C C . ASN A 1 272 ? -14.443 10.245 12.935 1.00 98.00 272 ASN A C 1
ATOM 2202 O O . ASN A 1 272 ? -15.236 9.671 12.193 1.00 98.00 272 ASN A O 1
ATOM 2206 N N . ALA A 1 273 ? -13.121 10.125 12.784 1.00 97.88 273 ALA A N 1
ATOM 2207 C CA . ALA A 1 273 ? -12.532 9.376 11.677 1.00 97.88 273 ALA A CA 1
ATOM 2208 C C . ALA A 1 273 ? -12.891 7.885 11.706 1.00 97.88 273 ALA A C 1
ATOM 2210 O O . ALA A 1 273 ? -13.220 7.314 10.661 1.00 97.88 273 ALA A O 1
ATOM 2211 N N . ILE A 1 274 ? -12.890 7.276 12.897 1.00 98.00 274 ILE A N 1
ATOM 2212 C CA . ILE A 1 274 ? -13.328 5.891 13.090 1.00 98.00 274 ILE A CA 1
ATOM 2213 C C . ILE A 1 274 ? -14.812 5.756 12.725 1.00 98.00 274 ILE A C 1
ATOM 2215 O O . ILE A 1 274 ? -15.169 4.910 11.911 1.00 98.00 274 ILE A O 1
ATOM 2219 N N . SER A 1 275 ? -15.674 6.624 13.257 1.00 96.50 275 SER A N 1
ATOM 2220 C CA . SER A 1 275 ? -17.123 6.576 13.008 1.00 96.50 275 SER A CA 1
ATOM 2221 C C . SER A 1 275 ? -17.486 6.755 11.538 1.00 96.50 275 SER A C 1
ATOM 2223 O O . SER A 1 275 ? -18.502 6.235 11.088 1.00 96.50 275 SER A O 1
ATOM 2225 N N . GLU A 1 276 ? -16.710 7.529 10.783 1.00 95.62 276 GLU A N 1
ATOM 2226 C CA . GLU A 1 276 ? -16.978 7.766 9.365 1.00 95.62 276 GLU A CA 1
ATOM 2227 C C . GLU A 1 276 ? -16.567 6.588 8.477 1.00 95.62 276 GLU A C 1
ATOM 2229 O O . GLU A 1 276 ? -17.232 6.340 7.473 1.00 95.62 276 GLU A O 1
ATOM 2234 N N . ASN A 1 277 ? -15.515 5.849 8.845 1.00 96.12 277 ASN A N 1
ATOM 2235 C CA . ASN A 1 277 ? -14.885 4.866 7.956 1.00 96.12 277 ASN A CA 1
ATOM 2236 C C . ASN A 1 277 ? -15.029 3.407 8.408 1.00 96.12 277 ASN A C 1
ATOM 2238 O O . ASN A 1 277 ? -14.902 2.514 7.576 1.00 96.12 277 ASN A O 1
ATOM 2242 N N . TRP A 1 278 ? -15.298 3.158 9.692 1.00 96.81 278 TRP A N 1
ATOM 2243 C CA . TRP A 1 278 ? -15.334 1.819 10.294 1.00 96.81 278 TRP A CA 1
ATOM 2244 C C . TRP A 1 278 ? -16.738 1.381 10.751 1.00 96.81 278 TRP A C 1
ATOM 2246 O O . TRP A 1 278 ? -16.871 0.465 11.558 1.00 96.81 278 TRP A O 1
ATOM 2256 N N . LYS A 1 279 ? -17.796 2.011 10.225 1.00 94.25 279 LYS A N 1
ATOM 2257 C CA . LYS A 1 279 ? -19.198 1.617 10.452 1.00 94.25 279 LYS A CA 1
ATOM 2258 C C . LYS A 1 279 ? -19.833 1.019 9.197 1.00 94.25 279 LYS A C 1
ATOM 2260 O O . LYS A 1 279 ? -19.418 1.315 8.077 1.00 94.25 279 LYS A O 1
ATOM 2265 N N . ARG A 1 280 ? -20.900 0.247 9.394 1.00 94.81 280 ARG A N 1
ATOM 2266 C CA . ARG A 1 280 ? -21.784 -0.271 8.336 1.00 94.81 280 ARG A CA 1
ATOM 2267 C C . ARG A 1 280 ? -23.215 -0.319 8.874 1.00 94.81 280 ARG A C 1
ATOM 2269 O O . ARG A 1 280 ? -23.422 -0.162 10.072 1.00 94.81 280 ARG A O 1
ATOM 2276 N N . ASP A 1 281 ? -24.214 -0.526 8.027 1.00 95.25 281 ASP A N 1
ATOM 2277 C CA . ASP A 1 281 ? -25.615 -0.519 8.473 1.00 95.25 281 ASP A CA 1
ATOM 2278 C C . ASP A 1 281 ? -25.912 -1.550 9.582 1.00 95.25 281 ASP A C 1
ATOM 2280 O O . ASP A 1 281 ? -26.729 -1.277 10.465 1.00 95.25 281 ASP A O 1
ATOM 2284 N N . ASP A 1 282 ? -25.200 -2.680 9.585 1.00 96.06 282 ASP A N 1
ATOM 2285 C CA . ASP A 1 282 ? -25.250 -3.767 10.574 1.00 96.06 282 ASP A CA 1
ATOM 2286 C C . ASP A 1 282 ? -24.163 -3.682 11.669 1.00 96.06 282 ASP A C 1
ATOM 2288 O O . ASP A 1 282 ? -24.146 -4.526 12.570 1.00 96.06 282 ASP A O 1
ATOM 2292 N N . ILE A 1 283 ? -23.262 -2.692 11.605 1.00 96.75 283 ILE A N 1
ATOM 2293 C CA . ILE A 1 283 ? -22.146 -2.500 12.547 1.00 96.75 283 ILE A CA 1
ATOM 2294 C C . ILE A 1 283 ? -22.185 -1.080 13.116 1.00 96.75 283 ILE A C 1
ATOM 2296 O O . ILE A 1 283 ? -21.889 -0.101 12.427 1.00 96.75 283 ILE A O 1
ATOM 2300 N N . GLU A 1 284 ? -22.494 -0.973 14.403 1.00 97.00 284 GLU A N 1
ATOM 2301 C CA . GLU A 1 284 ? -22.431 0.274 15.158 1.00 97.00 284 GLU A CA 1
ATOM 2302 C C . GLU A 1 284 ? -21.093 0.382 15.894 1.00 97.00 284 GLU A C 1
ATOM 2304 O O . GLU A 1 284 ? -20.598 -0.597 16.450 1.00 97.00 284 GLU A O 1
ATOM 2309 N N . VAL A 1 285 ? -20.518 1.584 15.922 1.00 97.81 285 VAL A N 1
ATOM 2310 C CA . VAL A 1 285 ? -19.283 1.867 16.657 1.00 97.81 285 VAL A CA 1
ATOM 2311 C C . VAL A 1 285 ? -19.589 2.815 17.810 1.00 97.81 285 VAL A C 1
ATOM 2313 O O . VAL A 1 285 ? -20.113 3.909 17.598 1.00 97.81 285 VAL A O 1
ATOM 2316 N N . LYS A 1 286 ? -19.238 2.397 19.026 1.00 98.25 286 LYS A N 1
ATOM 2317 C CA . LYS A 1 286 ? -19.297 3.188 20.258 1.00 98.25 286 LYS A CA 1
ATOM 2318 C C . LYS A 1 286 ? -17.895 3.384 20.820 1.00 98.25 286 LYS A C 1
ATOM 2320 O O . LYS A 1 286 ? -16.958 2.668 20.472 1.00 98.25 286 LYS A O 1
ATOM 2325 N N . PHE A 1 287 ? -17.757 4.354 21.717 1.00 98.56 287 PHE A N 1
ATOM 2326 C CA . PHE A 1 287 ? -16.470 4.710 22.306 1.00 98.56 287 PHE A CA 1
ATOM 2327 C C . PHE A 1 287 ? -16.537 4.694 23.826 1.00 98.56 287 PHE A C 1
ATOM 2329 O O . PHE A 1 287 ? -17.484 5.211 24.421 1.00 98.56 287 PHE A O 1
ATOM 2336 N N . LYS A 1 288 ? -15.493 4.146 24.446 1.00 98.44 288 LYS A N 1
ATOM 2337 C CA . LYS A 1 288 ? -15.269 4.173 25.892 1.00 98.44 288 LYS A CA 1
ATOM 2338 C C . LYS A 1 288 ? -14.040 5.031 26.164 1.00 98.44 288 LYS A C 1
ATOM 2340 O O . LYS A 1 288 ? -12.916 4.605 25.915 1.00 98.44 288 LYS A O 1
ATOM 2345 N N . LEU A 1 289 ? -14.263 6.262 26.619 1.00 98.38 289 LEU A N 1
ATOM 2346 C CA . LEU A 1 289 ? -13.177 7.172 26.984 1.00 98.38 289 LEU A CA 1
ATOM 2347 C C . LEU A 1 289 ? -12.537 6.718 28.300 1.00 98.38 289 LEU A C 1
ATOM 2349 O O . LEU A 1 289 ? -13.242 6.429 29.267 1.00 98.38 289 LEU A O 1
ATOM 2353 N N . GLY A 1 290 ? -11.209 6.675 28.341 1.00 97.31 290 GLY A N 1
ATOM 2354 C CA . GLY A 1 290 ? -10.462 6.284 29.533 1.00 97.31 290 GLY A CA 1
ATOM 2355 C C . GLY A 1 290 ? -8.991 6.687 29.481 1.00 97.31 290 GLY A C 1
ATOM 2356 O O . GLY A 1 290 ? -8.571 7.481 28.640 1.00 97.31 290 GLY A O 1
ATOM 2357 N N . SER A 1 291 ? -8.193 6.132 30.393 1.00 97.00 291 SER A N 1
ATOM 2358 C CA . SER A 1 291 ? -6.736 6.329 30.450 1.00 97.00 291 SER A CA 1
ATOM 2359 C C . SER A 1 291 ? -5.946 5.325 29.599 1.00 97.00 291 SER A C 1
ATOM 2361 O O . SER A 1 291 ? -4.719 5.309 29.657 1.00 97.00 291 SER A O 1
ATOM 2363 N N . SER A 1 292 ? -6.630 4.472 28.838 1.00 96.62 292 SER A N 1
ATOM 2364 C CA . SER A 1 292 ? -6.067 3.471 27.928 1.00 96.62 292 SER A CA 1
ATOM 2365 C C . SER A 1 292 ? -6.929 3.364 26.666 1.00 96.62 292 SER A C 1
ATOM 2367 O O . SER A 1 292 ? -8.059 3.856 26.633 1.00 96.62 292 SER A O 1
ATOM 2369 N N . GLY A 1 293 ? -6.388 2.737 25.620 1.00 97.56 293 GLY A N 1
ATOM 2370 C CA . GLY A 1 293 ? -7.060 2.554 24.334 1.00 97.56 293 GLY A CA 1
ATOM 2371 C C . GLY A 1 293 ? -6.339 3.249 23.186 1.00 97.56 293 GLY A C 1
ATOM 2372 O O . GLY A 1 293 ? -5.205 3.702 23.339 1.00 97.56 293 GLY A O 1
ATOM 2373 N N . ALA A 1 294 ? -7.003 3.337 22.034 1.00 98.19 294 ALA A N 1
ATOM 2374 C CA . ALA A 1 294 ? -6.429 3.991 20.868 1.00 98.19 294 ALA A CA 1
ATOM 2375 C C . ALA A 1 294 ? -6.205 5.483 21.155 1.00 98.19 294 ALA A C 1
ATOM 2377 O O . ALA A 1 294 ? -7.080 6.172 21.694 1.00 98.19 294 ALA A O 1
ATOM 2378 N N . ARG A 1 295 ? -5.023 5.981 20.801 1.00 97.94 295 ARG A N 1
ATOM 2379 C CA . ARG A 1 295 ? -4.568 7.339 21.102 1.00 97.94 295 ARG A CA 1
ATOM 2380 C C . ARG A 1 295 ? -4.092 8.032 19.836 1.00 97.94 295 ARG A C 1
ATOM 2382 O O . ARG A 1 295 ? -3.418 7.430 19.010 1.00 97.94 295 ARG A O 1
ATOM 2389 N N . LEU A 1 296 ? -4.408 9.320 19.715 1.00 98.38 296 LEU A N 1
ATOM 2390 C CA . LEU A 1 296 ? -3.938 10.175 18.627 1.00 98.38 296 LEU A CA 1
ATOM 2391 C C . LEU A 1 296 ? -2.986 11.249 19.164 1.00 98.38 296 LEU A C 1
ATOM 2393 O O . LEU A 1 296 ? -3.384 12.087 19.984 1.00 98.38 296 LEU A O 1
ATOM 2397 N N . GLU A 1 297 ? -1.748 11.237 18.679 1.00 98.00 297 GLU A N 1
ATOM 2398 C CA . GLU A 1 297 ? -0.704 12.218 18.980 1.00 98.00 297 GLU A CA 1
ATOM 2399 C C . GLU A 1 297 ? -0.314 12.973 17.710 1.00 98.00 297 GLU A C 1
ATOM 2401 O O . GLU A 1 297 ? -0.165 12.381 16.644 1.00 98.00 297 GLU A O 1
ATOM 2406 N N . LEU A 1 298 ? -0.171 14.296 17.806 1.00 97.56 298 LEU A N 1
ATOM 2407 C CA . LEU A 1 298 ? 0.248 15.111 16.668 1.00 97.56 298 LEU A CA 1
ATOM 2408 C C . LEU A 1 298 ? 1.765 15.251 16.664 1.00 97.56 298 LEU A C 1
ATOM 2410 O O . LEU A 1 298 ? 2.357 15.526 17.705 1.00 97.56 298 LEU A O 1
ATOM 2414 N N . VAL A 1 299 ? 2.370 15.112 15.488 1.00 96.00 299 VAL A N 1
ATOM 2415 C CA . VAL A 1 299 ? 3.807 15.313 15.281 1.00 96.00 299 VAL A CA 1
ATOM 2416 C C . VAL A 1 299 ? 4.060 16.468 14.321 1.00 96.00 299 VAL A C 1
ATOM 2418 O O . VAL A 1 299 ? 3.276 16.718 13.400 1.00 96.00 299 VAL A O 1
ATOM 2421 N N . ASP A 1 300 ? 5.158 17.187 14.552 1.00 91.75 300 ASP A N 1
ATOM 2422 C CA . ASP A 1 300 ? 5.512 18.380 13.779 1.00 91.75 300 ASP A CA 1
ATOM 2423 C C . ASP A 1 300 ? 6.003 18.060 12.365 1.00 91.75 300 ASP A C 1
ATOM 2425 O O . ASP A 1 300 ? 5.800 18.857 11.448 1.00 91.75 300 ASP A O 1
ATOM 2429 N N . ALA A 1 301 ? 6.642 16.901 12.201 1.00 83.31 301 ALA A N 1
ATOM 2430 C CA . ALA A 1 301 ? 7.247 16.443 10.961 1.00 83.31 301 ALA A CA 1
ATOM 2431 C C . ALA A 1 301 ? 7.201 14.911 10.858 1.00 83.31 301 ALA A C 1
ATOM 2433 O O . ALA A 1 301 ? 7.011 14.211 11.854 1.00 83.31 301 ALA A O 1
ATOM 2434 N N . GLY A 1 302 ? 7.419 14.407 9.642 1.00 83.12 302 GLY A N 1
ATOM 2435 C CA . GLY A 1 302 ? 7.423 12.978 9.328 1.00 83.12 302 GLY A CA 1
ATOM 2436 C C . GLY A 1 302 ? 6.086 12.458 8.802 1.00 83.12 302 GLY A C 1
ATOM 2437 O O . GLY A 1 302 ? 5.098 13.188 8.705 1.00 83.12 302 GLY A O 1
ATOM 2438 N N . LEU A 1 303 ? 6.076 11.183 8.420 1.00 87.56 303 LEU A N 1
ATOM 2439 C CA . LEU A 1 303 ? 4.872 10.492 7.970 1.00 87.56 303 LEU A CA 1
ATOM 2440 C C . LEU A 1 303 ? 3.977 10.154 9.164 1.00 87.56 303 LEU A C 1
ATOM 2442 O O . LEU A 1 303 ? 4.466 9.874 10.264 1.00 87.56 303 LEU A O 1
ATOM 2446 N N . SER A 1 304 ? 2.667 10.170 8.927 1.00 94.06 304 SER A N 1
ATOM 2447 C CA . SER A 1 304 ? 1.721 9.583 9.873 1.00 94.06 304 SER A CA 1
ATOM 2448 C C . SER A 1 304 ? 1.961 8.077 9.949 1.00 94.06 304 SER A C 1
ATOM 2450 O O . SER A 1 304 ? 2.331 7.478 8.942 1.00 94.06 304 SER A O 1
ATOM 2452 N N . ARG A 1 305 ? 1.858 7.505 11.150 1.00 95.88 305 ARG A N 1
ATOM 2453 C CA . ARG A 1 305 ? 2.185 6.096 11.394 1.00 95.88 305 ARG A CA 1
ATOM 2454 C C . ARG A 1 305 ? 1.631 5.582 12.717 1.00 95.88 305 ARG A C 1
ATOM 2456 O O . ARG A 1 305 ? 1.491 6.342 13.680 1.00 95.88 305 ARG A O 1
ATOM 2463 N N . VAL A 1 306 ? 1.512 4.265 12.818 1.00 96.44 306 VAL A N 1
ATOM 2464 C CA . VAL A 1 306 ? 1.450 3.522 14.084 1.00 96.44 306 VAL A CA 1
ATOM 2465 C C . VAL A 1 306 ? 2.827 2.941 14.414 1.00 96.44 306 VAL A C 1
ATOM 2467 O O . VAL A 1 306 ? 3.533 2.422 13.550 1.00 96.44 306 VAL A O 1
ATOM 2470 N N . SER A 1 307 ? 3.263 3.059 15.669 1.00 89.38 307 SER A N 1
ATOM 2471 C CA . SER A 1 307 ? 4.563 2.524 16.093 1.00 89.38 307 SER A CA 1
ATOM 2472 C C . SER A 1 307 ? 4.494 1.014 16.309 1.00 89.38 307 SER A C 1
ATOM 2474 O O . SER A 1 307 ? 3.600 0.532 16.992 1.00 89.38 307 SER A O 1
ATOM 2476 N N . LEU A 1 308 ? 5.491 0.262 15.833 1.00 86.38 308 LEU A N 1
ATOM 2477 C CA . LEU A 1 308 ? 5.559 -1.192 16.050 1.00 86.38 308 LEU A CA 1
ATOM 2478 C C . LEU A 1 308 ? 5.633 -1.582 17.537 1.00 86.38 308 LEU A C 1
ATOM 2480 O O . LEU A 1 308 ? 5.159 -2.647 17.916 1.00 86.38 308 LEU A O 1
ATOM 2484 N N . ASN A 1 309 ? 6.205 -0.713 18.379 1.00 90.38 309 ASN A N 1
ATOM 2485 C CA . ASN A 1 309 ? 6.333 -0.946 19.824 1.00 90.38 309 ASN A CA 1
ATOM 2486 C C . ASN A 1 309 ? 5.126 -0.439 20.625 1.00 90.38 309 ASN A C 1
ATOM 2488 O O . ASN A 1 309 ? 5.017 -0.721 21.814 1.00 90.38 309 ASN A O 1
ATOM 2492 N N . ASP A 1 310 ? 4.251 0.340 19.992 1.00 94.25 310 ASP A N 1
ATOM 2493 C CA . ASP A 1 310 ? 3.033 0.867 20.596 1.00 94.25 310 ASP A CA 1
ATOM 2494 C C . ASP A 1 310 ? 1.948 0.943 19.523 1.00 94.25 310 ASP A C 1
ATOM 2496 O O . ASP A 1 310 ? 1.689 1.992 18.927 1.00 94.25 310 ASP A O 1
ATOM 2500 N N . LEU A 1 311 ? 1.316 -0.208 19.291 1.00 95.69 311 LEU A N 1
ATOM 2501 C CA . LEU A 1 311 ? 0.241 -0.354 18.315 1.00 95.69 311 LEU A CA 1
ATOM 2502 C C . LEU A 1 311 ? -1.046 0.383 18.729 1.00 95.69 311 LEU A C 1
ATOM 2504 O O . LEU A 1 311 ? -2.011 0.373 17.976 1.00 95.69 311 LEU A O 1
ATOM 2508 N N . SER A 1 312 ? -1.094 1.009 19.911 1.00 97.31 312 SER A N 1
ATOM 2509 C CA . SER A 1 312 ? -2.253 1.788 20.361 1.00 97.31 312 SER A CA 1
ATOM 2510 C C . SER A 1 312 ? -2.152 3.275 20.011 1.00 97.31 312 SER A C 1
ATOM 2512 O O . SER A 1 312 ? -3.172 3.968 20.001 1.00 97.31 312 SER A O 1
ATOM 2514 N N . THR A 1 313 ? -0.953 3.773 19.685 1.00 98.06 313 THR A N 1
ATOM 2515 C CA . THR A 1 313 ? -0.725 5.194 19.400 1.00 98.06 313 THR A CA 1
ATOM 2516 C C . THR A 1 313 ? -0.548 5.459 17.910 1.00 98.06 313 THR A C 1
ATOM 2518 O O . THR A 1 313 ? 0.382 4.970 17.268 1.00 98.06 313 THR A O 1
ATOM 2521 N N . ILE A 1 314 ? -1.420 6.317 17.389 1.00 98.38 314 ILE A N 1
ATOM 2522 C CA . ILE A 1 314 ? -1.340 6.908 16.057 1.00 98.38 314 ILE A CA 1
ATOM 2523 C C . ILE A 1 314 ? -0.590 8.235 16.169 1.00 98.38 314 ILE A C 1
ATOM 2525 O O . ILE A 1 314 ? -1.068 9.175 16.811 1.00 98.38 314 ILE A O 1
ATOM 2529 N N . TYR A 1 315 ? 0.558 8.326 15.506 1.00 98.00 315 TYR A N 1
ATOM 2530 C CA . TYR A 1 315 ? 1.286 9.573 15.303 1.00 98.00 315 TYR A CA 1
ATOM 2531 C C . TYR A 1 315 ? 0.812 10.197 13.995 1.00 98.00 315 TYR A C 1
ATOM 2533 O O . TYR A 1 315 ? 1.005 9.620 12.931 1.00 98.00 315 TYR A O 1
ATOM 2541 N N . LEU A 1 316 ? 0.182 11.364 14.061 1.00 97.56 316 LEU A N 1
ATOM 2542 C CA . LEU A 1 316 ? -0.404 12.043 12.909 1.00 97.56 316 LEU A CA 1
ATOM 2543 C C . LEU A 1 316 ? 0.358 13.327 12.603 1.00 97.56 316 LEU A C 1
ATOM 2545 O O . LEU A 1 316 ? 0.494 14.199 13.464 1.00 97.56 316 LEU A O 1
ATOM 2549 N N . ASN A 1 317 ? 0.796 13.486 11.357 1.00 94.75 317 ASN A N 1
ATOM 2550 C CA . ASN A 1 317 ? 1.407 14.734 10.916 1.00 94.75 317 ASN A CA 1
ATOM 2551 C C . ASN A 1 317 ? 0.402 15.893 11.042 1.00 94.75 317 ASN A C 1
ATOM 2553 O O . ASN A 1 317 ? -0.684 15.872 10.451 1.00 94.75 317 ASN A O 1
ATOM 2557 N N . LYS A 1 318 ? 0.765 16.924 11.813 1.00 94.81 318 LYS A N 1
ATOM 2558 C CA . LYS A 1 318 ? -0.114 18.067 12.102 1.00 94.81 318 LYS A CA 1
ATOM 2559 C C . LYS A 1 318 ? -0.497 18.884 10.864 1.00 94.81 318 LYS A C 1
ATOM 2561 O O . LYS A 1 318 ? -1.510 19.578 10.903 1.00 94.81 318 LYS A O 1
ATOM 2566 N N . ASN A 1 319 ? 0.282 18.789 9.787 1.00 90.88 319 ASN A N 1
ATOM 2567 C CA . ASN A 1 319 ? 0.057 19.519 8.541 1.00 90.88 319 ASN A CA 1
ATOM 2568 C C . ASN A 1 319 ? -1.052 18.892 7.681 1.00 90.88 319 ASN A C 1
ATOM 2570 O O . ASN A 1 319 ? -1.430 19.477 6.671 1.00 90.88 319 ASN A O 1
ATOM 2574 N N . LEU A 1 320 ? -1.597 17.734 8.073 1.00 90.94 320 LEU A N 1
ATOM 2575 C CA . LEU A 1 320 ? -2.757 17.134 7.418 1.00 90.94 320 LEU A CA 1
ATOM 2576 C C . LEU A 1 320 ? -4.054 17.813 7.870 1.00 90.94 320 LEU A C 1
ATOM 2578 O O . LEU A 1 320 ? -4.359 17.902 9.068 1.00 90.94 320 LEU A O 1
ATOM 2582 N N . PHE A 1 321 ? -4.863 18.223 6.896 1.00 92.56 321 PHE A N 1
ATOM 2583 C CA . PHE A 1 321 ? -6.139 18.907 7.103 1.00 92.56 321 PHE A CA 1
ATOM 2584 C C . PHE A 1 321 ? -7.269 18.291 6.267 1.00 92.56 321 PHE A C 1
ATOM 2586 O O . PHE A 1 321 ? -7.055 17.472 5.374 1.00 92.56 321 PHE A O 1
ATOM 2593 N N . GLY A 1 322 ? -8.506 18.681 6.585 1.00 92.69 322 GLY A N 1
ATOM 2594 C CA . GLY A 1 322 ? -9.698 18.286 5.835 1.00 92.69 322 GLY A CA 1
ATOM 2595 C C . GLY A 1 322 ? -9.876 16.769 5.708 1.00 92.69 322 GLY A C 1
ATOM 2596 O O . GLY A 1 322 ? -9.681 16.020 6.664 1.00 92.69 322 GLY A O 1
ATOM 2597 N N . THR A 1 323 ? -10.261 16.321 4.512 1.00 91.44 323 THR A N 1
ATOM 2598 C CA . THR A 1 323 ? -10.567 14.911 4.226 1.00 91.44 323 THR A CA 1
ATOM 2599 C C . THR A 1 323 ? -9.342 14.005 4.297 1.00 91.44 323 THR A C 1
ATOM 2601 O O . THR A 1 323 ? -9.471 12.844 4.671 1.00 91.44 323 THR A O 1
ATOM 2604 N N . GLU A 1 324 ? -8.155 14.516 3.961 1.00 91.06 324 GLU A N 1
ATOM 2605 C CA . GLU A 1 324 ? -6.901 13.752 4.033 1.00 91.06 324 GLU A CA 1
ATOM 2606 C C . GLU A 1 324 ? -6.573 13.378 5.475 1.00 91.06 324 GLU A C 1
ATOM 2608 O O . GLU A 1 324 ? -6.227 12.231 5.753 1.00 91.06 324 GLU A O 1
ATOM 2613 N N . ARG A 1 325 ? -6.777 14.309 6.415 1.00 95.25 325 ARG A N 1
ATOM 2614 C CA . ARG A 1 325 ? -6.609 14.051 7.848 1.00 95.25 325 ARG A CA 1
ATOM 2615 C C . ARG A 1 325 ? -7.500 12.905 8.326 1.00 95.25 325 ARG A C 1
ATOM 2617 O O . ARG A 1 325 ? -7.017 11.993 8.987 1.00 95.25 325 ARG A O 1
ATOM 2624 N N . VAL A 1 326 ? -8.786 12.945 7.980 1.00 96.69 326 VAL A N 1
ATOM 2625 C CA . VAL A 1 326 ? -9.770 11.927 8.385 1.00 96.69 326 VAL A CA 1
ATOM 2626 C C . VAL A 1 326 ? -9.411 10.555 7.814 1.00 96.69 326 VAL A C 1
ATOM 2628 O O . VAL A 1 326 ? -9.347 9.581 8.561 1.00 96.69 326 VAL A O 1
ATOM 2631 N N . LYS A 1 327 ? -9.121 10.489 6.509 1.00 96.31 327 LYS A N 1
ATOM 2632 C CA . LYS A 1 327 ? -8.701 9.255 5.833 1.00 96.31 327 LYS A CA 1
ATOM 2633 C C . LYS A 1 327 ? -7.434 8.669 6.442 1.00 96.31 327 LYS A C 1
ATOM 2635 O O . LYS A 1 327 ? -7.388 7.472 6.693 1.00 96.31 327 LYS A O 1
ATOM 2640 N N . THR A 1 328 ? -6.445 9.519 6.716 1.00 96.50 328 THR A N 1
ATOM 2641 C CA . THR A 1 328 ? -5.182 9.096 7.327 1.00 96.50 328 THR A CA 1
ATOM 2642 C C . THR A 1 328 ? -5.432 8.507 8.708 1.00 96.50 328 THR A C 1
ATOM 2644 O O . THR A 1 328 ? -5.013 7.393 8.970 1.00 96.50 328 THR A O 1
ATOM 2647 N N . ILE A 1 329 ? -6.197 9.183 9.572 1.00 98.19 329 ILE A N 1
ATOM 2648 C CA . ILE A 1 329 ? -6.528 8.638 10.898 1.00 98.19 329 ILE A CA 1
ATOM 2649 C C . ILE A 1 329 ? -7.250 7.287 10.779 1.00 98.19 329 ILE A C 1
ATOM 2651 O O . ILE A 1 329 ? -6.945 6.368 11.531 1.00 98.19 329 ILE A O 1
ATOM 2655 N N . ALA A 1 330 ? -8.196 7.151 9.847 1.00 98.06 330 ALA A N 1
ATOM 2656 C CA . ALA A 1 330 ? -8.929 5.903 9.651 1.00 98.06 330 ALA A CA 1
ATOM 2657 C C . ALA A 1 330 ? -8.043 4.755 9.137 1.00 98.06 330 ALA A C 1
ATOM 2659 O O . ALA A 1 330 ? -8.237 3.617 9.566 1.00 98.06 330 ALA A O 1
ATOM 2660 N N . HIS A 1 331 ? -7.090 5.053 8.251 1.00 97.88 331 HIS A N 1
ATOM 2661 C CA . HIS A 1 331 ? -6.075 4.117 7.768 1.00 97.88 331 HIS A CA 1
ATOM 2662 C C . HIS A 1 331 ? -5.160 3.660 8.912 1.00 97.88 331 HIS A C 1
ATOM 2664 O O . HIS A 1 331 ? -5.084 2.468 9.200 1.00 97.88 331 HIS A O 1
ATOM 2670 N N . GLU A 1 332 ? -4.576 4.607 9.652 1.00 97.94 332 GLU A N 1
ATOM 2671 C CA . GLU A 1 332 ? -3.708 4.304 10.794 1.00 97.94 332 GLU A CA 1
ATOM 2672 C C . GLU A 1 332 ? -4.451 3.537 11.894 1.00 97.94 332 GLU A C 1
ATOM 2674 O O . GLU A 1 332 ? -3.909 2.620 12.509 1.00 97.94 332 GLU A O 1
ATOM 2679 N N . PHE A 1 333 ? -5.732 3.841 12.117 1.00 98.44 333 PHE A N 1
ATOM 2680 C CA . PHE A 1 333 ? -6.558 3.060 13.032 1.00 98.44 333 PHE A CA 1
ATOM 2681 C C . PHE A 1 333 ? -6.679 1.592 12.591 1.00 98.44 333 PHE A C 1
ATOM 2683 O O . PHE A 1 333 ? -6.645 0.698 13.436 1.00 98.44 333 PHE A O 1
ATOM 2690 N N . GLY A 1 334 ? -6.714 1.310 11.287 1.00 97.94 334 GLY A N 1
ATOM 2691 C CA . GLY A 1 334 ? -6.623 -0.056 10.768 1.00 97.94 334 GLY A CA 1
ATOM 2692 C C . GLY A 1 334 ? -5.358 -0.788 11.224 1.00 97.94 334 GLY A C 1
ATOM 2693 O O . GLY A 1 334 ? -5.433 -1.958 11.603 1.00 97.94 334 GLY A O 1
ATOM 2694 N N . HIS A 1 335 ? -4.218 -0.100 11.298 1.00 97.69 335 HIS A N 1
ATOM 2695 C CA . HIS A 1 335 ? -2.995 -0.679 11.861 1.00 97.69 335 HIS A CA 1
ATOM 2696 C C . HIS A 1 335 ? -3.091 -0.914 13.366 1.00 97.69 335 HIS A C 1
ATOM 2698 O O . HIS A 1 335 ? -2.619 -1.944 13.844 1.00 97.69 335 HIS A O 1
ATOM 2704 N N . THR A 1 336 ? -3.772 -0.039 14.115 1.00 98.12 336 THR A N 1
ATOM 2705 C CA . THR A 1 336 ? -4.025 -0.289 15.550 1.00 98.12 336 THR A CA 1
ATOM 2706 C C . THR A 1 336 ? -4.909 -1.518 15.788 1.00 98.12 336 THR A C 1
ATOM 2708 O O . THR A 1 336 ? -4.749 -2.231 16.780 1.00 98.12 336 THR A O 1
ATOM 2711 N N . LEU A 1 337 ? -5.796 -1.830 14.837 1.00 97.69 337 LEU A N 1
ATOM 2712 C CA . LEU A 1 337 ? -6.587 -3.062 14.805 1.00 97.69 337 LEU A CA 1
ATOM 2713 C C . LEU A 1 337 ? -5.761 -4.293 14.382 1.00 97.69 337 LEU A C 1
ATOM 2715 O O . LEU A 1 337 ? -6.246 -5.416 14.471 1.00 97.69 337 LEU A O 1
ATOM 2719 N N . GLY A 1 338 ? -4.511 -4.115 13.956 1.00 96.25 338 GLY A N 1
ATOM 2720 C CA . GLY A 1 338 ? -3.615 -5.194 13.547 1.00 96.25 338 GLY A CA 1
ATOM 2721 C C . GLY A 1 338 ? -3.651 -5.511 12.052 1.00 96.25 338 GLY A C 1
ATOM 2722 O O . GLY A 1 338 ? -3.043 -6.498 11.637 1.00 96.25 338 GLY A O 1
ATOM 2723 N N . PHE A 1 339 ? -4.338 -4.719 11.225 1.00 96.62 339 PHE A N 1
ATOM 2724 C CA . PHE A 1 339 ? -4.245 -4.874 9.774 1.00 96.62 339 PHE A CA 1
ATOM 2725 C C . PHE A 1 339 ? -2.913 -4.342 9.256 1.00 96.62 339 PHE A C 1
ATOM 2727 O O . PHE A 1 339 ? -2.417 -3.310 9.709 1.00 96.62 339 PHE A O 1
ATOM 2734 N N . LYS A 1 340 ? -2.340 -5.037 8.277 1.00 93.38 340 LYS A N 1
ATOM 2735 C CA . LYS A 1 340 ? -1.185 -4.536 7.534 1.00 93.38 340 LYS A CA 1
ATOM 2736 C C . LYS A 1 340 ? -1.641 -3.587 6.429 1.00 93.38 340 LYS A C 1
ATOM 2738 O O . LYS A 1 340 ? -2.806 -3.604 6.019 1.00 93.38 340 LYS A O 1
ATOM 2743 N N . ASP A 1 341 ? -0.694 -2.808 5.930 1.00 91.44 341 ASP A N 1
ATOM 2744 C CA . ASP A 1 341 ? -0.820 -2.204 4.614 1.00 91.44 341 ASP A CA 1
ATOM 2745 C C . ASP A 1 341 ? -1.097 -3.281 3.566 1.00 91.44 341 ASP A C 1
ATOM 2747 O O . ASP A 1 341 ? -0.530 -4.374 3.615 1.00 91.44 341 ASP A O 1
ATOM 2751 N N . CYS A 1 342 ? -1.966 -2.973 2.607 1.00 88.62 342 CYS A N 1
ATOM 2752 C CA . CYS A 1 342 ? -2.310 -3.901 1.532 1.00 88.62 342 CYS A CA 1
ATOM 2753 C C . CYS A 1 342 ? -1.691 -3.523 0.186 1.00 88.62 342 CYS A C 1
ATOM 2755 O O . CYS A 1 342 ? -2.261 -3.805 -0.868 1.00 88.62 342 CYS A O 1
ATOM 2757 N N . TYR A 1 343 ? -0.510 -2.909 0.215 1.00 88.06 343 TYR A N 1
ATOM 2758 C CA . TYR A 1 343 ? 0.359 -2.850 -0.951 1.00 88.06 343 TYR A CA 1
ATOM 2759 C C . TYR A 1 343 ? 1.412 -3.961 -0.915 1.00 88.06 343 TYR A C 1
ATOM 2761 O O . TYR A 1 343 ? 1.741 -4.506 0.137 1.00 88.06 343 TYR A O 1
ATOM 2769 N N . ILE A 1 344 ? 1.934 -4.306 -2.087 1.00 88.00 344 ILE A N 1
ATOM 2770 C CA . ILE A 1 344 ? 3.067 -5.220 -2.244 1.00 88.00 344 ILE A CA 1
ATOM 2771 C C . ILE A 1 344 ? 4.215 -4.422 -2.829 1.00 88.00 344 ILE A C 1
ATOM 2773 O O . ILE A 1 344 ? 4.029 -3.700 -3.806 1.00 88.00 344 ILE A O 1
ATOM 2777 N N . GLU A 1 345 ? 5.394 -4.572 -2.239 1.00 89.31 345 GLU A N 1
ATOM 2778 C CA . GLU A 1 345 ? 6.600 -3.895 -2.688 1.00 89.31 345 GLU A CA 1
ATOM 2779 C C . GLU A 1 345 ? 7.787 -4.853 -2.670 1.00 89.31 345 GLU A C 1
ATOM 2781 O O . GLU A 1 345 ? 8.019 -5.542 -1.674 1.00 89.31 345 GLU A O 1
ATOM 2786 N N . TYR A 1 346 ? 8.529 -4.912 -3.773 1.00 90.06 346 TYR A N 1
ATOM 2787 C CA . TYR A 1 346 ? 9.742 -5.720 -3.886 1.00 90.06 346 TYR A CA 1
ATOM 2788 C C . TYR A 1 346 ? 10.755 -5.066 -4.823 1.00 90.06 346 TYR A C 1
ATOM 2790 O O . TYR A 1 346 ? 10.423 -4.183 -5.614 1.00 90.06 346 TYR A O 1
ATOM 2798 N N . PHE A 1 347 ? 12.001 -5.523 -4.739 1.00 89.50 347 PHE A N 1
ATOM 2799 C CA . PHE A 1 347 ? 13.059 -5.123 -5.657 1.00 89.50 347 PHE A CA 1
ATOM 2800 C C . PHE A 1 347 ? 13.201 -6.169 -6.769 1.00 89.50 347 PHE A C 1
ATOM 2802 O O . PHE A 1 347 ? 13.533 -7.328 -6.503 1.00 89.50 347 PHE A O 1
ATOM 2809 N N . ASP A 1 348 ? 12.923 -5.784 -8.016 1.00 87.50 348 ASP A N 1
ATOM 2810 C CA . ASP A 1 348 ? 13.210 -6.630 -9.171 1.00 87.50 348 ASP A CA 1
ATOM 2811 C C . ASP A 1 348 ? 14.686 -6.497 -9.528 1.00 87.50 348 ASP A C 1
ATOM 2813 O O . ASP A 1 348 ? 15.121 -5.542 -10.168 1.00 87.50 348 ASP A O 1
ATOM 2817 N N . THR A 1 349 ? 15.470 -7.488 -9.121 1.00 84.25 349 THR A N 1
ATOM 2818 C CA . THR A 1 349 ? 16.915 -7.474 -9.338 1.00 84.25 349 THR A CA 1
ATOM 2819 C C . THR A 1 349 ? 17.298 -7.585 -10.815 1.00 84.25 349 THR A C 1
ATOM 2821 O O . THR A 1 349 ? 18.392 -7.174 -11.190 1.00 84.25 349 THR A O 1
ATOM 2824 N N . LYS A 1 350 ? 16.403 -8.084 -11.685 1.00 82.81 350 LYS A N 1
ATOM 2825 C CA . LYS A 1 350 ? 16.683 -8.189 -13.125 1.00 82.81 350 LYS A CA 1
ATOM 2826 C C . LYS A 1 350 ? 16.650 -6.834 -13.816 1.00 82.81 350 LYS A C 1
ATOM 2828 O O . LYS A 1 350 ? 17.455 -6.609 -14.716 1.00 82.81 350 LYS A O 1
ATOM 2833 N N . SER A 1 351 ? 15.696 -5.980 -13.446 1.00 84.56 351 SER A N 1
ATOM 2834 C CA . SER A 1 351 ? 15.579 -4.628 -13.996 1.00 84.56 351 SER A CA 1
ATOM 2835 C C . SER A 1 351 ? 16.272 -3.575 -13.130 1.00 84.56 351 SER A C 1
ATOM 2837 O O . SER A 1 351 ? 16.568 -2.489 -13.618 1.00 84.56 351 SER A O 1
ATOM 2839 N N . GLY A 1 352 ? 16.590 -3.895 -11.872 1.00 85.69 352 GLY A N 1
ATOM 2840 C CA . GLY A 1 352 ? 17.148 -2.945 -10.914 1.00 85.69 352 GLY A CA 1
ATOM 2841 C C . GLY A 1 352 ? 16.109 -1.936 -10.420 1.00 85.69 352 GLY A C 1
ATOM 2842 O O . GLY A 1 352 ? 16.458 -0.795 -10.117 1.00 85.69 352 GLY A O 1
ATOM 2843 N N . GLU A 1 353 ? 14.837 -2.332 -10.352 1.00 89.88 353 GLU A N 1
ATOM 2844 C CA . GLU A 1 353 ? 13.712 -1.432 -10.085 1.00 89.88 353 GLU A CA 1
ATOM 2845 C C . GLU A 1 353 ? 12.963 -1.821 -8.811 1.00 89.88 353 GLU A C 1
ATOM 2847 O O . GLU A 1 353 ? 12.839 -2.998 -8.470 1.00 89.88 353 GLU A O 1
ATOM 2852 N N . VAL A 1 354 ? 12.418 -0.825 -8.112 1.00 90.38 354 VAL A N 1
ATOM 2853 C CA . VAL A 1 354 ? 11.462 -1.070 -7.027 1.00 90.38 354 VAL A CA 1
ATOM 2854 C C . VAL A 1 354 ? 10.066 -1.117 -7.634 1.00 90.38 354 VAL A C 1
ATOM 2856 O O . VAL A 1 354 ? 9.631 -0.174 -8.294 1.00 90.38 354 VAL A O 1
ATOM 2859 N N . VAL A 1 355 ? 9.364 -2.223 -7.421 1.00 89.38 355 VAL A N 1
ATOM 2860 C CA . VAL A 1 355 ? 8.020 -2.450 -7.951 1.00 89.38 355 VAL A CA 1
ATOM 2861 C C . VAL A 1 355 ? 7.020 -2.355 -6.810 1.00 89.38 355 VAL A C 1
ATOM 2863 O O . VAL A 1 355 ? 7.159 -3.058 -5.812 1.00 89.38 355 VAL A O 1
ATOM 2866 N N . TYR A 1 356 ? 6.000 -1.510 -6.973 1.00 88.25 356 TYR A N 1
ATOM 2867 C CA . TYR A 1 356 ? 4.971 -1.248 -5.967 1.00 88.25 356 TYR A CA 1
ATOM 2868 C C . TYR A 1 356 ? 3.552 -1.446 -6.522 1.00 88.25 356 TYR A C 1
ATOM 2870 O O . TYR A 1 356 ? 3.185 -0.888 -7.560 1.00 88.25 356 TYR A O 1
ATOM 2878 N N . TYR A 1 357 ? 2.722 -2.188 -5.790 1.00 84.75 357 TYR A N 1
ATOM 2879 C CA . TYR A 1 357 ? 1.343 -2.523 -6.148 1.00 84.75 357 TYR A CA 1
ATOM 2880 C C . TYR A 1 357 ? 0.359 -2.127 -5.054 1.00 84.75 357 TYR A C 1
ATOM 2882 O O . TYR A 1 357 ? 0.469 -2.618 -3.940 1.00 84.75 357 TYR A O 1
ATOM 2890 N N . GLU A 1 358 ? -0.663 -1.332 -5.376 1.00 85.44 358 GLU A N 1
ATOM 2891 C CA . GLU A 1 358 ? -1.754 -0.986 -4.446 1.00 85.44 358 GLU A CA 1
ATOM 2892 C C . GLU A 1 358 ? -2.965 -1.881 -4.675 1.00 85.44 358 GLU A C 1
ATOM 2894 O O . GLU A 1 358 ? -3.765 -1.599 -5.564 1.00 85.44 358 GLU A O 1
ATOM 2899 N N . LEU A 1 359 ? -3.144 -2.941 -3.890 1.00 84.75 359 LEU A N 1
ATOM 2900 C CA . LEU A 1 359 ? -4.206 -3.916 -4.147 1.00 84.75 359 LEU A CA 1
ATOM 2901 C C . LEU A 1 359 ? -5.604 -3.284 -4.053 1.00 84.75 359 LEU A C 1
ATOM 2903 O O . LEU A 1 359 ? -5.868 -2.439 -3.209 1.00 84.75 359 LEU A O 1
ATOM 2907 N N . GLU A 1 360 ? -6.534 -3.680 -4.924 1.00 82.38 360 GLU A N 1
ATOM 2908 C CA . GLU A 1 360 ? -7.916 -3.156 -4.915 1.00 82.38 360 GLU A CA 1
ATOM 2909 C C . GLU A 1 360 ? -8.024 -1.614 -4.954 1.00 82.38 360 GLU A C 1
ATOM 2911 O O . GLU A 1 360 ? -8.970 -1.019 -4.419 1.00 82.38 360 GLU A O 1
ATOM 2916 N N . ARG A 1 361 ? -7.058 -0.945 -5.597 1.00 81.12 361 ARG A N 1
ATOM 2917 C CA . ARG A 1 361 ? -7.075 0.506 -5.829 1.00 81.12 361 ARG A CA 1
ATOM 2918 C C . ARG A 1 361 ? -8.342 0.965 -6.552 1.00 81.12 361 ARG A C 1
ATOM 2920 O O . ARG A 1 361 ? -8.910 1.996 -6.203 1.00 81.12 361 ARG A O 1
ATOM 2927 N N . ASP A 1 362 ? -8.799 0.186 -7.527 1.00 77.62 362 ASP A N 1
ATOM 2928 C CA . ASP A 1 362 ? -10.039 0.387 -8.287 1.00 77.62 362 ASP A CA 1
ATOM 2929 C C . ASP A 1 362 ? -11.296 0.316 -7.405 1.00 77.62 362 ASP A C 1
ATOM 2931 O O . ASP A 1 362 ? -12.270 1.031 -7.644 1.00 77.62 362 ASP A O 1
ATOM 2935 N N . LYS A 1 363 ? -11.255 -0.485 -6.335 1.00 83.94 363 LYS A N 1
ATOM 2936 C CA . LYS A 1 363 ? -12.327 -0.591 -5.331 1.00 83.94 363 LYS A CA 1
ATOM 2937 C C . LYS A 1 363 ? -12.224 0.476 -4.235 1.00 83.94 363 LYS A C 1
ATOM 2939 O O . LYS A 1 363 ? -13.076 0.525 -3.346 1.00 83.94 363 LYS A O 1
ATOM 2944 N N . GLY A 1 364 ? -11.199 1.329 -4.289 1.00 87.06 364 GLY A N 1
ATOM 2945 C CA . GLY A 1 364 ? -10.978 2.411 -3.336 1.00 87.06 364 GLY A CA 1
ATOM 2946 C C . GLY A 1 364 ? -10.650 1.917 -1.929 1.00 87.06 364 GLY A C 1
ATOM 2947 O O . GLY A 1 364 ? -11.159 2.492 -0.962 1.00 87.06 364 GLY A O 1
ATOM 2948 N N . ASN A 1 365 ? -9.825 0.870 -1.810 1.00 91.00 365 ASN A N 1
ATOM 2949 C CA . ASN A 1 365 ? -9.387 0.328 -0.525 1.00 91.00 365 ASN A CA 1
ATOM 2950 C C . ASN A 1 365 ? -8.493 1.323 0.240 1.00 91.00 365 ASN A C 1
ATOM 2952 O O . ASN A 1 365 ? -7.332 1.543 -0.110 1.00 91.00 365 ASN A O 1
ATOM 2956 N N . LEU A 1 366 ? -9.034 1.902 1.317 1.00 93.25 366 LEU A N 1
ATOM 2957 C CA . LEU A 1 366 ? -8.327 2.875 2.151 1.00 93.25 366 LEU A CA 1
ATOM 2958 C C . LEU A 1 366 ? -7.129 2.289 2.914 1.00 93.25 366 LEU A C 1
ATOM 2960 O O . LEU A 1 366 ? -6.218 3.037 3.252 1.00 93.25 366 LEU A O 1
ATOM 2964 N N . MET A 1 367 ? -7.068 0.971 3.120 1.00 94.81 367 MET A N 1
ATOM 2965 C CA . MET A 1 367 ? -5.891 0.319 3.709 1.00 94.81 367 MET A CA 1
ATOM 2966 C C . MET A 1 367 ? -4.715 0.192 2.725 1.00 94.81 367 MET A C 1
ATOM 2968 O O . MET A 1 367 ? -3.630 -0.200 3.136 1.00 94.81 367 MET A O 1
ATOM 2972 N N . CYS A 1 368 ? -4.916 0.476 1.430 1.00 88.56 368 CYS A N 1
ATOM 2973 C CA . CYS A 1 368 ? -3.871 0.324 0.408 1.00 88.56 368 CYS A CA 1
ATOM 2974 C C . CYS A 1 368 ? -3.378 1.666 -0.140 1.00 88.56 368 CYS A C 1
ATOM 2976 O O . CYS A 1 368 ? -2.235 1.764 -0.574 1.00 88.56 368 CYS A O 1
ATOM 2978 N N . SER A 1 369 ? -4.244 2.684 -0.191 1.00 87.38 369 SER A N 1
ATOM 2979 C CA . SER A 1 369 ? -3.898 3.985 -0.766 1.00 87.38 369 SER A CA 1
ATOM 2980 C C . SER A 1 369 ? -4.715 5.108 -0.143 1.00 87.38 369 SER A C 1
ATOM 2982 O O . SER A 1 369 ? -5.942 5.053 -0.136 1.00 87.38 369 SER A O 1
ATOM 2984 N N . LEU A 1 370 ? -4.058 6.176 0.311 1.00 85.69 370 LEU A N 1
ATOM 2985 C CA . LEU A 1 370 ? -4.744 7.383 0.789 1.00 85.69 370 LEU A CA 1
ATOM 2986 C C . LEU A 1 370 ? -5.265 8.261 -0.364 1.00 85.69 370 LEU A C 1
ATOM 2988 O O . LEU A 1 370 ? -6.265 8.965 -0.196 1.00 85.69 370 LEU A O 1
ATOM 2992 N N . GLU A 1 371 ? -4.626 8.199 -1.541 1.00 81.31 371 GLU A N 1
ATOM 2993 C CA . GLU A 1 371 ? -5.028 8.977 -2.723 1.00 81.31 371 GLU A CA 1
ATOM 2994 C C . GLU A 1 371 ? -6.330 8.420 -3.322 1.00 81.31 371 GLU A C 1
ATOM 2996 O O . GLU A 1 371 ? -7.276 9.172 -3.575 1.00 81.31 371 GLU A O 1
ATOM 3001 N N . PHE A 1 372 ? -6.401 7.098 -3.510 1.00 79.75 372 PHE A N 1
ATOM 3002 C CA . PHE A 1 372 ? -7.538 6.423 -4.159 1.00 79.75 372 PHE A CA 1
ATOM 3003 C C . PHE A 1 372 ? -8.517 5.793 -3.176 1.00 79.75 372 PHE A C 1
ATOM 3005 O O . PHE A 1 372 ? -9.681 5.575 -3.515 1.00 79.75 372 PHE A O 1
ATOM 3012 N N . GLY A 1 373 ? -8.067 5.530 -1.952 1.00 82.69 373 GLY A N 1
ATOM 3013 C CA . GLY A 1 373 ? -8.885 4.983 -0.888 1.00 82.69 373 GLY A CA 1
ATOM 3014 C C . GLY A 1 373 ? -10.050 5.895 -0.562 1.00 82.69 373 GLY A C 1
ATOM 3015 O O . GLY A 1 373 ? -9.875 7.080 -0.270 1.00 82.69 373 GLY A O 1
ATOM 3016 N N . THR A 1 374 ? -11.257 5.352 -0.609 1.00 85.44 374 THR A N 1
ATOM 3017 C CA . THR A 1 374 ? -12.479 6.089 -0.259 1.00 85.44 374 THR A CA 1
ATOM 3018 C C . THR A 1 374 ? -13.159 5.523 0.972 1.00 85.44 374 THR A C 1
ATOM 3020 O O . THR A 1 374 ? -13.850 6.272 1.654 1.00 85.44 374 THR A O 1
ATOM 3023 N N . LYS A 1 375 ? -12.953 4.235 1.265 1.00 89.94 375 LYS A N 1
ATOM 3024 C CA . LYS A 1 375 ? -13.559 3.542 2.400 1.00 89.94 375 LYS A CA 1
ATOM 3025 C C . LYS A 1 375 ? -12.729 2.335 2.824 1.00 89.94 375 LYS A C 1
ATOM 3027 O O . LYS A 1 375 ? -11.926 1.814 2.048 1.00 89.94 375 LYS A O 1
ATOM 3032 N N . ILE A 1 376 ? -12.975 1.858 4.037 1.00 93.88 376 ILE A N 1
ATOM 3033 C CA . ILE A 1 376 ? -12.492 0.556 4.498 1.00 93.88 376 ILE A CA 1
ATOM 3034 C C . ILE A 1 376 ? -13.342 -0.537 3.830 1.00 93.88 376 ILE A C 1
ATOM 3036 O O . ILE A 1 376 ? -14.572 -0.487 3.925 1.00 93.88 376 ILE A O 1
ATOM 3040 N N . PRO A 1 377 ? -12.742 -1.510 3.118 1.00 92.62 377 PRO A N 1
ATOM 3041 C CA . PRO A 1 377 ? -13.516 -2.577 2.493 1.00 92.62 377 PRO A CA 1
ATOM 3042 C C . PRO A 1 377 ? -14.215 -3.481 3.511 1.00 92.62 377 PRO A C 1
ATOM 3044 O O . PRO A 1 377 ? -13.701 -3.744 4.597 1.00 92.62 377 PRO A O 1
ATOM 3047 N N . GLU A 1 378 ? -15.357 -4.040 3.114 1.00 93.38 378 GLU A N 1
ATOM 3048 C CA . GLU A 1 378 ? -16.221 -4.860 3.978 1.00 93.38 378 GLU A CA 1
ATOM 3049 C C . GLU A 1 378 ? -15.497 -6.059 4.600 1.00 93.38 378 GLU A C 1
ATOM 3051 O O . GLU A 1 378 ? -15.677 -6.335 5.784 1.00 93.38 378 GLU A O 1
ATOM 3056 N N . LYS A 1 379 ? -14.586 -6.694 3.855 1.00 92.44 379 LYS A N 1
ATOM 3057 C CA . LYS A 1 379 ? -13.771 -7.815 4.349 1.00 92.44 379 LYS A CA 1
ATOM 3058 C C . LYS A 1 379 ? -12.933 -7.478 5.591 1.00 92.44 379 LYS A C 1
ATOM 3060 O O . LYS A 1 379 ? -12.639 -8.367 6.385 1.00 92.44 379 LYS A O 1
ATOM 3065 N N . TYR A 1 380 ? -12.534 -6.216 5.777 1.00 95.81 380 TYR A N 1
ATOM 3066 C CA . TYR A 1 380 ? -11.823 -5.785 6.985 1.00 95.81 380 TYR A CA 1
ATOM 3067 C C . TYR A 1 380 ? -12.784 -5.693 8.171 1.00 95.81 380 TYR A C 1
ATOM 3069 O O . TYR A 1 380 ? -12.482 -6.208 9.244 1.00 95.81 380 TYR A O 1
ATOM 3077 N N . LEU A 1 381 ? -13.971 -5.115 7.967 1.00 96.00 381 LEU A N 1
ATOM 3078 C CA . LEU A 1 381 ? -15.011 -5.035 8.997 1.00 96.00 381 LEU A CA 1
ATOM 3079 C C . LEU A 1 381 ? -15.472 -6.423 9.450 1.00 96.00 381 LEU A C 1
ATOM 3081 O O . LEU A 1 381 ? -15.614 -6.673 10.644 1.00 96.00 381 LEU A O 1
ATOM 3085 N N . GLU A 1 382 ? -15.639 -7.351 8.509 1.00 95.31 382 GLU A N 1
ATOM 3086 C CA . GLU A 1 382 ? -15.971 -8.747 8.802 1.00 95.31 382 GLU A CA 1
ATOM 3087 C C . GLU A 1 382 ? -14.907 -9.423 9.665 1.00 95.31 382 GLU A C 1
ATOM 3089 O O . GLU A 1 382 ? -15.250 -10.144 10.602 1.00 95.31 382 GLU A O 1
ATOM 3094 N N . LYS A 1 383 ? -13.622 -9.144 9.412 1.00 96.19 383 LYS A N 1
ATOM 3095 C CA . LYS A 1 383 ? -12.517 -9.648 10.237 1.00 96.19 383 LYS A CA 1
ATOM 3096 C C . LYS A 1 383 ? -12.560 -9.077 11.651 1.00 96.19 383 LYS A C 1
ATOM 3098 O O . LYS A 1 383 ? -12.489 -9.863 12.594 1.00 96.19 383 LYS A O 1
ATOM 3103 N N . VAL A 1 384 ? -12.761 -7.765 11.807 1.00 96.94 384 VAL A N 1
ATOM 3104 C CA . VAL A 1 384 ? -12.924 -7.126 13.129 1.00 96.94 384 VAL A CA 1
ATOM 3105 C C . VAL A 1 384 ? -14.069 -7.782 13.898 1.00 96.94 384 VAL A C 1
ATOM 3107 O O . VAL A 1 384 ? -13.880 -8.251 15.018 1.00 96.94 384 VAL A O 1
ATOM 3110 N N . VAL A 1 385 ? -15.239 -7.899 13.272 1.00 96.62 385 VAL A N 1
ATOM 3111 C CA . VAL A 1 385 ? -16.411 -8.544 13.872 1.00 96.62 385 VAL A CA 1
ATOM 3112 C C . VAL A 1 385 ? -16.123 -9.995 14.247 1.00 96.62 385 VAL A C 1
ATOM 3114 O O . VAL A 1 385 ? -16.397 -10.393 15.371 1.00 96.62 385 VAL A O 1
ATOM 3117 N N . SER A 1 386 ? -15.551 -10.792 13.342 1.00 95.56 386 SER A N 1
ATOM 3118 C CA . SER A 1 386 ? -15.253 -12.207 13.612 1.00 95.56 386 SER A CA 1
ATOM 3119 C C . SER A 1 386 ? -14.265 -12.397 14.768 1.00 95.56 386 SER A C 1
ATOM 3121 O O . SER A 1 386 ? -14.283 -13.426 15.445 1.00 95.56 386 SER A O 1
ATOM 3123 N N . LYS A 1 387 ? -13.398 -11.403 14.999 1.00 96.00 387 LYS A N 1
ATOM 3124 C CA . LYS A 1 387 ? -12.416 -11.421 16.077 1.00 96.00 387 LYS A CA 1
ATOM 3125 C C . LYS A 1 387 ? -13.047 -11.088 17.427 1.00 96.00 387 LYS A C 1
ATOM 3127 O O . LYS A 1 387 ? -12.774 -11.808 18.386 1.00 96.00 387 LYS A O 1
ATOM 3132 N N . TYR A 1 388 ? -13.861 -10.033 17.492 1.00 96.81 388 TYR A N 1
ATOM 3133 C CA . TYR A 1 388 ? -14.347 -9.467 18.759 1.00 96.81 388 TYR A CA 1
ATOM 3134 C C . TYR A 1 388 ? -15.779 -9.868 19.137 1.00 96.81 388 TYR A C 1
ATOM 3136 O O . TYR A 1 388 ? -16.101 -9.880 20.318 1.00 96.81 388 TYR A O 1
ATOM 3144 N N . CYS A 1 389 ? -16.630 -10.224 18.176 1.00 95.06 389 CYS A N 1
ATOM 3145 C CA . CYS A 1 389 ? -18.040 -10.576 18.386 1.00 95.06 389 CYS A CA 1
ATOM 3146 C C . CYS A 1 389 ? -18.254 -12.097 18.372 1.00 95.06 389 CYS A C 1
ATOM 3148 O O . CYS A 1 389 ? -19.075 -12.594 17.597 1.00 95.06 389 CYS A O 1
ATOM 3150 N N . LYS A 1 390 ? -17.440 -12.828 19.137 1.00 85.81 390 LYS A N 1
ATOM 3151 C CA . LYS A 1 390 ? -17.497 -14.295 19.200 1.00 85.81 390 LYS A CA 1
ATOM 3152 C C . LYS A 1 390 ? -18.649 -14.813 20.043 1.00 85.81 390 LYS A C 1
ATOM 3154 O O . LYS A 1 390 ? -18.921 -14.197 21.096 1.00 85.81 390 LYS A O 1
#

Mean predicted aligned error: 8.57 Å

Solvent-accessible surface area (backbone atoms only — not comparable to full-atom values): 21886 Å² total; per-residue (Å²): 133,59,74,65,56,56,52,51,52,54,55,55,57,58,66,71,69,71,84,62,88,79,65,86,74,69,77,62,69,59,64,56,52,50,46,46,50,52,27,56,61,60,27,66,50,39,87,25,73,67,50,54,49,53,50,51,55,50,52,51,50,57,54,54,59,71,70,49,50,66,49,78,73,95,67,78,89,73,90,74,82,79,78,73,90,72,72,76,50,62,69,50,72,40,39,73,68,59,52,50,52,50,49,51,55,49,49,52,54,51,61,69,39,60,85,41,78,35,47,62,68,56,49,50,48,53,50,49,51,53,52,49,51,50,53,49,47,55,51,43,53,55,38,30,67,43,37,56,66,29,63,75,44,66,33,59,33,54,46,35,42,53,60,49,43,51,75,71,53,88,71,93,55,84,54,82,48,63,74,96,68,87,72,50,72,73,52,48,51,52,32,50,24,45,38,37,37,77,83,43,57,53,69,56,32,46,53,53,48,55,52,25,49,76,73,74,37,41,67,60,52,46,51,57,44,50,63,58,41,49,59,52,49,48,45,74,38,71,26,67,51,86,43,84,59,78,50,46,47,46,86,64,102,39,41,36,38,36,40,37,26,25,70,54,96,41,36,66,64,50,52,49,20,40,59,74,42,73,50,50,100,58,33,46,72,47,77,42,75,40,97,52,42,45,30,64,43,78,34,96,67,69,78,61,42,56,41,93,94,40,43,42,40,33,39,36,33,62,88,53,56,73,69,61,33,37,51,49,51,35,33,40,47,40,41,30,56,20,33,54,64,33,51,44,56,25,52,41,72,90,81,68,29,39,40,36,37,54,50,58,47,88,76,14,26,28,55,34,32,81,88,56,25,77,40,57,52,67,74,58,54,53,49,53,43,64,68,46,57,115